Protein AF-A0A2V7TVK7-F1 (afdb_monomer_lite)

Foldseek 3Di:
DDDDDDDDDPVPPPPPDPPDPPPPDDDLLCQQAAAPCCVAAFVCSLVSNLVVVCVVCVVVLVVQLVVQCVVVVVCSLVSNLCSLVVVLVVLLVVLVVQLVVCVLVGGRLSNDSLSSQPRHNSNCSLLVSLQVSLVVCLVDPVVVVVLVVVDQPVLLVLLVVLVVLLCCLVPVQQVVQVHCPDPSNVSNVVSVSCNSVSVSSNVSSLPRPPHVVVVVCPPPVNVLLVLLVVLLVRCCSGCNVVVCVQPADDPPDVVRVVVSSVVSSLVSSQCSLPPVVVVVVVVCVVVVNDDCDPPPDSPLSNLLSVLVVLLVVLLVVLLVVLLVVLCVVPPDDWPVLLVVLPADPLQKDKDFLVRWDQDPPRKTKDQADQSQFTDDDPGTWHQPDKWKAFQRHTAAEDADDDPDQDFHWYDPDRRDSIIITRDPDRGRMMMMGRDHPSSVVSSSVVSSVVVVLSVVVSVVSSVLSVVSSCQSSPDDDDDVVVLVVSLVVVVVVLVVSVLVPPPCSVVVNVVVVVVSVVVVVVSVVVVVVVVVVVVVVVVVVCVVPPPDPVVD

Sequence (552 aa):
MLPAPRGPHPSALLHGLHTEPVPGGGRLTQALFGESLHLFVIPTSWSLTVEECFYALAPLVFLAIAAAQRRAPRRPMPAAAAVLLGLTALLFAMGAAIWTVLDGRGPGFLRDPEKVALHTLFGRFWDFAVGSFGALLFASPASERWRRILGRPVPALIASCGAAALIVTAQWGMAEAGGLDGPRWAWAWSWDLLLPLAAVSLVISLTSAGNPAARLLSLSPFVYLGKVSYALYLVQLTPIGKGLFYRVLPRTDDLALLALYVGITAVSAILYELVEEPARRLILCAGGLERSAPRRAAPALGRLGAAAMLALSLAAQSATWAVASVSESLGPITLPEVRAAGVKARDSMILPTEALSSGPGGVLLVGLPRAWREGWGDDLHAPSRLRVFADGTPLPFFRREPAGRNEVAFFRRPRAAMLSVRAAASPAELVVVRESPLVSAKVQLSRLLSLPHEATAVAALFAAVLVLATIALGARSPSPRVMIASALASIVWWRALELDDRPWGPVLLAAECVALMLVAVRAASARRFVDRHAQSWLAQRVQAHGPAAAQK

Radius of gyration: 31.64 Å; chains: 1; bounding box: 121×55×84 Å

Secondary structure (DSSP, 8-state):
-PPPPPPPPGGGGSSTT------S---GGGGGT-TTHHHHT-TTHHHHHHHHHHHHHHHHHHHHHHHHHHH-TT-HHHHHHHHHHHHHHHHHHHHHHHHHHHTT--SGGGSSHHHHHHHSHHHHHHHHHHHHHHHHHHHSHHHHHHHHHSTTHHHHHHHHHHHHHHHIIIIIIHHHTT-TTSTTHHHHHHHHHHHHHHHHHHHHHHTSTT-HHHHHHTSHHHHHHHHHHHHHHHHHHSHHHHHHHHHH--TT-HHHHHHHHHHHHHHHHHHIIIIIHHHHHHHHHHTT---------S-HHHHHHHHHHHHHHHHHHHHHHHHHHHHHHH-SPPHHHHHHTT--GGGEEEEEGGGPEE-TTS-EEEEPPGGG-BSSGGG-B--S-EEEEETTEEEPEESS--SSSSSEEE-SSTT-SEEEEE-SS--SEEEEEE--HHHHHHHHHHHHHH-HHHHHHHHHHHHHHHHHHHHHHHSS---HHHHHHHHHHHHHHHHHTTTTSSTTHHHHHHHHHHHHHHHHHHHHHHHHHHHHHHHHHHHHHHHHTSPPGGG-

pLDDT: mean 77.12, std 17.34, range [31.45, 98.12]

Structure (mmCIF, N/CA/C/O backbone):
data_AF-A0A2V7TVK7-F1
#
_entry.id   AF-A0A2V7TVK7-F1
#
loop_
_atom_site.group_PDB
_atom_site.id
_atom_site.type_symbol
_atom_site.label_atom_id
_atom_site.label_alt_id
_atom_site.label_comp_id
_atom_site.label_asym_id
_atom_site.label_entity_id
_atom_site.label_seq_id
_atom_site.pdbx_PDB_ins_code
_atom_site.Cartn_x
_atom_site.Cartn_y
_atom_site.Cartn_z
_atom_site.occupancy
_atom_site.B_iso_or_equiv
_atom_site.auth_seq_id
_atom_site.auth_comp_id
_atom_site.auth_asym_id
_atom_site.auth_atom_id
_atom_site.pdbx_PDB_model_num
ATOM 1 N N . MET A 1 1 ? 60.282 -2.954 16.272 1.00 37.62 1 MET A N 1
ATOM 2 C CA . MET A 1 1 ? 59.861 -3.592 15.006 1.00 37.62 1 MET A CA 1
ATOM 3 C C . MET A 1 1 ? 58.545 -4.314 15.259 1.00 37.62 1 MET A C 1
ATOM 5 O O . MET A 1 1 ? 58.547 -5.327 15.941 1.00 37.62 1 MET A O 1
ATOM 9 N N . LEU A 1 2 ? 57.429 -3.733 14.817 1.00 31.84 2 LEU A N 1
ATOM 10 C CA . LEU A 1 2 ? 56.084 -4.322 14.901 1.00 31.84 2 LEU A CA 1
ATOM 11 C C . LEU A 1 2 ? 55.776 -5.055 13.582 1.00 31.84 2 LEU A C 1
ATOM 13 O O . LEU A 1 2 ? 56.200 -4.563 12.533 1.00 31.84 2 LEU A O 1
ATOM 17 N N . PRO A 1 3 ? 55.069 -6.199 13.592 1.00 37.91 3 PRO A N 1
ATOM 18 C CA . PRO A 1 3 ? 54.745 -6.917 12.368 1.00 37.91 3 PRO A CA 1
ATOM 19 C C . PRO A 1 3 ? 53.578 -6.243 11.630 1.00 37.91 3 PRO A C 1
ATOM 21 O O . PRO A 1 3 ? 52.655 -5.705 12.241 1.00 37.91 3 PRO A O 1
ATOM 24 N N . ALA A 1 4 ? 53.640 -6.277 10.300 1.00 37.44 4 ALA A N 1
ATOM 25 C CA . ALA A 1 4 ? 52.655 -5.685 9.399 1.00 37.44 4 ALA A CA 1
ATOM 26 C C . ALA A 1 4 ? 51.268 -6.363 9.504 1.00 37.44 4 ALA A C 1
ATOM 28 O O . ALA A 1 4 ? 51.191 -7.574 9.740 1.00 37.44 4 ALA A O 1
ATOM 29 N N . PRO A 1 5 ? 50.164 -5.620 9.288 1.00 41.22 5 PRO A N 1
ATOM 30 C CA . PRO A 1 5 ? 48.818 -6.174 9.352 1.00 41.22 5 PRO A CA 1
ATOM 31 C C . PRO A 1 5 ? 48.558 -7.097 8.155 1.00 41.22 5 PRO A C 1
ATOM 33 O O . PRO A 1 5 ? 48.756 -6.725 6.997 1.00 41.22 5 PRO A O 1
ATOM 36 N N . ARG A 1 6 ? 48.096 -8.320 8.439 1.00 41.00 6 ARG A N 1
ATOM 37 C CA . ARG A 1 6 ? 47.629 -9.276 7.427 1.00 41.00 6 ARG A CA 1
ATOM 38 C C . ARG A 1 6 ? 46.336 -8.752 6.796 1.00 41.00 6 ARG A C 1
ATOM 40 O O . ARG A 1 6 ? 45.368 -8.486 7.504 1.00 41.00 6 ARG A O 1
ATOM 47 N N . GLY A 1 7 ? 46.334 -8.605 5.471 1.00 44.38 7 GLY A N 1
ATOM 48 C CA . GLY A 1 7 ? 45.145 -8.251 4.694 1.00 44.38 7 GLY A CA 1
ATOM 49 C C . GLY A 1 7 ? 44.059 -9.338 4.747 1.00 44.38 7 GLY A C 1
ATOM 50 O O . GLY A 1 7 ? 44.359 -10.494 5.058 1.00 44.38 7 GLY A O 1
ATOM 51 N N . PRO A 1 8 ? 42.792 -8.991 4.459 1.00 37.69 8 PRO A N 1
ATOM 52 C CA . PRO A 1 8 ? 41.679 -9.925 4.571 1.00 37.69 8 PRO A CA 1
ATOM 53 C C . PRO A 1 8 ? 41.736 -11.008 3.482 1.00 37.69 8 PRO A C 1
ATOM 55 O O . PRO A 1 8 ? 41.928 -10.725 2.300 1.00 37.69 8 PRO A O 1
ATOM 58 N N . HIS A 1 9 ? 41.544 -12.259 3.903 1.00 34.69 9 HIS A N 1
ATOM 59 C CA . HIS A 1 9 ? 41.437 -13.429 3.033 1.00 34.69 9 HIS A CA 1
ATOM 60 C C . HIS A 1 9 ? 40.207 -13.330 2.096 1.00 34.69 9 HIS A C 1
ATOM 62 O O . HIS A 1 9 ? 39.107 -13.028 2.565 1.00 34.69 9 HIS A O 1
ATOM 68 N N . PRO A 1 10 ? 40.338 -13.659 0.795 1.00 37.78 10 PRO A N 1
ATOM 69 C CA . PRO A 1 10 ? 39.251 -13.565 -0.190 1.00 37.78 10 PRO A CA 1
ATOM 70 C C . PRO A 1 10 ? 38.159 -14.649 -0.071 1.00 37.78 10 PRO A C 1
ATOM 72 O O . PRO A 1 10 ? 37.217 -14.663 -0.859 1.00 37.78 10 PRO A O 1
ATOM 75 N N . SER A 1 11 ? 38.228 -15.540 0.920 1.00 33.91 11 SER A N 1
ATOM 76 C CA . SER A 1 11 ? 37.266 -16.633 1.127 1.00 33.91 11 SER A CA 1
ATOM 77 C C . SER A 1 11 ? 36.013 -16.250 1.936 1.00 33.91 11 SER A C 1
ATOM 79 O O . SER A 1 11 ? 35.076 -17.039 1.994 1.00 33.91 11 SER A O 1
ATOM 81 N N . ALA A 1 12 ? 35.929 -15.038 2.499 1.00 36.72 12 ALA A N 1
ATOM 82 C CA . ALA A 1 12 ? 34.762 -14.590 3.279 1.00 36.72 12 ALA A CA 1
ATOM 83 C C . ALA A 1 12 ? 33.612 -13.981 2.439 1.00 36.72 12 ALA A C 1
ATOM 85 O O . ALA A 1 12 ? 32.547 -13.688 2.975 1.00 36.72 12 ALA A O 1
ATOM 86 N N . LEU A 1 13 ? 33.792 -13.795 1.125 1.00 37.75 13 LEU A N 1
ATOM 87 C CA . LEU A 1 13 ? 32.816 -13.118 0.251 1.00 37.75 13 LEU A CA 1
ATOM 88 C C . LEU A 1 13 ? 31.882 -14.060 -0.532 1.00 37.75 13 LEU A C 1
ATOM 90 O O . LEU A 1 13 ? 30.992 -13.580 -1.230 1.00 37.75 13 LEU A O 1
ATOM 94 N N . LEU A 1 14 ? 32.042 -15.382 -0.405 1.00 34.97 14 LEU A N 1
ATOM 95 C CA . LEU A 1 14 ? 31.253 -16.376 -1.154 1.00 34.97 14 LEU A CA 1
ATOM 96 C C . LEU A 1 14 ? 30.185 -17.116 -0.326 1.00 34.97 14 LEU A C 1
ATOM 98 O O . LEU A 1 14 ? 29.428 -17.895 -0.895 1.00 34.97 14 LEU A O 1
ATOM 102 N N . HIS A 1 15 ? 30.041 -16.828 0.974 1.00 33.91 15 HIS A N 1
ATOM 103 C CA . HIS A 1 15 ? 29.022 -17.463 1.833 1.00 33.91 15 HIS A CA 1
ATOM 104 C C . HIS A 1 15 ? 27.702 -16.677 1.995 1.00 33.91 15 HIS A C 1
ATOM 106 O O . HIS A 1 15 ? 26.801 -17.132 2.692 1.00 33.91 15 HIS A O 1
ATOM 112 N N . GLY A 1 16 ? 27.534 -15.529 1.330 1.00 32.69 16 GLY A N 1
ATOM 113 C CA . GLY A 1 16 ? 26.367 -14.645 1.508 1.00 32.69 16 GLY A CA 1
ATOM 114 C C . GLY A 1 16 ? 25.106 -14.977 0.695 1.00 32.69 16 GLY A C 1
ATOM 115 O O . GLY A 1 16 ? 24.197 -14.155 0.649 1.00 32.69 16 GLY A O 1
ATOM 116 N N . LEU A 1 17 ? 25.041 -16.125 0.013 1.00 33.00 17 LEU A N 1
ATOM 117 C CA . LEU A 1 17 ? 23.897 -16.512 -0.830 1.00 33.00 17 LEU A CA 1
ATOM 118 C C . LEU A 1 17 ? 23.436 -17.952 -0.566 1.00 33.00 17 LEU A C 1
ATOM 120 O O . LEU A 1 17 ? 23.046 -18.666 -1.487 1.00 33.00 17 LEU A O 1
ATOM 124 N N . HIS A 1 18 ? 23.434 -18.381 0.697 1.00 31.45 18 HIS A N 1
ATOM 125 C CA . HIS A 1 18 ? 22.501 -19.434 1.079 1.00 31.45 18 HIS A CA 1
ATOM 126 C C . HIS A 1 18 ? 21.100 -18.826 1.057 1.00 31.45 18 HIS A C 1
ATOM 128 O O . HIS A 1 18 ? 20.694 -18.100 1.960 1.00 31.45 18 HIS A O 1
ATOM 134 N N . THR A 1 19 ? 20.376 -19.086 -0.029 1.00 37.97 19 THR A N 1
ATOM 135 C CA . THR A 1 19 ? 18.923 -18.988 -0.051 1.00 37.97 19 THR A CA 1
ATOM 136 C C . THR A 1 19 ? 18.401 -19.967 0.992 1.00 37.97 19 THR A C 1
ATOM 138 O O . THR A 1 19 ? 18.261 -21.158 0.710 1.00 37.97 19 THR A O 1
ATOM 141 N N . GLU A 1 20 ? 18.175 -19.474 2.209 1.00 34.22 20 GLU A N 1
ATOM 142 C CA . GLU A 1 20 ? 17.300 -20.133 3.173 1.00 34.22 20 GLU A CA 1
ATOM 143 C C . GLU A 1 20 ? 16.033 -20.558 2.414 1.00 34.22 20 GLU A C 1
ATOM 145 O O . GLU A 1 20 ? 15.451 -19.728 1.697 1.00 34.22 20 GLU A O 1
ATOM 150 N N . PRO A 1 21 ? 15.631 -21.839 2.474 1.00 37.25 21 PRO A N 1
ATOM 151 C CA . PRO A 1 21 ? 14.390 -22.273 1.860 1.00 37.25 21 PRO A CA 1
ATOM 152 C C . PRO A 1 21 ? 13.277 -21.412 2.447 1.00 37.25 21 PRO A C 1
ATOM 154 O O . PRO A 1 21 ? 13.028 -21.474 3.646 1.00 37.25 21 PRO A O 1
ATOM 157 N N . VAL A 1 22 ? 12.641 -20.585 1.610 1.00 41.06 22 VAL A N 1
ATOM 158 C CA . VAL A 1 22 ? 11.490 -19.764 2.001 1.00 41.06 22 VAL A CA 1
ATOM 159 C C . VAL A 1 22 ? 10.481 -20.717 2.640 1.00 41.06 22 VAL A C 1
ATOM 161 O O . VAL A 1 22 ? 9.918 -21.547 1.918 1.00 41.06 22 VAL A O 1
ATOM 164 N N . PRO A 1 23 ? 10.259 -20.671 3.968 1.00 41.88 23 PRO A N 1
ATOM 165 C CA . PRO A 1 23 ? 9.326 -21.583 4.600 1.00 41.88 23 PRO A CA 1
ATOM 166 C C . PRO A 1 23 ? 7.953 -21.237 4.034 1.00 41.88 23 PRO A C 1
ATOM 168 O O . PRO A 1 23 ? 7.448 -20.135 4.250 1.00 41.88 23 PRO A O 1
ATOM 171 N N . GLY A 1 24 ? 7.381 -22.150 3.247 1.00 37.56 24 GLY A N 1
ATOM 172 C CA . GLY A 1 24 ? 6.175 -21.960 2.433 1.00 37.56 24 GLY A CA 1
ATOM 173 C C . GLY A 1 24 ? 4.869 -21.787 3.215 1.00 37.56 24 GLY A C 1
ATOM 174 O O . GLY A 1 24 ? 3.825 -22.254 2.777 1.00 37.56 24 GLY A O 1
ATOM 175 N N . GLY A 1 25 ? 4.896 -21.126 4.367 1.00 41.78 25 GLY A N 1
ATOM 176 C CA . GLY A 1 25 ? 3.723 -20.843 5.180 1.00 41.78 25 GLY A CA 1
ATOM 177 C C . GLY A 1 25 ? 3.854 -19.483 5.839 1.00 41.78 25 GLY A C 1
ATOM 178 O O . GLY A 1 25 ? 4.223 -19.408 7.007 1.00 41.78 25 GLY A O 1
ATOM 179 N N . GLY A 1 26 ? 3.552 -18.421 5.090 1.00 46.72 26 GLY A N 1
ATOM 180 C CA . GLY A 1 26 ? 3.441 -17.061 5.611 1.00 46.72 26 GLY A CA 1
ATOM 181 C C . GLY A 1 26 ? 2.347 -16.968 6.672 1.00 46.72 26 GLY A C 1
ATOM 182 O O . GLY A 1 26 ? 1.184 -16.776 6.328 1.00 46.72 26 GLY A O 1
ATOM 183 N N . ARG A 1 27 ? 2.681 -17.155 7.953 1.00 56.75 27 ARG A N 1
ATOM 184 C CA . ARG A 1 27 ? 1.745 -16.899 9.061 1.00 56.75 27 ARG A CA 1
ATOM 185 C C . ARG A 1 27 ? 1.802 -15.421 9.437 1.00 56.75 27 ARG A C 1
ATOM 187 O O . ARG A 1 27 ? 2.878 -14.830 9.422 1.00 56.75 27 ARG A O 1
ATOM 194 N N . LEU A 1 28 ? 0.661 -14.848 9.816 1.00 58.72 28 LEU A N 1
ATOM 195 C CA . LEU A 1 28 ? 0.519 -13.432 10.184 1.00 58.72 28 LEU A CA 1
ATOM 196 C C . LEU A 1 28 ? 1.461 -13.003 11.325 1.00 58.72 28 LEU A C 1
ATOM 198 O O . LEU A 1 28 ? 1.895 -11.858 11.352 1.00 58.72 28 LEU A O 1
ATOM 202 N N . THR A 1 29 ? 1.880 -13.930 12.189 1.00 67.56 29 THR A N 1
ATOM 203 C CA . THR A 1 29 ? 2.839 -13.690 13.280 1.00 67.56 29 THR A CA 1
ATOM 204 C C . THR A 1 29 ? 4.313 -13.742 12.871 1.00 67.56 29 THR A C 1
ATOM 206 O O . THR A 1 29 ? 5.180 -13.439 13.689 1.00 67.56 29 THR A O 1
ATOM 209 N N . GLN A 1 30 ? 4.645 -14.091 11.622 1.00 68.38 30 GLN A N 1
ATOM 210 C CA . GLN A 1 30 ? 6.045 -14.200 11.190 1.00 68.38 30 GLN A CA 1
ATOM 211 C C . GLN A 1 30 ? 6.805 -12.875 11.244 1.00 68.38 30 GLN A C 1
ATOM 213 O O . GLN A 1 30 ? 8.026 -12.905 11.361 1.00 68.38 30 GLN A O 1
ATOM 218 N N . ALA A 1 31 ? 6.122 -11.727 11.215 1.00 65.81 31 ALA A N 1
ATOM 219 C CA . ALA A 1 31 ? 6.782 -10.428 11.332 1.00 65.81 31 ALA A CA 1
ATOM 220 C C . ALA A 1 31 ? 7.509 -10.252 12.679 1.00 65.81 31 ALA A C 1
ATOM 222 O O . ALA A 1 31 ? 8.532 -9.579 12.731 1.00 65.81 31 ALA A O 1
ATOM 223 N N . LEU A 1 32 ? 7.037 -10.908 13.750 1.00 70.00 32 LEU A N 1
ATOM 224 C CA . LEU A 1 32 ? 7.708 -10.892 15.055 1.00 70.00 32 LEU A CA 1
ATOM 225 C C . LEU A 1 32 ? 9.050 -11.634 15.042 1.00 70.00 32 LEU A C 1
ATOM 227 O O . LEU A 1 32 ? 9.927 -11.291 15.828 1.00 70.00 32 LEU A O 1
ATOM 231 N N . PHE A 1 33 ? 9.218 -12.633 14.169 1.00 72.56 33 PHE A N 1
ATOM 232 C CA . PHE A 1 33 ? 10.320 -13.598 14.265 1.00 72.56 33 PHE A CA 1
ATOM 233 C C . PHE A 1 33 ? 11.233 -13.657 13.031 1.00 72.56 33 PHE A C 1
ATOM 235 O O . PHE A 1 33 ? 12.368 -14.110 13.143 1.00 72.56 33 PHE A O 1
ATOM 242 N N . GLY A 1 34 ? 10.772 -13.230 11.852 1.00 67.31 34 GLY A N 1
ATOM 243 C CA . GLY A 1 34 ? 11.521 -13.351 10.600 1.00 67.31 34 GLY A CA 1
ATOM 244 C C . GLY A 1 34 ? 12.316 -12.093 10.256 1.00 67.31 34 GLY A C 1
ATOM 245 O O . GLY A 1 34 ? 11.716 -11.064 9.959 1.00 67.31 34 GLY A O 1
ATOM 246 N N . GLU A 1 35 ? 13.649 -12.179 10.200 1.00 61.94 35 GLU A N 1
ATOM 247 C CA . GLU A 1 35 ? 14.539 -11.036 9.903 1.00 61.94 35 GLU A CA 1
ATOM 248 C C . GLU A 1 35 ? 14.413 -10.482 8.465 1.00 61.94 35 GLU A C 1
ATOM 250 O O . GLU A 1 35 ? 14.734 -9.324 8.224 1.00 61.94 35 GLU A O 1
ATOM 255 N N . SER A 1 36 ? 13.917 -11.258 7.496 1.00 57.06 36 SER A N 1
ATOM 256 C CA . SER A 1 36 ? 13.901 -10.865 6.071 1.00 57.06 36 SER A CA 1
ATOM 257 C C . SER A 1 36 ? 12.510 -10.557 5.499 1.00 57.06 36 SER A C 1
ATOM 259 O O . SER A 1 36 ? 12.387 -9.856 4.492 1.00 57.06 36 SER A O 1
ATOM 261 N N . LEU A 1 37 ? 11.443 -11.046 6.135 1.00 56.44 37 LEU A N 1
ATOM 262 C CA . LEU A 1 37 ? 10.076 -10.952 5.604 1.00 56.44 37 LEU A CA 1
ATOM 263 C C . LEU A 1 37 ? 9.419 -9.586 5.855 1.00 56.44 37 LEU A C 1
ATOM 265 O O . LEU A 1 37 ? 8.616 -9.134 5.035 1.00 56.44 37 LEU A O 1
ATOM 269 N N . HIS A 1 38 ? 9.785 -8.924 6.954 1.00 53.72 38 HIS A N 1
ATOM 270 C CA . HIS A 1 38 ? 9.043 -7.795 7.515 1.00 53.72 38 HIS A CA 1
ATOM 271 C C . HIS A 1 38 ? 9.278 -6.442 6.810 1.00 53.72 38 HIS A C 1
ATOM 273 O O . HIS A 1 38 ? 8.432 -5.558 6.914 1.00 53.72 38 HIS A O 1
ATOM 279 N N . LEU A 1 39 ? 10.373 -6.277 6.052 1.00 56.38 39 LEU A N 1
ATOM 280 C CA . LEU A 1 39 ? 10.656 -5.046 5.282 1.00 56.38 39 LEU A CA 1
ATOM 281 C C . LEU A 1 39 ? 10.581 -5.228 3.761 1.00 56.38 39 LEU A C 1
ATOM 283 O O . LEU A 1 39 ? 10.273 -4.274 3.044 1.00 56.38 39 LEU A O 1
ATOM 287 N N . PHE A 1 40 ? 10.847 -6.436 3.253 1.00 53.88 40 PHE A N 1
ATOM 288 C CA . PHE A 1 40 ? 11.045 -6.652 1.814 1.00 53.88 40 PHE A CA 1
ATOM 289 C C . PHE A 1 40 ? 9.876 -7.338 1.108 1.00 53.88 40 PHE A C 1
ATOM 291 O O . PHE A 1 40 ? 9.621 -7.031 -0.057 1.00 53.88 40 PHE A O 1
ATOM 298 N N . VAL A 1 41 ? 9.160 -8.249 1.778 1.00 60.66 41 VAL A N 1
ATOM 299 C CA . VAL A 1 41 ? 8.134 -9.075 1.115 1.00 60.66 41 VAL A CA 1
ATOM 300 C C . VAL A 1 41 ? 6.734 -8.526 1.368 1.00 60.66 41 VAL A C 1
ATOM 302 O O . VAL A 1 41 ? 5.990 -8.291 0.416 1.00 60.66 41 VAL A O 1
ATOM 305 N N . ILE A 1 42 ? 6.389 -8.257 2.632 1.00 66.88 42 ILE A N 1
ATOM 306 C CA . ILE A 1 42 ? 5.083 -7.706 3.014 1.00 66.88 42 ILE A CA 1
ATOM 307 C C . ILE A 1 42 ? 5.312 -6.569 4.016 1.00 66.88 42 ILE A C 1
ATOM 309 O O . ILE A 1 42 ? 5.236 -6.795 5.218 1.00 66.88 42 ILE A O 1
ATOM 313 N N . PRO A 1 43 ? 5.574 -5.331 3.558 1.00 68.69 43 PRO A N 1
ATOM 314 C CA . PRO A 1 43 ? 5.824 -4.194 4.453 1.00 68.69 43 PRO A CA 1
ATOM 315 C C . PRO A 1 43 ? 4.668 -3.883 5.415 1.00 68.69 43 PRO A C 1
ATOM 317 O O . PRO A 1 43 ? 4.843 -3.147 6.377 1.00 68.69 43 PRO A O 1
ATOM 320 N N . THR A 1 44 ? 3.478 -4.427 5.153 1.00 76.00 44 THR A N 1
ATOM 321 C CA . THR A 1 44 ? 2.280 -4.316 5.992 1.00 76.00 44 THR A CA 1
ATOM 322 C C . THR A 1 44 ? 2.143 -5.443 7.017 1.00 76.00 44 THR A C 1
ATOM 324 O O . THR A 1 44 ? 1.167 -5.476 7.755 1.00 76.00 44 THR A O 1
ATOM 327 N N . SER A 1 45 ? 3.079 -6.395 7.087 1.00 78.75 45 SER A N 1
ATOM 328 C CA . SER A 1 45 ? 2.940 -7.546 7.985 1.00 78.75 45 SER A CA 1
ATOM 329 C C . SER A 1 45 ? 2.950 -7.142 9.456 1.00 78.75 45 SER A C 1
ATOM 331 O O . SER A 1 45 ? 2.268 -7.769 10.255 1.00 78.75 45 SER A O 1
ATOM 333 N N . TRP A 1 46 ? 3.696 -6.093 9.815 1.00 84.12 46 TRP A N 1
ATOM 334 C CA . TRP A 1 46 ? 3.804 -5.639 11.202 1.00 84.12 46 TRP A CA 1
ATOM 335 C C . TRP A 1 46 ? 2.458 -5.176 11.769 1.00 84.12 46 TRP A C 1
ATOM 337 O O . TRP A 1 46 ? 2.093 -5.577 12.871 1.00 84.12 46 TRP A O 1
ATOM 347 N N . SER A 1 47 ? 1.690 -4.393 11.007 1.00 86.25 47 SER A N 1
ATOM 348 C CA . SER A 1 47 ? 0.391 -3.880 11.452 1.00 86.25 47 SER A CA 1
ATOM 349 C C . SER A 1 47 ? -0.618 -5.015 11.587 1.00 86.25 47 SER A C 1
ATOM 351 O O . SER A 1 47 ? -1.325 -5.083 12.587 1.00 86.25 47 SER A O 1
ATOM 353 N N . LEU A 1 48 ? -0.601 -5.974 10.655 1.00 85.69 48 LEU A N 1
ATOM 354 C CA . LEU A 1 48 ? -1.435 -7.175 10.722 1.00 85.69 48 LEU A CA 1
ATOM 355 C C . LEU A 1 48 ? -1.130 -8.029 11.958 1.00 85.69 48 LEU A C 1
ATOM 357 O O . LEU A 1 48 ? -2.059 -8.498 12.610 1.00 85.69 48 LEU A O 1
ATOM 361 N N . THR A 1 49 ? 0.147 -8.210 12.311 1.00 88.06 49 THR A N 1
ATOM 362 C CA . THR A 1 49 ? 0.514 -8.926 13.540 1.00 88.06 49 THR A CA 1
ATOM 363 C C . THR A 1 49 ? 0.008 -8.191 14.779 1.00 88.06 49 THR A C 1
ATOM 365 O O . THR A 1 49 ? -0.544 -8.809 15.686 1.00 88.06 49 THR A O 1
ATOM 368 N N . VAL A 1 50 ? 0.173 -6.866 14.826 1.00 91.00 50 VAL A N 1
ATOM 369 C CA . VAL A 1 50 ? -0.313 -6.041 15.939 1.00 91.00 50 VAL A CA 1
ATOM 370 C C . VAL A 1 50 ? -1.833 -6.160 16.088 1.00 91.00 50 VAL A C 1
ATOM 372 O O . VAL A 1 50 ? -2.322 -6.365 17.201 1.00 91.00 50 VAL A O 1
ATOM 375 N N . GLU A 1 51 ? -2.573 -6.082 14.982 1.00 91.00 51 GLU A N 1
ATOM 376 C CA . GLU A 1 51 ? -4.026 -6.262 14.957 1.00 91.00 51 GLU A CA 1
ATOM 377 C C . GLU A 1 51 ? -4.437 -7.655 15.447 1.00 91.00 51 GLU A C 1
ATOM 379 O O . GLU A 1 51 ? -5.304 -7.766 16.314 1.00 91.00 51 GLU A O 1
ATOM 384 N N . GLU A 1 52 ? -3.797 -8.716 14.951 1.00 91.00 52 GLU A N 1
ATOM 385 C CA . GLU A 1 52 ? -4.053 -10.093 15.386 1.00 91.00 52 GLU A CA 1
ATOM 386 C C . GLU A 1 52 ? -3.854 -10.246 16.901 1.00 91.00 52 GLU A C 1
ATOM 388 O O . GLU A 1 52 ? -4.735 -10.760 17.598 1.00 91.00 52 GLU A O 1
ATOM 393 N N . CYS A 1 53 ? -2.733 -9.747 17.434 1.00 92.81 53 CYS A N 1
ATOM 394 C CA . CYS A 1 53 ? -2.459 -9.801 18.866 1.00 92.81 53 CYS A CA 1
ATOM 395 C C . CYS A 1 53 ? -3.484 -8.996 19.679 1.00 92.81 53 CYS A C 1
ATOM 397 O O . CYS A 1 53 ? -3.908 -9.449 20.746 1.00 92.81 53 CYS A O 1
ATOM 399 N N . PHE A 1 54 ? -3.921 -7.832 19.186 1.00 93.94 54 PHE A N 1
ATOM 400 C CA . PHE A 1 54 ? -4.982 -7.067 19.838 1.00 93.94 54 PHE A CA 1
ATOM 401 C C . PHE A 1 54 ? -6.301 -7.841 19.860 1.00 93.94 54 PHE A C 1
ATOM 403 O O . PHE A 1 54 ? -6.904 -7.963 20.924 1.00 93.94 54 PHE A O 1
ATOM 410 N N . TYR A 1 55 ? -6.750 -8.391 18.730 1.00 93.06 55 TYR A N 1
ATOM 411 C CA . TYR A 1 55 ? -8.015 -9.127 18.671 1.00 93.06 55 TYR A CA 1
ATOM 412 C C . TYR A 1 55 ? -7.997 -10.392 19.532 1.00 93.06 55 TYR A C 1
ATOM 414 O O . TYR A 1 55 ? -9.017 -10.725 20.136 1.00 93.06 55 TYR A O 1
ATOM 422 N N . ALA A 1 56 ? -6.842 -11.051 19.658 1.00 94.19 56 ALA A N 1
ATOM 423 C CA . ALA A 1 56 ? -6.659 -12.154 20.596 1.00 94.19 56 ALA A CA 1
ATOM 424 C C . ALA A 1 56 ? -6.796 -11.700 22.063 1.00 94.19 56 ALA A C 1
ATOM 426 O O . ALA A 1 56 ? -7.393 -12.404 22.879 1.00 94.19 56 ALA A O 1
ATOM 427 N N . LEU A 1 57 ? -6.284 -10.512 22.404 1.00 95.31 57 LEU A N 1
ATOM 428 C CA . LEU A 1 57 ? -6.333 -9.958 23.761 1.00 95.31 57 LEU A CA 1
ATOM 429 C C . LEU A 1 57 ? -7.684 -9.298 24.098 1.00 95.31 57 LEU A C 1
ATOM 431 O O . LEU A 1 57 ? -8.083 -9.258 25.265 1.00 95.31 57 LEU A O 1
ATOM 435 N N . ALA A 1 58 ? -8.403 -8.788 23.096 1.00 96.00 58 ALA A N 1
ATOM 436 C CA . ALA A 1 58 ? -9.576 -7.931 23.251 1.00 96.00 58 ALA A CA 1
ATOM 437 C C . ALA A 1 58 ? -10.664 -8.489 24.193 1.00 96.00 58 ALA A C 1
ATOM 439 O O . ALA A 1 58 ? -11.137 -7.723 25.039 1.00 96.00 58 ALA A O 1
ATOM 440 N N . PRO A 1 59 ? -11.047 -9.786 24.152 1.00 97.00 59 PRO A N 1
ATOM 441 C CA . PRO A 1 59 ? -12.030 -10.330 25.089 1.00 97.00 59 PRO A CA 1
ATOM 442 C C . PRO A 1 59 ? -11.629 -10.134 26.557 1.00 97.00 59 PRO A C 1
ATOM 444 O O . PRO A 1 59 ? -12.455 -9.729 27.375 1.00 97.00 59 PRO A O 1
ATOM 447 N N . LEU A 1 60 ? -10.352 -10.354 26.890 1.00 97.44 60 LEU A N 1
ATOM 448 C CA . LEU A 1 60 ? -9.834 -10.179 28.249 1.00 97.44 60 LEU A CA 1
ATOM 449 C C . LEU A 1 60 ? -9.835 -8.703 28.659 1.00 97.44 60 LEU A C 1
ATOM 451 O O . LEU A 1 60 ? -10.230 -8.383 29.781 1.00 97.44 60 LEU A O 1
ATOM 455 N N . VAL A 1 61 ? -9.468 -7.801 27.741 1.00 97.00 61 VAL A N 1
ATOM 456 C CA . VAL A 1 61 ? -9.514 -6.349 27.982 1.00 97.00 61 VAL A CA 1
ATOM 457 C C . VAL A 1 61 ? -10.935 -5.903 28.319 1.00 97.00 61 VAL A C 1
ATOM 459 O O . VAL A 1 61 ? -11.152 -5.235 29.330 1.00 97.00 61 VAL A O 1
ATOM 462 N N . PHE A 1 62 ? -11.925 -6.300 27.517 1.00 97.19 62 PHE A N 1
ATOM 463 C CA . PHE A 1 62 ? -13.311 -5.886 27.739 1.00 97.19 62 PHE A CA 1
ATOM 464 C C . PHE A 1 62 ? -13.926 -6.513 28.994 1.00 97.19 62 PHE A C 1
ATOM 466 O O . PHE A 1 62 ? -14.686 -5.839 29.693 1.00 97.19 62 PHE A O 1
ATOM 473 N N . LEU A 1 63 ? -13.559 -7.750 29.343 1.00 98.00 63 LEU A N 1
ATOM 474 C CA . LEU A 1 63 ? -13.944 -8.355 30.621 1.00 98.00 63 LEU A CA 1
ATOM 475 C C . LEU A 1 63 ? -13.342 -7.597 31.812 1.00 98.00 63 LEU A C 1
ATOM 477 O O . LEU A 1 63 ? -14.055 -7.329 32.782 1.00 98.00 63 LEU A O 1
ATOM 481 N N . ALA A 1 64 ? -12.070 -7.196 31.732 1.00 97.94 64 ALA A N 1
ATOM 482 C CA . ALA A 1 64 ? -11.415 -6.404 32.771 1.00 97.94 64 ALA A CA 1
ATOM 483 C C . ALA A 1 64 ? -12.070 -5.022 32.937 1.00 97.94 64 ALA A C 1
ATOM 485 O O . ALA A 1 64 ? -12.350 -4.604 34.063 1.00 97.94 64 ALA A O 1
ATOM 486 N N . ILE A 1 65 ? -12.394 -4.346 31.828 1.00 97.94 65 ILE A N 1
ATOM 487 C CA . ILE A 1 65 ? -13.137 -3.077 31.842 1.00 97.94 65 ILE A CA 1
ATOM 488 C C . ILE A 1 65 ? -14.506 -3.269 32.497 1.00 97.94 65 ILE A C 1
ATOM 490 O O . ILE A 1 65 ? -14.855 -2.526 33.415 1.00 97.94 65 ILE A O 1
ATOM 494 N N . ALA A 1 66 ? -15.271 -4.279 32.077 1.00 97.25 66 ALA A N 1
ATOM 495 C CA . ALA A 1 66 ? -16.593 -4.552 32.630 1.00 97.25 66 ALA A CA 1
ATOM 496 C C . ALA A 1 66 ? -16.530 -4.857 34.137 1.00 97.25 66 ALA A C 1
ATOM 498 O O . ALA A 1 66 ? -17.341 -4.345 34.912 1.00 97.25 66 ALA A O 1
ATOM 499 N N . ALA A 1 67 ? -15.547 -5.647 34.578 1.00 97.94 67 ALA A N 1
ATOM 500 C CA . ALA A 1 67 ? -15.327 -5.942 35.991 1.00 97.94 67 ALA A CA 1
ATOM 501 C C . ALA A 1 67 ? -14.976 -4.678 36.796 1.00 97.94 67 ALA A C 1
ATOM 503 O O . ALA A 1 67 ? -15.542 -4.454 37.869 1.00 97.94 67 ALA A O 1
ATOM 504 N N . ALA A 1 68 ? -14.098 -3.819 36.272 1.00 97.62 68 ALA A N 1
ATOM 505 C CA . ALA A 1 68 ? -13.731 -2.558 36.912 1.00 97.62 68 ALA A CA 1
ATOM 506 C C . ALA A 1 68 ? -14.923 -1.590 37.004 1.00 97.62 68 ALA A C 1
ATOM 508 O O . ALA A 1 68 ? -15.157 -0.987 38.052 1.00 97.62 68 ALA A O 1
ATOM 509 N N . GLN A 1 69 ? -15.733 -1.497 35.948 1.00 96.75 69 GLN A N 1
ATOM 510 C CA . GLN A 1 69 ? -16.947 -0.677 35.926 1.00 96.75 69 GLN A CA 1
ATOM 511 C C . GLN A 1 69 ? -17.997 -1.158 36.932 1.00 96.75 69 GLN A C 1
ATOM 513 O O . GLN A 1 69 ? -18.619 -0.333 37.600 1.00 96.75 69 GLN A O 1
ATOM 518 N N . ARG A 1 70 ? -18.157 -2.478 37.100 1.00 97.12 70 ARG A N 1
ATOM 519 C CA . ARG A 1 70 ? -19.044 -3.059 38.124 1.00 97.12 70 ARG A CA 1
ATOM 520 C C . ARG A 1 70 ? -18.576 -2.752 39.546 1.00 97.12 70 ARG A C 1
ATOM 522 O O . ARG A 1 70 ? -19.412 -2.537 40.416 1.00 97.12 70 ARG A O 1
ATOM 529 N N . ARG A 1 71 ? -17.260 -2.707 39.786 1.00 97.31 71 ARG A N 1
ATOM 530 C CA . ARG A 1 71 ? -16.683 -2.345 41.095 1.00 97.31 71 ARG A CA 1
ATOM 531 C C . ARG A 1 71 ? -16.788 -0.849 41.400 1.00 97.31 71 ARG A C 1
ATOM 533 O O . ARG A 1 71 ? -16.865 -0.473 42.564 1.00 97.31 71 ARG A O 1
ATOM 540 N N . ALA A 1 72 ? -16.816 0.001 40.375 1.00 96.38 72 ALA A N 1
ATOM 541 C CA . ALA A 1 72 ? -16.893 1.453 40.509 1.00 96.38 72 ALA A CA 1
ATOM 542 C C . ALA A 1 72 ? -18.090 2.046 39.733 1.00 96.38 72 ALA A C 1
ATOM 544 O O . ALA A 1 72 ? -17.895 2.881 38.844 1.00 96.38 72 ALA A O 1
ATOM 545 N N . PRO A 1 73 ? -19.345 1.697 40.085 1.00 93.81 73 PRO A N 1
ATOM 546 C CA . PRO A 1 73 ? -20.527 2.082 39.306 1.00 93.81 73 PRO A CA 1
ATOM 547 C C . PRO A 1 73 ? -20.758 3.600 39.264 1.00 93.81 73 PRO A C 1
ATOM 549 O O . PRO A 1 73 ? -21.355 4.114 38.323 1.00 93.81 73 PRO A O 1
ATOM 552 N N . ARG A 1 74 ? -20.244 4.346 40.255 1.00 94.50 74 ARG A N 1
ATOM 553 C CA . ARG A 1 74 ? -20.289 5.820 40.283 1.00 94.50 74 ARG A CA 1
ATOM 554 C C . ARG A 1 74 ? -19.261 6.480 39.355 1.00 94.50 74 ARG A C 1
ATOM 556 O O . ARG A 1 74 ? -19.375 7.670 39.081 1.00 94.50 74 ARG A O 1
ATOM 563 N N 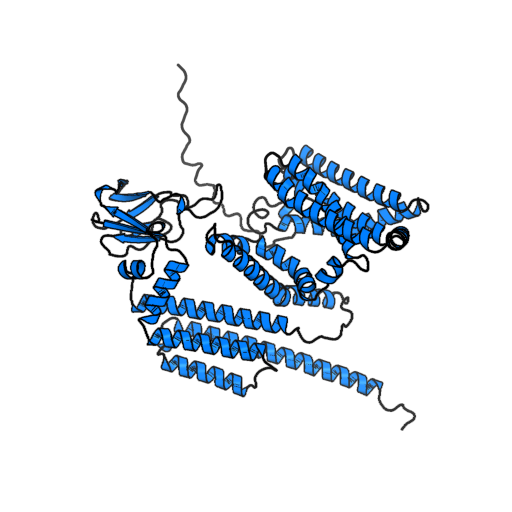. ARG A 1 75 ? -18.234 5.746 38.908 1.00 94.50 75 ARG A N 1
ATOM 564 C CA . ARG A 1 75 ? -17.117 6.253 38.088 1.00 94.50 75 ARG A CA 1
ATOM 565 C C . ARG A 1 75 ? -16.708 5.243 36.996 1.00 94.50 75 ARG A C 1
ATOM 567 O O . ARG A 1 75 ? -15.536 4.870 36.923 1.00 94.50 75 ARG A O 1
ATOM 574 N N . PRO A 1 76 ? -17.631 4.822 36.110 1.00 94.12 76 PRO A N 1
ATOM 575 C CA . PRO A 1 76 ? -17.354 3.762 35.141 1.00 94.12 76 PRO A CA 1
ATOM 576 C C . PRO A 1 76 ? -16.321 4.172 34.077 1.00 94.12 76 PRO A C 1
ATOM 578 O O . PRO A 1 76 ? -15.521 3.346 33.643 1.00 94.12 76 PRO A O 1
ATOM 581 N N . MET A 1 77 ? -16.294 5.446 33.668 1.00 95.62 77 MET A N 1
ATOM 582 C CA . MET A 1 77 ? -15.335 5.932 32.664 1.00 95.62 77 MET A CA 1
ATOM 583 C C . MET A 1 77 ? -13.906 6.042 33.220 1.00 95.62 77 MET A C 1
ATOM 585 O O . MET A 1 77 ? -13.009 5.477 32.600 1.00 95.62 77 MET A O 1
ATOM 589 N N . PRO A 1 78 ? -13.663 6.652 34.402 1.00 97.00 78 PRO A N 1
ATOM 590 C CA . PRO A 1 78 ? -12.345 6.595 35.037 1.00 97.00 78 PRO A CA 1
ATOM 591 C C . PRO A 1 78 ? -11.846 5.168 35.284 1.00 97.00 78 PRO A C 1
ATOM 593 O O . PRO A 1 78 ? -10.667 4.898 35.087 1.00 97.00 78 PRO A O 1
ATOM 596 N N . ALA A 1 79 ? -12.734 4.242 35.667 1.00 96.81 79 ALA A N 1
ATOM 597 C CA . ALA A 1 79 ? -12.370 2.837 35.846 1.00 96.81 79 ALA A CA 1
ATOM 598 C C . ALA A 1 79 ? -11.912 2.184 34.529 1.00 96.81 79 ALA A C 1
ATOM 600 O O . ALA A 1 79 ? -10.888 1.506 34.508 1.00 96.81 79 ALA A O 1
ATOM 601 N N . ALA A 1 80 ? -12.624 2.428 33.422 1.00 97.06 80 ALA A N 1
ATOM 602 C CA . ALA A 1 80 ? -12.216 1.952 32.100 1.00 97.06 80 ALA A CA 1
ATOM 603 C C . ALA A 1 80 ? -10.875 2.559 31.653 1.00 97.06 80 ALA A C 1
ATOM 605 O O . ALA A 1 80 ? -10.005 1.831 31.182 1.00 97.06 80 ALA A O 1
ATOM 606 N N . ALA A 1 81 ? -10.687 3.869 31.850 1.00 97.31 81 ALA A N 1
ATOM 607 C CA . ALA A 1 81 ? -9.430 4.550 31.547 1.00 97.31 81 ALA A CA 1
ATOM 608 C C . ALA A 1 81 ? -8.260 3.966 32.352 1.00 97.31 81 ALA A C 1
ATOM 610 O O . ALA A 1 81 ? -7.208 3.704 31.784 1.00 97.31 81 ALA A O 1
ATOM 611 N N . ALA A 1 82 ? -8.451 3.703 33.649 1.00 98.00 82 ALA A N 1
ATOM 612 C CA . ALA A 1 82 ? -7.423 3.113 34.502 1.00 98.00 82 ALA A CA 1
ATOM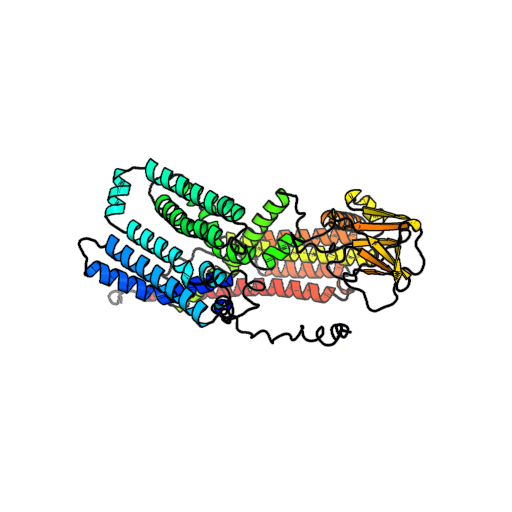 613 C C . ALA A 1 82 ? -7.010 1.708 34.034 1.00 98.00 82 ALA A C 1
ATOM 615 O O . ALA A 1 82 ? -5.820 1.411 33.996 1.00 98.00 82 ALA A O 1
ATOM 616 N N . VAL A 1 83 ? -7.970 0.865 33.630 1.00 98.12 83 VAL A N 1
ATOM 617 C CA . VAL A 1 83 ? -7.674 -0.464 33.064 1.00 98.12 83 VAL A CA 1
ATOM 618 C C . VAL A 1 83 ? -6.878 -0.339 31.767 1.00 98.12 83 VAL A C 1
ATOM 620 O O . VAL A 1 83 ? -5.861 -1.008 31.610 1.00 98.12 83 VAL A O 1
ATOM 623 N N . LEU A 1 84 ? -7.314 0.530 30.853 1.00 98.12 84 LEU A N 1
ATOM 624 C CA . LEU A 1 84 ? -6.664 0.716 29.557 1.00 98.12 84 LEU A CA 1
ATOM 625 C C . LEU A 1 84 ? -5.250 1.296 29.700 1.00 98.12 84 LEU A C 1
ATOM 627 O O . LEU A 1 84 ? -4.318 0.750 29.123 1.00 98.12 84 LEU A O 1
ATOM 631 N N . LEU A 1 85 ? -5.067 2.338 30.517 1.00 97.94 85 LEU A N 1
ATOM 632 C CA . LEU A 1 85 ? -3.754 2.929 30.801 1.00 97.94 85 LEU A CA 1
ATOM 633 C C . LEU A 1 85 ? -2.828 1.948 31.524 1.00 97.94 85 LEU A C 1
ATOM 635 O O . LEU A 1 85 ? -1.655 1.843 31.171 1.00 97.94 85 LEU A O 1
ATOM 639 N N . GLY A 1 86 ? -3.354 1.211 32.505 1.00 98.12 86 GLY A N 1
ATOM 640 C CA . GLY A 1 86 ? -2.598 0.194 33.230 1.00 98.12 86 GLY A CA 1
ATOM 641 C C . GLY A 1 86 ? -2.118 -0.926 32.311 1.00 98.12 86 GLY A C 1
ATOM 642 O O . GLY A 1 86 ? -0.960 -1.326 32.393 1.00 98.12 86 GLY A O 1
ATOM 643 N N . LEU A 1 87 ? -2.970 -1.387 31.391 1.00 97.81 87 LEU A N 1
ATOM 644 C CA . LEU A 1 87 ? -2.597 -2.405 30.412 1.00 97.81 87 LEU A CA 1
ATOM 645 C C . LEU A 1 87 ? -1.588 -1.879 29.383 1.00 97.81 87 LEU A C 1
ATOM 647 O O . LEU A 1 87 ? -0.634 -2.588 29.080 1.00 97.81 87 LEU A O 1
ATOM 651 N N . THR A 1 88 ? -1.735 -0.638 28.904 1.00 97.31 88 THR A N 1
ATOM 652 C CA . THR A 1 88 ? -0.724 0.004 28.045 1.00 97.31 88 THR A CA 1
ATOM 653 C C . THR A 1 88 ? 0.635 0.052 28.737 1.00 97.31 88 THR A C 1
ATOM 655 O O . THR A 1 88 ? 1.627 -0.387 28.163 1.00 97.31 88 THR A O 1
ATOM 658 N N . ALA A 1 89 ? 0.687 0.530 29.984 1.00 97.81 89 ALA A N 1
ATOM 659 C CA . ALA A 1 89 ? 1.930 0.606 30.747 1.00 97.81 89 ALA A CA 1
ATOM 660 C C . ALA A 1 89 ? 2.538 -0.784 30.999 1.00 97.81 89 ALA A C 1
ATOM 662 O O . ALA A 1 89 ? 3.747 -0.959 30.860 1.00 97.81 89 ALA A O 1
ATOM 663 N N . LEU A 1 90 ? 1.703 -1.779 31.318 1.00 97.81 90 LEU A N 1
ATOM 664 C CA . LEU A 1 90 ? 2.135 -3.159 31.534 1.00 97.81 90 LEU A CA 1
ATOM 665 C C . LEU A 1 90 ? 2.726 -3.783 30.264 1.00 97.81 90 LEU A C 1
ATOM 667 O O . LEU A 1 90 ? 3.802 -4.371 30.324 1.00 97.81 90 LEU A O 1
ATOM 671 N N . LEU A 1 91 ? 2.045 -3.658 29.120 1.00 97.44 91 LEU A N 1
ATOM 672 C CA . LEU A 1 91 ? 2.525 -4.198 27.846 1.00 97.44 91 LEU A CA 1
ATOM 673 C C . LEU A 1 91 ? 3.811 -3.503 27.397 1.00 97.44 91 LEU A C 1
ATOM 675 O O . LEU A 1 91 ? 4.743 -4.178 26.965 1.00 97.44 91 LEU A O 1
ATOM 679 N N . PHE A 1 92 ? 3.903 -2.186 27.570 1.00 96.00 92 PHE A N 1
ATOM 680 C CA . PHE A 1 92 ? 5.122 -1.443 27.272 1.00 96.00 92 PHE A CA 1
ATOM 681 C C . PHE A 1 92 ? 6.294 -1.901 28.153 1.00 96.00 92 PHE A C 1
ATOM 683 O O . PHE A 1 92 ? 7.369 -2.218 27.641 1.00 96.00 92 PHE A O 1
ATOM 690 N N . ALA A 1 93 ? 6.077 -2.017 29.468 1.00 97.25 93 ALA A N 1
ATOM 691 C CA . ALA A 1 93 ? 7.082 -2.515 30.406 1.00 97.25 93 ALA A CA 1
ATOM 692 C C . ALA A 1 93 ? 7.508 -3.955 30.085 1.00 97.25 93 ALA A C 1
ATOM 694 O O . ALA A 1 93 ? 8.691 -4.277 30.161 1.00 97.25 93 ALA A O 1
ATOM 695 N N . MET A 1 94 ? 6.566 -4.808 29.675 1.00 97.06 94 MET A N 1
ATOM 696 C CA . MET A 1 94 ? 6.855 -6.171 29.234 1.00 97.06 94 MET A CA 1
ATOM 697 C C . MET A 1 94 ? 7.727 -6.187 27.974 1.00 97.06 94 MET A C 1
ATOM 699 O O . MET A 1 94 ? 8.709 -6.921 27.942 1.00 97.06 94 MET A O 1
ATOM 703 N N . GLY A 1 95 ? 7.433 -5.352 26.974 1.00 95.00 95 GLY A N 1
ATOM 704 C CA . GLY A 1 95 ? 8.275 -5.213 25.781 1.00 95.00 95 GLY A CA 1
ATOM 705 C C . GLY A 1 95 ? 9.695 -4.750 26.116 1.00 95.00 95 GLY A C 1
ATOM 706 O O . GLY A 1 95 ? 10.664 -5.348 25.650 1.00 95.00 95 GLY A O 1
ATOM 707 N N . ALA A 1 96 ? 9.826 -3.743 26.984 1.00 94.75 96 ALA A N 1
ATOM 708 C CA . ALA A 1 96 ? 11.122 -3.256 27.454 1.00 94.75 96 ALA A CA 1
ATOM 709 C C . ALA A 1 96 ? 11.903 -4.328 28.236 1.00 94.75 96 ALA A C 1
ATOM 711 O O . ALA A 1 96 ? 13.104 -4.500 28.020 1.00 94.75 96 ALA A O 1
ATOM 712 N N . ALA A 1 97 ? 11.227 -5.083 29.108 1.00 96.12 97 ALA A N 1
ATOM 713 C CA . ALA A 1 97 ? 11.830 -6.175 29.865 1.00 96.12 97 ALA A CA 1
ATOM 714 C C . ALA A 1 97 ? 12.293 -7.313 28.946 1.00 96.12 97 ALA A C 1
ATOM 716 O O . ALA A 1 97 ? 13.417 -7.783 29.090 1.00 96.12 97 ALA A O 1
ATOM 717 N N . ILE A 1 98 ? 11.469 -7.715 27.970 1.00 93.62 98 ILE A N 1
ATOM 718 C CA . ILE A 1 98 ? 11.824 -8.730 26.968 1.00 93.62 98 ILE A CA 1
ATOM 719 C C . ILE A 1 98 ? 13.069 -8.294 26.199 1.00 93.62 98 ILE A C 1
ATOM 721 O O . ILE A 1 98 ? 14.028 -9.055 26.120 1.00 93.62 98 ILE A O 1
ATOM 725 N N . TRP A 1 99 ? 13.088 -7.066 25.680 1.00 94.31 99 TRP A N 1
ATOM 726 C CA . TRP A 1 99 ? 14.251 -6.541 24.967 1.00 94.31 99 TRP A CA 1
ATOM 727 C C . TRP A 1 99 ? 15.518 -6.539 25.839 1.00 94.31 99 TRP A C 1
ATOM 729 O O . TRP A 1 99 ? 16.567 -7.003 25.396 1.00 94.31 99 TRP A O 1
ATOM 739 N N . THR A 1 100 ? 15.400 -6.093 27.095 1.00 94.31 100 THR A N 1
ATOM 740 C CA . THR A 1 100 ? 16.515 -6.044 28.058 1.00 94.31 100 THR A CA 1
ATOM 741 C C . THR A 1 100 ? 17.056 -7.441 28.368 1.00 94.31 100 THR A C 1
ATOM 743 O O . THR A 1 100 ? 18.264 -7.649 28.362 1.00 94.31 100 THR A O 1
ATOM 746 N N . VAL A 1 101 ? 16.175 -8.418 28.606 1.00 95.12 101 VAL A N 1
ATOM 747 C CA . VAL A 1 101 ? 16.557 -9.815 28.882 1.00 95.12 101 VAL A CA 1
ATOM 748 C C . VAL A 1 101 ? 17.217 -10.462 27.666 1.00 95.12 101 VAL A C 1
ATOM 750 O O . VAL A 1 101 ? 18.123 -11.278 27.817 1.00 95.12 101 VAL A O 1
ATOM 753 N N . LEU A 1 102 ? 16.771 -10.103 26.463 1.00 93.50 102 LEU A N 1
ATOM 754 C CA . LEU A 1 102 ? 17.335 -10.616 25.220 1.00 93.50 102 LEU A CA 1
ATOM 755 C C . LEU A 1 102 ? 18.632 -9.908 24.806 1.00 93.50 102 LEU A C 1
ATOM 757 O O . LEU A 1 102 ? 19.284 -10.393 23.884 1.00 93.50 102 LEU A O 1
ATOM 761 N N . ASP A 1 103 ? 19.018 -8.801 25.453 1.00 92.00 103 ASP A N 1
ATOM 762 C CA . ASP A 1 103 ? 20.264 -8.057 25.196 1.00 92.00 103 ASP A CA 1
ATOM 763 C C . ASP A 1 103 ? 20.472 -7.737 23.698 1.00 92.00 103 ASP A C 1
ATOM 765 O O . ASP A 1 103 ? 21.541 -7.937 23.123 1.00 92.00 103 ASP A O 1
ATOM 769 N N . GLY A 1 104 ? 19.392 -7.348 23.007 1.00 85.38 104 GLY A N 1
ATOM 770 C CA . GLY A 1 104 ? 19.415 -7.074 21.563 1.00 85.38 104 GLY A CA 1
ATOM 771 C C . GLY A 1 104 ? 19.676 -8.296 20.667 1.00 85.38 104 GLY A C 1
ATOM 772 O O . GLY A 1 104 ? 19.942 -8.143 19.477 1.00 85.38 104 GLY A O 1
ATOM 773 N N . ARG A 1 105 ? 19.601 -9.517 21.211 1.00 89.75 105 ARG A N 1
ATOM 774 C CA . ARG A 1 105 ? 19.724 -10.795 20.476 1.00 89.75 105 ARG A CA 1
ATOM 775 C C . ARG A 1 105 ? 18.370 -11.428 20.158 1.00 89.75 105 ARG A C 1
ATOM 777 O O . ARG A 1 105 ? 18.309 -12.588 19.755 1.00 89.75 105 ARG A O 1
ATOM 784 N N . GLY A 1 106 ? 17.283 -10.691 20.382 1.00 86.00 106 GLY A N 1
ATOM 785 C CA . GLY A 1 106 ? 15.937 -11.135 20.044 1.00 86.00 106 GLY A CA 1
ATOM 786 C C . GLY A 1 106 ? 15.758 -11.317 18.532 1.00 86.00 106 GLY A C 1
ATOM 787 O O . GLY A 1 106 ? 16.427 -10.642 17.753 1.00 86.00 106 GLY A O 1
ATOM 788 N N . PRO A 1 107 ? 14.864 -12.216 18.094 1.00 87.69 107 PRO A N 1
ATOM 789 C CA . PRO A 1 107 ? 14.540 -12.362 16.681 1.00 87.69 107 PRO A CA 1
ATOM 790 C C . PRO A 1 107 ? 13.659 -11.202 16.187 1.00 87.69 107 PRO A C 1
ATOM 792 O O . PRO A 1 107 ? 12.880 -10.631 16.955 1.00 87.69 107 PRO A O 1
ATOM 795 N N . GLY A 1 108 ? 13.742 -10.889 14.889 1.00 86.12 108 GLY A N 1
ATOM 796 C CA . GLY A 1 108 ? 12.842 -9.945 14.213 1.00 86.12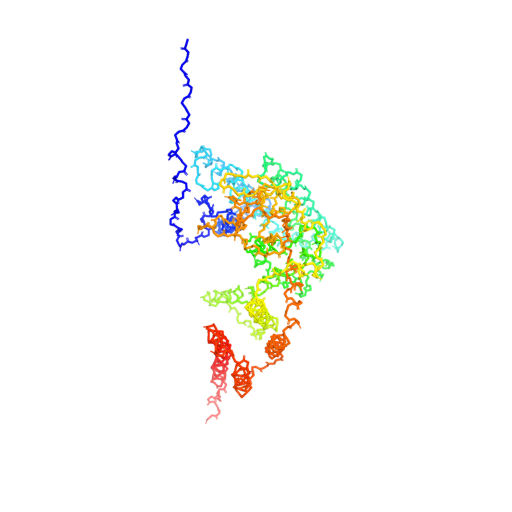 108 GLY A CA 1
ATOM 797 C C . GLY A 1 108 ? 12.738 -8.587 14.918 1.00 86.12 108 GLY A C 1
ATOM 798 O O . GLY A 1 108 ? 13.747 -7.971 15.254 1.00 86.12 108 GLY A O 1
ATOM 799 N N . PHE A 1 109 ? 11.509 -8.126 15.176 1.00 87.56 109 PHE A N 1
ATOM 800 C CA . PHE A 1 109 ? 11.263 -6.840 15.841 1.00 87.56 109 PHE A CA 1
ATOM 801 C C . PHE A 1 109 ? 11.702 -6.778 17.306 1.00 87.56 109 PHE A C 1
ATOM 803 O O . PHE A 1 109 ? 11.795 -5.681 17.844 1.00 87.56 109 PHE A O 1
ATOM 810 N N . LEU A 1 110 ? 11.975 -7.913 17.959 1.00 90.38 110 LEU A N 1
ATOM 811 C CA . LEU A 1 110 ? 12.436 -7.936 19.353 1.00 90.38 110 LEU A CA 1
ATOM 812 C C . LEU A 1 110 ? 13.922 -7.599 19.499 1.00 90.38 110 LEU A C 1
ATOM 814 O O . LEU A 1 110 ? 14.402 -7.422 20.618 1.00 90.38 110 LEU A O 1
ATOM 818 N N . ARG A 1 111 ? 14.652 -7.531 18.383 1.00 90.31 111 ARG A N 1
ATOM 819 C CA . ARG A 1 111 ? 16.072 -7.190 18.349 1.00 90.31 111 ARG A CA 1
ATOM 820 C C . ARG A 1 111 ? 16.318 -5.720 18.685 1.00 90.31 111 ARG A C 1
ATOM 822 O O . ARG A 1 111 ? 17.198 -5.394 19.480 1.00 90.31 111 ARG A O 1
ATOM 829 N N . ASP A 1 112 ? 15.498 -4.851 18.103 1.00 90.25 112 ASP A N 1
ATOM 830 C CA . ASP A 1 112 ? 15.682 -3.407 18.137 1.00 90.25 112 ASP A CA 1
ATOM 831 C C . ASP A 1 112 ? 14.634 -2.750 19.045 1.00 90.25 112 ASP A C 1
ATOM 833 O O . ASP A 1 112 ? 13.432 -2.948 18.837 1.00 90.25 112 ASP A O 1
ATOM 837 N N . PRO A 1 113 ? 15.037 -1.914 20.019 1.00 91.44 113 PRO A N 1
ATOM 838 C CA . PRO A 1 113 ? 14.095 -1.303 20.959 1.00 91.44 113 PRO A CA 1
ATOM 839 C C . PRO A 1 113 ? 13.099 -0.374 20.250 1.00 91.44 113 PRO A C 1
ATOM 841 O O . PRO A 1 113 ? 11.929 -0.305 20.625 1.00 91.44 113 PRO A O 1
ATOM 844 N N . GLU A 1 114 ? 13.543 0.282 19.175 1.00 91.50 114 GLU A N 1
ATOM 845 C CA . GLU A 1 114 ? 12.694 1.059 18.272 1.00 91.50 114 GLU A CA 1
ATOM 846 C C . GLU A 1 114 ? 11.563 0.199 17.692 1.00 91.50 114 GLU A C 1
ATOM 848 O O . GLU A 1 114 ? 10.396 0.588 17.731 1.00 91.50 114 GLU A O 1
ATOM 853 N N . LYS A 1 115 ? 11.886 -0.987 17.163 1.00 90.69 115 LYS A N 1
ATOM 854 C CA . LYS A 1 115 ? 10.899 -1.866 16.529 1.00 90.69 115 LYS A CA 1
ATOM 855 C C . LYS A 1 115 ? 9.950 -2.473 17.551 1.00 90.69 115 LYS A C 1
ATOM 857 O O . LYS A 1 115 ? 8.754 -2.541 17.276 1.00 90.69 115 LYS A O 1
ATOM 862 N N . VAL A 1 116 ? 10.433 -2.806 18.749 1.00 92.25 116 VAL A N 1
ATOM 863 C CA . VAL A 1 116 ? 9.573 -3.196 19.877 1.00 92.25 116 VAL A CA 1
ATOM 864 C C . VAL A 1 116 ? 8.534 -2.109 20.164 1.00 92.25 116 VAL A C 1
ATOM 866 O O . VAL A 1 116 ? 7.344 -2.413 20.252 1.00 92.25 116 VAL A O 1
ATOM 869 N N . ALA A 1 117 ? 8.945 -0.844 20.254 1.00 91.56 117 ALA A N 1
ATOM 870 C CA . ALA A 1 117 ? 8.029 0.258 20.536 1.00 91.56 117 ALA A CA 1
ATOM 871 C C . ALA A 1 117 ? 7.075 0.561 19.362 1.00 91.56 117 ALA A C 1
ATOM 873 O O . ALA A 1 117 ? 5.874 0.732 19.563 1.00 91.56 117 ALA A O 1
ATOM 874 N N . LEU A 1 118 ? 7.585 0.608 18.131 1.00 89.44 118 LEU A N 1
ATOM 875 C CA . LEU A 1 118 ? 6.846 1.143 16.982 1.00 89.44 118 LEU A CA 1
ATOM 876 C C . LEU A 1 118 ? 6.099 0.094 16.151 1.00 89.44 118 LEU A C 1
ATOM 878 O O . LEU A 1 118 ? 5.157 0.443 15.449 1.00 89.44 118 LEU A O 1
ATOM 882 N N . HIS A 1 119 ? 6.493 -1.177 16.210 1.00 89.50 119 HIS A N 1
ATOM 883 C CA . HIS A 1 119 ? 6.011 -2.208 15.279 1.00 89.50 119 HIS A CA 1
ATOM 884 C C . HIS A 1 119 ? 5.409 -3.434 15.975 1.00 89.50 119 HIS A C 1
ATOM 886 O O . HIS A 1 119 ? 5.016 -4.390 15.308 1.00 89.50 119 HIS A O 1
ATOM 892 N N . THR A 1 120 ? 5.310 -3.424 17.308 1.00 93.00 120 THR A N 1
ATOM 893 C CA . THR A 1 120 ? 4.715 -4.526 18.076 1.00 93.00 120 THR A CA 1
ATOM 894 C C . THR A 1 120 ? 3.584 -4.046 18.978 1.00 93.00 120 THR A C 1
ATOM 896 O O . THR A 1 120 ? 3.450 -2.853 19.264 1.00 93.00 120 THR A O 1
ATOM 899 N N . LEU A 1 121 ? 2.781 -4.994 19.477 1.00 95.06 121 LEU A N 1
ATOM 900 C CA . LEU A 1 121 ? 1.692 -4.697 20.407 1.00 95.06 121 LEU A CA 1
ATOM 901 C C . LEU A 1 121 ? 2.198 -3.962 21.663 1.00 95.06 121 LEU A C 1
ATOM 903 O O . LEU A 1 121 ? 1.452 -3.175 22.235 1.00 95.06 121 LEU A O 1
ATOM 907 N N . PHE A 1 122 ? 3.454 -4.174 22.075 1.00 95.69 122 PHE A N 1
ATOM 908 C CA . PHE A 1 122 ? 3.992 -3.613 23.316 1.00 95.69 122 PHE A CA 1
ATOM 909 C C . PHE A 1 122 ? 3.955 -2.084 23.353 1.00 95.69 122 PHE A C 1
ATOM 911 O O . PHE A 1 122 ? 3.543 -1.522 24.364 1.00 95.69 122 PHE A O 1
ATOM 918 N N . GLY A 1 123 ? 4.329 -1.408 22.263 1.00 92.75 123 GLY A N 1
ATOM 919 C CA . GLY A 1 123 ? 4.196 0.049 22.175 1.00 92.75 123 GLY A CA 1
ATOM 920 C C . GLY A 1 123 ? 2.944 0.521 21.434 1.00 92.75 123 GLY A C 1
ATOM 921 O O . GLY A 1 123 ? 2.430 1.595 21.743 1.00 92.75 123 GLY A O 1
ATOM 922 N N . ARG A 1 124 ? 2.381 -0.291 20.527 1.00 94.25 124 ARG A N 1
ATOM 923 C CA . ARG A 1 124 ? 1.200 0.088 19.727 1.00 94.25 124 ARG A CA 1
ATOM 924 C C . ARG A 1 124 ? -0.145 -0.162 20.410 1.00 94.25 124 ARG A C 1
ATOM 926 O O . ARG A 1 124 ? -1.168 0.304 19.916 1.00 94.25 124 ARG A O 1
ATOM 933 N N . PHE A 1 125 ? -0.188 -0.833 21.567 1.00 96.69 125 PHE A N 1
ATOM 934 C CA . PHE A 1 125 ? -1.445 -1.017 22.308 1.00 96.69 125 PHE A CA 1
ATOM 935 C C . PHE A 1 125 ? -2.118 0.315 22.681 1.00 96.69 125 PHE A C 1
ATOM 937 O O . PHE A 1 125 ? -3.345 0.375 22.775 1.00 96.69 125 PHE A O 1
ATOM 944 N N . TRP A 1 126 ? -1.339 1.394 22.827 1.00 96.44 126 TRP A N 1
ATOM 945 C CA . TRP A 1 126 ? -1.849 2.750 23.041 1.00 96.44 126 TRP A CA 1
ATOM 946 C C . TRP A 1 126 ? -2.933 3.150 22.029 1.00 96.44 126 TRP A C 1
ATOM 948 O O . TRP A 1 126 ? -3.968 3.685 22.431 1.00 96.44 126 TRP A O 1
ATOM 958 N N . ASP A 1 127 ? -2.757 2.821 20.748 1.00 95.25 127 ASP A N 1
ATOM 959 C CA . ASP A 1 127 ? -3.714 3.172 19.695 1.00 95.25 127 ASP A CA 1
ATOM 960 C C . ASP A 1 127 ? -5.081 2.534 19.948 1.00 95.25 127 ASP A C 1
ATOM 962 O O . ASP A 1 127 ? -6.126 3.190 19.903 1.00 95.25 127 ASP A O 1
ATOM 966 N N . PHE A 1 128 ? -5.063 1.243 20.280 1.00 95.94 128 PHE A N 1
ATOM 967 C CA . PHE A 1 128 ? -6.262 0.475 20.585 1.00 95.94 128 PHE A CA 1
ATOM 968 C C . PHE A 1 128 ? -6.887 0.899 21.909 1.00 95.94 128 PHE A C 1
ATOM 970 O O . PHE A 1 128 ? -8.114 0.908 22.024 1.00 95.94 128 PHE A O 1
ATOM 977 N N . ALA A 1 129 ? -6.074 1.265 22.901 1.00 97.12 129 ALA A N 1
ATOM 978 C CA . ALA A 1 129 ? -6.545 1.769 24.182 1.00 97.12 129 ALA A CA 1
ATOM 979 C C . ALA A 1 129 ? -7.308 3.088 24.003 1.00 97.12 129 ALA A C 1
ATOM 981 O O . ALA A 1 129 ? -8.449 3.209 24.454 1.00 97.12 129 ALA A O 1
ATOM 982 N N . VAL A 1 130 ? -6.723 4.044 23.279 1.00 97.12 130 VAL A N 1
ATOM 983 C CA . VAL A 1 130 ? -7.358 5.327 22.955 1.00 97.12 130 VAL A CA 1
ATOM 984 C C . VAL A 1 130 ? -8.620 5.112 22.118 1.00 97.12 130 VAL A C 1
ATOM 986 O O . VAL A 1 130 ? -9.671 5.660 22.456 1.00 97.12 130 VAL A O 1
ATOM 989 N N . GLY A 1 131 ? -8.564 4.261 21.089 1.00 95.62 131 GLY A N 1
ATOM 990 C CA . GLY A 1 131 ? -9.720 3.905 20.261 1.00 95.62 131 GLY A CA 1
ATOM 991 C C . GLY A 1 131 ? -10.867 3.277 21.060 1.00 95.62 131 GLY A C 1
ATOM 992 O O . GLY A 1 131 ? -12.014 3.719 20.965 1.00 95.62 131 GLY A O 1
ATOM 993 N N . SER A 1 132 ? -10.557 2.292 21.906 1.00 96.19 132 SER A N 1
ATOM 994 C CA . SER A 1 132 ? -11.531 1.606 22.766 1.00 96.19 132 SER A CA 1
ATOM 995 C C . SER A 1 132 ? -12.156 2.562 23.777 1.00 96.19 132 SER A C 1
ATOM 997 O O . SER A 1 132 ? -13.373 2.554 23.973 1.00 96.19 132 SER A O 1
ATOM 999 N N . PHE A 1 133 ? -11.346 3.427 24.394 1.00 96.62 133 PHE A N 1
ATOM 1000 C CA . PHE A 1 133 ? -11.846 4.452 25.303 1.00 96.62 133 PHE A CA 1
ATOM 1001 C C . PHE A 1 133 ? -12.748 5.458 24.580 1.00 96.62 133 PHE A C 1
ATOM 1003 O O . PHE A 1 133 ? -13.827 5.778 25.075 1.00 96.62 133 PHE A O 1
ATOM 1010 N N . GLY A 1 134 ? -12.355 5.901 23.383 1.00 93.94 134 GLY A N 1
ATOM 1011 C CA . GLY A 1 134 ? -13.165 6.763 22.525 1.00 93.94 134 GLY A CA 1
ATOM 1012 C C . GLY A 1 134 ? -14.524 6.147 22.186 1.00 93.94 134 GLY A C 1
ATOM 1013 O O . GLY A 1 134 ? -15.549 6.823 22.287 1.00 93.94 134 GLY A O 1
ATOM 1014 N N . ALA A 1 135 ? -14.560 4.852 21.865 1.00 93.56 135 ALA A N 1
ATOM 1015 C CA . ALA A 1 135 ? -15.799 4.121 21.607 1.00 93.56 135 ALA A CA 1
ATOM 1016 C C . ALA A 1 135 ? -16.700 4.032 22.853 1.00 93.56 135 ALA A C 1
ATOM 1018 O O . ALA A 1 135 ? -17.905 4.278 22.764 1.00 93.56 135 ALA A O 1
ATOM 1019 N N . LEU A 1 136 ? -16.129 3.745 24.030 1.00 94.25 136 LEU A N 1
ATOM 1020 C CA . LEU A 1 136 ? -16.867 3.736 25.300 1.00 94.25 136 LEU A CA 1
ATOM 1021 C C . LEU A 1 136 ? -17.418 5.119 25.649 1.00 94.25 136 LEU A C 1
ATOM 1023 O O . LEU A 1 136 ? -18.570 5.241 26.071 1.00 94.25 136 LEU A O 1
ATOM 1027 N N . LEU A 1 137 ? -16.617 6.166 25.441 1.00 91.50 137 LEU A N 1
ATOM 1028 C CA . LEU A 1 137 ? -17.043 7.544 25.630 1.00 91.50 137 LEU A CA 1
ATOM 1029 C C . LEU A 1 137 ? -18.216 7.859 24.701 1.00 91.50 137 LEU A C 1
ATOM 1031 O O . LEU A 1 137 ? -19.235 8.359 25.171 1.00 91.50 137 LEU A O 1
ATOM 1035 N N . PHE A 1 138 ? -18.113 7.505 23.418 1.00 89.62 138 PHE A N 1
ATOM 1036 C CA . PHE A 1 138 ? -19.164 7.714 22.423 1.00 89.62 138 PHE A CA 1
ATOM 1037 C C . PHE A 1 138 ? -20.470 6.974 22.750 1.00 89.62 138 PHE A C 1
ATOM 1039 O O . PHE A 1 138 ? -21.553 7.520 22.525 1.00 89.62 138 PHE A O 1
ATOM 1046 N N . ALA A 1 139 ? -20.374 5.759 23.296 1.00 90.88 139 ALA A N 1
ATOM 1047 C CA . ALA A 1 139 ? -21.517 4.957 23.727 1.00 90.88 139 ALA A CA 1
ATOM 1048 C C . ALA A 1 139 ? -22.114 5.417 25.071 1.00 90.88 139 ALA A C 1
ATOM 1050 O O . ALA A 1 139 ? -23.202 4.986 25.450 1.00 90.88 139 ALA A O 1
ATOM 1051 N N . SER A 1 140 ? -21.420 6.285 25.815 1.00 91.19 140 SER A N 1
ATOM 1052 C CA . SER A 1 140 ? -21.871 6.727 27.134 1.00 91.19 140 SER A CA 1
ATOM 1053 C C . SER A 1 140 ? -23.063 7.699 27.053 1.00 91.19 140 SER A C 1
ATOM 1055 O O . SER A 1 140 ? -23.078 8.578 26.182 1.00 91.19 140 SER A O 1
ATOM 1057 N N . PRO A 1 141 ? -24.011 7.659 28.013 1.00 88.19 141 PRO A N 1
ATOM 1058 C CA . PRO A 1 141 ? -25.121 8.620 28.078 1.00 88.19 141 PRO A CA 1
ATOM 1059 C C . PRO A 1 141 ? -24.664 10.083 28.207 1.00 88.19 141 PRO A C 1
ATOM 1061 O O . PRO A 1 141 ? -25.327 11.008 27.734 1.00 88.19 141 PRO A O 1
ATOM 1064 N N . ALA A 1 142 ? -23.507 10.305 28.841 1.00 84.69 142 ALA A N 1
ATOM 1065 C CA . ALA A 1 142 ? -22.922 11.632 29.007 1.00 84.69 142 ALA A CA 1
ATOM 1066 C C . ALA A 1 142 ? -22.558 12.266 27.657 1.00 84.69 142 ALA A C 1
ATOM 1068 O O . ALA A 1 142 ? -22.804 13.457 27.455 1.00 84.69 142 ALA A O 1
ATOM 1069 N N . SER A 1 143 ? -22.041 11.469 26.716 1.00 84.75 143 SER A N 1
ATOM 1070 C CA . SER A 1 143 ? -21.705 11.961 25.378 1.00 84.75 143 SER A CA 1
ATOM 1071 C C . SER A 1 143 ? -22.939 12.421 24.608 1.00 84.75 143 SER A C 1
ATOM 1073 O O . SER A 1 143 ? -22.898 13.451 23.943 1.00 84.75 143 SER A O 1
ATOM 1075 N N . GLU A 1 144 ? -24.068 11.726 24.742 1.00 83.56 144 GLU A N 1
ATOM 1076 C CA . GLU A 1 144 ? -25.309 12.115 24.081 1.00 83.56 144 GLU A CA 1
ATOM 1077 C C . GLU A 1 144 ? -25.854 13.437 24.630 1.00 83.56 144 GLU A C 1
ATOM 1079 O O . GLU A 1 144 ? -26.316 14.288 23.866 1.00 83.56 144 GLU A O 1
ATOM 1084 N N . ARG A 1 145 ? -25.766 13.641 25.950 1.00 85.00 145 ARG A N 1
ATOM 1085 C CA . ARG A 1 145 ? -26.122 14.916 26.584 1.00 85.00 145 ARG A CA 1
ATOM 1086 C C . ARG A 1 145 ? -25.219 16.046 26.083 1.00 85.00 145 ARG A C 1
ATOM 1088 O O . ARG A 1 145 ? -25.723 17.090 25.686 1.00 85.00 145 ARG A O 1
ATOM 1095 N N . TRP A 1 146 ? -23.908 15.825 26.060 1.00 81.88 146 TRP A N 1
ATOM 1096 C CA . TRP A 1 146 ? -22.922 16.806 25.600 1.00 81.88 146 TRP A CA 1
ATOM 1097 C C . TRP A 1 146 ? -23.127 17.179 24.121 1.00 81.88 146 TRP A C 1
ATOM 1099 O O . TRP A 1 146 ? -23.200 18.362 23.793 1.00 81.88 146 TRP A O 1
ATOM 1109 N N . ARG A 1 147 ? -23.360 16.188 23.246 1.00 80.38 147 ARG A N 1
ATOM 1110 C CA . ARG A 1 147 ? -23.683 16.405 21.822 1.00 80.38 147 ARG A CA 1
ATOM 1111 C C . ARG A 1 147 ? -24.968 17.213 21.622 1.00 80.38 147 ARG A C 1
ATOM 1113 O O . ARG A 1 147 ? -25.045 18.001 20.686 1.00 80.38 147 ARG A O 1
ATOM 1120 N N . ARG A 1 148 ? -25.971 17.032 22.490 1.00 81.69 148 ARG A N 1
ATOM 1121 C CA . ARG A 1 148 ? -27.211 17.825 22.454 1.00 81.69 148 ARG A CA 1
ATOM 1122 C C . ARG A 1 148 ? -26.997 19.269 22.905 1.00 81.69 148 ARG A C 1
ATOM 1124 O O . ARG A 1 148 ? -27.538 20.168 22.273 1.00 81.69 148 ARG A O 1
ATOM 1131 N N . ILE A 1 149 ? -26.211 19.489 23.961 1.00 81.88 149 ILE A N 1
ATOM 1132 C CA . ILE A 1 149 ? -25.978 20.827 24.532 1.00 81.88 149 ILE A CA 1
ATOM 1133 C C . ILE A 1 149 ? -25.142 21.704 23.594 1.00 81.88 149 ILE A C 1
ATOM 1135 O O . ILE A 1 149 ? -25.451 22.876 23.413 1.00 81.88 149 ILE A O 1
ATOM 1139 N N . LEU A 1 150 ? -24.092 21.153 22.984 1.00 77.12 150 LEU A N 1
ATOM 1140 C CA . LEU A 1 150 ? -23.121 21.947 22.219 1.00 77.12 150 LEU A CA 1
ATOM 1141 C C . LEU A 1 150 ? -23.538 22.260 20.779 1.00 77.12 150 LEU A C 1
ATOM 1143 O O . LEU A 1 150 ? -22.861 23.021 20.086 1.00 77.12 150 LEU A O 1
ATOM 1147 N N . GLY A 1 151 ? -24.659 21.700 20.327 1.00 76.25 151 GLY A N 1
ATOM 1148 C CA . GLY A 1 151 ? -25.196 21.944 18.996 1.00 76.25 151 GLY A CA 1
ATOM 1149 C C . GLY A 1 151 ? -24.267 21.494 17.860 1.00 76.25 151 GLY A C 1
ATOM 1150 O O . GLY A 1 151 ? -23.305 20.751 18.040 1.00 76.25 151 GLY A O 1
ATOM 1151 N N . ARG A 1 152 ? -24.581 21.949 16.643 1.00 73.06 152 ARG A N 1
ATOM 1152 C CA . ARG A 1 152 ? -23.880 21.571 15.402 1.00 73.06 152 ARG A CA 1
ATOM 1153 C C . ARG A 1 152 ? -22.439 22.094 15.225 1.00 73.06 152 ARG A C 1
ATOM 1155 O O . ARG A 1 152 ? -21.663 21.365 14.605 1.00 73.06 152 ARG A O 1
ATOM 1162 N N . PRO A 1 153 ? -22.042 23.301 15.683 1.00 77.94 153 PRO A N 1
ATOM 1163 C CA . PRO A 1 153 ? -20.740 23.856 15.300 1.00 77.94 153 PRO A CA 1
ATOM 1164 C C . PRO A 1 153 ? -19.567 23.195 16.032 1.00 77.94 153 PRO A C 1
ATOM 1166 O O . PRO A 1 153 ? -18.482 23.076 15.470 1.00 77.94 153 PRO A O 1
ATOM 1169 N N . VAL A 1 154 ? -19.779 22.717 17.260 1.00 81.75 154 VAL A N 1
ATOM 1170 C CA . VAL A 1 154 ? -18.701 22.169 18.094 1.00 81.75 154 VAL A CA 1
ATOM 1171 C C . VAL A 1 154 ? -18.176 20.830 17.568 1.00 81.75 154 VAL A C 1
ATOM 1173 O O . VAL A 1 154 ? -16.960 20.711 17.426 1.00 81.75 154 VAL A O 1
ATOM 1176 N N . PRO A 1 155 ? -19.017 19.843 17.189 1.00 77.50 155 PRO A N 1
ATOM 1177 C CA . PRO A 1 155 ? -18.518 18.652 16.516 1.00 77.50 155 PRO A CA 1
ATOM 1178 C C . PRO A 1 155 ? -17.743 19.009 15.248 1.00 77.50 155 PRO A C 1
ATOM 1180 O O . PRO A 1 155 ? -16.620 18.546 15.090 1.00 77.50 155 PRO A O 1
ATOM 1183 N N . ALA A 1 156 ? -18.272 19.878 14.381 1.00 78.12 156 ALA A N 1
ATOM 1184 C CA . ALA A 1 156 ? -17.589 20.270 13.146 1.00 78.12 156 ALA A CA 1
ATOM 1185 C C . ALA A 1 156 ? -16.203 20.896 13.404 1.00 78.12 156 ALA A C 1
ATOM 1187 O O . ALA A 1 156 ? -15.244 20.559 12.709 1.00 78.12 156 ALA A O 1
ATOM 1188 N N . LEU A 1 157 ? -16.075 21.742 14.433 1.00 84.38 157 LEU A N 1
ATOM 1189 C CA . LEU A 1 157 ? -14.787 22.290 14.861 1.00 84.38 157 LEU A CA 1
ATOM 1190 C C . LEU A 1 157 ? -13.835 21.180 15.324 1.00 84.38 157 LEU A C 1
ATOM 1192 O O . LEU A 1 157 ? -12.697 21.135 14.878 1.00 84.38 157 LEU A O 1
ATOM 1196 N N . ILE A 1 158 ? -14.313 20.241 16.140 1.00 84.75 158 ILE A N 1
ATOM 1197 C CA . ILE A 1 158 ? -13.520 19.100 16.620 1.00 84.75 158 ILE A CA 1
ATOM 1198 C C . ILE A 1 158 ? -13.074 18.188 15.470 1.00 84.75 158 ILE A C 1
ATOM 1200 O O . ILE A 1 158 ? -11.933 17.740 15.482 1.00 84.75 158 ILE A O 1
ATOM 1204 N N . ALA A 1 159 ? -13.909 17.962 14.446 1.00 81.06 159 ALA A N 1
ATOM 1205 C CA . ALA A 1 159 ? -13.497 17.246 13.231 1.00 81.06 159 ALA A CA 1
ATOM 1206 C C . ALA A 1 159 ? -12.370 17.987 12.521 1.00 81.06 159 ALA A C 1
ATOM 1208 O O . ALA A 1 159 ? -11.363 17.374 12.189 1.00 81.06 159 ALA A O 1
ATOM 1209 N N . SER A 1 160 ? -12.535 19.291 12.293 1.00 80.94 160 SER A N 1
ATOM 1210 C CA . SER A 1 160 ? -11.532 20.109 11.610 1.00 80.94 160 SER A CA 1
ATOM 1211 C C . SER A 1 160 ? -10.219 20.143 12.391 1.00 80.94 160 SER A C 1
ATOM 1213 O O . SER A 1 160 ? -9.161 19.947 11.805 1.00 80.94 160 SER A O 1
ATOM 1215 N N . CYS A 1 161 ? -10.277 20.303 13.715 1.00 85.62 161 CYS A N 1
ATOM 1216 C CA . CYS A 1 161 ? -9.109 20.238 14.588 1.00 85.62 161 CYS A CA 1
ATOM 1217 C C . CYS A 1 161 ? -8.479 18.841 14.602 1.00 85.62 161 CYS A C 1
ATOM 1219 O O . CYS A 1 161 ? -7.263 18.739 14.531 1.00 85.62 161 CYS A O 1
ATOM 1221 N N . GLY A 1 162 ? -9.274 17.768 14.653 1.00 86.25 162 GLY A N 1
ATOM 1222 C CA . GLY A 1 162 ? -8.784 16.388 14.592 1.00 86.25 162 GLY A CA 1
ATOM 1223 C C . GLY A 1 162 ? -8.118 16.066 13.254 1.00 86.25 162 GLY A C 1
ATOM 1224 O O . GLY A 1 162 ? -7.027 15.507 13.231 1.00 86.25 162 GLY A O 1
ATOM 1225 N N . ALA A 1 163 ? -8.719 16.482 12.138 1.00 83.69 163 ALA A N 1
ATOM 1226 C CA . ALA A 1 163 ? -8.151 16.334 10.800 1.00 83.69 163 ALA A CA 1
ATOM 1227 C C . ALA A 1 163 ? -6.872 17.166 10.626 1.00 83.69 163 ALA A C 1
ATOM 1229 O O . ALA A 1 163 ? -5.874 16.653 10.127 1.00 83.69 163 ALA A O 1
ATOM 1230 N N . ALA A 1 164 ? -6.873 18.425 11.074 1.00 85.12 164 ALA A N 1
ATOM 1231 C CA . ALA A 1 164 ? -5.688 19.276 11.049 1.00 85.12 164 ALA A CA 1
ATOM 1232 C C . ALA A 1 164 ? -4.569 18.691 11.918 1.00 85.12 164 ALA A C 1
ATOM 1234 O O . ALA A 1 164 ? -3.433 18.605 11.464 1.00 85.12 164 ALA A O 1
ATOM 1235 N N . ALA A 1 165 ? -4.891 18.219 13.125 1.00 86.69 165 ALA A N 1
ATOM 1236 C CA . ALA A 1 165 ? -3.938 17.549 14.000 1.00 86.69 165 ALA A CA 1
ATOM 1237 C C . ALA A 1 165 ? -3.376 16.284 13.344 1.00 86.69 165 ALA A C 1
ATOM 1239 O O . ALA A 1 165 ? -2.164 16.111 13.359 1.00 86.69 165 ALA A O 1
ATOM 1240 N N . LEU A 1 166 ? -4.204 15.447 12.706 1.00 85.50 166 LEU A N 1
ATOM 1241 C CA . LEU A 1 166 ? -3.736 14.284 11.940 1.00 85.50 166 LEU A CA 1
ATOM 1242 C C . LEU A 1 166 ? -2.767 14.690 10.827 1.00 85.50 166 LEU A C 1
ATOM 1244 O O . LEU A 1 166 ? -1.705 14.096 10.709 1.00 85.50 166 LEU A O 1
ATOM 1248 N N . ILE A 1 167 ? -3.099 15.710 10.032 1.00 83.31 167 ILE A N 1
ATOM 1249 C CA . ILE A 1 167 ? -2.230 16.175 8.942 1.00 83.31 167 ILE A CA 1
ATOM 1250 C C . ILE A 1 167 ? -0.909 16.712 9.501 1.00 83.31 167 ILE A C 1
ATOM 1252 O O . ILE A 1 167 ? 0.151 16.326 9.022 1.00 83.31 167 ILE A O 1
ATOM 1256 N N . VAL A 1 168 ? -0.952 17.569 10.523 1.00 85.00 168 VAL A N 1
ATOM 1257 C CA . VAL A 1 168 ? 0.249 18.169 11.123 1.00 85.00 168 VAL A CA 1
ATOM 1258 C C . VAL A 1 168 ? 1.134 17.099 11.758 1.00 85.00 168 VAL A C 1
ATOM 1260 O O . VAL A 1 168 ? 2.323 17.037 11.464 1.00 85.00 168 VAL A O 1
ATOM 1263 N N . THR A 1 169 ? 0.567 16.220 12.582 1.00 82.19 169 THR A N 1
ATOM 1264 C CA . THR A 1 169 ? 1.322 15.146 13.251 1.00 82.19 169 THR A CA 1
ATOM 1265 C C . THR A 1 169 ? 1.898 14.152 12.236 1.00 82.19 169 THR A C 1
ATOM 1267 O O . THR A 1 169 ? 3.086 13.839 12.305 1.00 82.19 169 THR A O 1
ATOM 1270 N N . ALA A 1 170 ? 1.107 13.715 11.247 1.00 77.31 170 ALA A N 1
ATOM 1271 C CA . ALA A 1 170 ? 1.529 12.717 10.264 1.00 77.31 170 ALA A CA 1
ATOM 1272 C C . ALA A 1 170 ? 2.477 13.257 9.185 1.00 77.31 170 ALA A C 1
ATOM 1274 O O . ALA A 1 170 ? 3.311 12.500 8.701 1.00 77.31 170 ALA A O 1
ATOM 1275 N N . GLN A 1 171 ? 2.341 14.519 8.765 1.00 78.38 171 GLN A N 1
ATOM 1276 C CA . GLN A 1 171 ? 3.155 15.089 7.682 1.00 78.38 171 GLN A CA 1
ATOM 1277 C C . GLN A 1 171 ? 4.312 15.918 8.220 1.00 78.38 171 GLN A C 1
ATOM 1279 O O . GLN A 1 171 ? 5.455 15.663 7.865 1.00 78.38 171 GLN A O 1
ATOM 1284 N N . TRP A 1 172 ? 4.040 16.893 9.088 1.00 80.75 172 TRP A N 1
ATOM 1285 C CA . TRP A 1 172 ? 5.088 17.769 9.610 1.00 80.75 172 TRP A CA 1
ATOM 1286 C C . TRP A 1 172 ? 5.916 17.047 10.667 1.00 80.75 172 TRP A C 1
ATOM 1288 O O . TRP A 1 172 ? 7.129 16.927 10.511 1.00 80.75 172 TRP A O 1
ATOM 1298 N N . GLY A 1 173 ? 5.266 16.543 11.721 1.00 81.00 173 GLY A N 1
ATOM 1299 C CA . GLY A 1 173 ? 5.952 15.931 12.861 1.00 81.00 173 GLY A CA 1
ATOM 1300 C C . GLY A 1 173 ? 6.838 14.758 12.443 1.00 81.00 173 GLY A C 1
ATOM 1301 O O . GLY A 1 173 ? 8.018 14.705 12.789 1.00 81.00 173 GLY A O 1
ATOM 1302 N N . MET A 1 174 ? 6.298 13.864 11.610 1.00 79.12 174 MET A N 1
ATOM 1303 C CA . MET A 1 174 ? 7.052 12.726 11.074 1.00 79.12 174 MET A CA 1
ATOM 1304 C C . MET A 1 174 ? 8.167 13.136 10.106 1.00 79.12 174 MET A C 1
ATOM 1306 O O . MET A 1 174 ? 9.242 12.539 10.153 1.00 79.12 174 MET A O 1
ATOM 1310 N N . ALA A 1 175 ? 7.955 14.141 9.247 1.00 79.12 175 ALA A N 1
ATOM 1311 C CA . ALA A 1 175 ? 9.004 14.607 8.338 1.00 79.12 175 ALA A CA 1
ATOM 1312 C C . ALA A 1 175 ? 10.166 15.257 9.101 1.00 79.12 175 ALA A C 1
ATOM 1314 O O . ALA A 1 175 ? 11.326 14.960 8.823 1.00 79.12 175 ALA A O 1
ATOM 1315 N N . GLU A 1 176 ? 9.865 16.093 10.095 1.00 83.19 176 GLU A N 1
ATOM 1316 C CA . GLU A 1 176 ? 10.871 16.746 10.936 1.00 83.19 176 GLU A CA 1
ATOM 1317 C C . GLU A 1 176 ? 11.657 15.735 11.784 1.00 83.19 176 GLU A C 1
ATOM 1319 O O . GLU A 1 176 ? 12.868 15.872 11.977 1.00 83.19 176 GLU A O 1
ATOM 1324 N N . ALA A 1 177 ? 10.990 14.673 12.243 1.00 81.75 177 ALA A N 1
ATOM 1325 C CA . ALA A 1 177 ? 11.634 13.581 12.961 1.00 81.75 177 ALA A CA 1
ATOM 1326 C C . ALA A 1 177 ? 12.528 12.695 12.068 1.00 81.75 177 ALA A C 1
ATOM 1328 O O . ALA A 1 177 ? 13.301 11.893 12.592 1.00 81.75 177 ALA A O 1
ATOM 1329 N N . GLY A 1 178 ? 12.456 12.840 10.739 1.00 77.12 178 GLY A N 1
ATOM 1330 C CA . GLY A 1 178 ? 13.159 11.976 9.789 1.00 77.12 178 GLY A CA 1
ATOM 1331 C C . GLY A 1 178 ? 12.505 10.601 9.605 1.00 77.12 178 GLY A C 1
ATOM 1332 O O . GLY A 1 178 ? 13.161 9.679 9.125 1.00 77.12 178 GLY A O 1
ATOM 1333 N N . GLY A 1 179 ? 11.226 10.463 9.968 1.00 78.06 179 GLY A N 1
ATOM 1334 C CA . GLY A 1 179 ? 10.466 9.215 9.911 1.00 78.06 179 GLY A CA 1
ATOM 1335 C C . GLY A 1 179 ? 10.638 8.307 11.134 1.00 78.06 179 GLY A C 1
ATOM 1336 O O . GLY A 1 179 ? 11.402 8.591 12.055 1.00 78.06 179 GLY A O 1
ATOM 1337 N N . LEU A 1 180 ? 9.891 7.199 11.133 1.00 74.12 180 LEU A N 1
ATOM 1338 C CA . LEU A 1 180 ? 9.870 6.217 12.226 1.00 74.12 180 LEU A CA 1
ATOM 1339 C C . LEU A 1 180 ? 11.158 5.384 12.318 1.00 74.12 180 LEU A C 1
ATOM 1341 O O . LEU A 1 180 ? 11.502 4.950 13.409 1.00 74.12 180 LEU A O 1
ATOM 1345 N N . ASP A 1 181 ? 11.875 5.227 11.203 1.00 75.50 181 ASP A N 1
ATOM 1346 C CA . ASP A 1 181 ? 13.089 4.402 11.093 1.00 75.50 181 ASP A CA 1
ATOM 1347 C C . ASP A 1 181 ? 14.390 5.223 11.237 1.00 75.50 181 ASP A C 1
ATOM 1349 O O . ASP A 1 181 ? 15.468 4.807 10.806 1.00 75.50 181 ASP A O 1
ATOM 1353 N N . GLY A 1 182 ? 14.283 6.450 11.754 1.00 77.81 182 GLY A N 1
ATOM 1354 C CA . GLY A 1 182 ? 15.394 7.390 11.865 1.00 77.81 182 GLY A CA 1
ATOM 1355 C C . GLY A 1 182 ? 16.115 7.334 13.219 1.00 77.81 182 GLY A C 1
ATOM 1356 O O . GLY A 1 182 ? 15.554 6.899 14.222 1.00 77.81 182 GLY A O 1
ATOM 1357 N N . PRO A 1 183 ? 17.326 7.915 13.329 1.00 81.62 183 PRO A N 1
ATOM 1358 C CA . PRO A 1 183 ? 18.057 8.016 14.602 1.00 81.62 183 PRO A CA 1
ATOM 1359 C C . PRO A 1 183 ? 17.310 8.827 15.678 1.00 81.62 183 PRO A C 1
ATOM 1361 O O . PRO A 1 183 ? 17.694 8.823 16.845 1.00 81.62 183 PRO A O 1
ATOM 1364 N N . ARG A 1 184 ? 16.247 9.541 15.289 1.00 87.75 184 ARG A N 1
ATOM 1365 C CA . ARG A 1 184 ? 15.353 10.309 16.162 1.00 87.75 184 ARG A CA 1
ATOM 1366 C C . ARG A 1 184 ? 13.993 9.625 16.344 1.00 87.75 184 ARG A C 1
ATOM 1368 O O . ARG A 1 184 ? 13.007 10.308 16.608 1.00 87.75 184 ARG A O 1
ATOM 1375 N N . TRP A 1 185 ? 13.921 8.298 16.234 1.00 87.81 185 TRP A N 1
ATOM 1376 C CA . TRP A 1 185 ? 12.669 7.543 16.343 1.00 87.81 185 TRP A CA 1
ATOM 1377 C C . TRP A 1 185 ? 11.878 7.852 17.622 1.00 87.81 185 TRP A C 1
ATOM 1379 O O . TRP A 1 185 ? 10.657 7.911 17.576 1.00 87.81 185 TRP A O 1
ATOM 1389 N N . ALA A 1 186 ? 12.538 8.132 18.753 1.00 89.06 186 ALA A N 1
ATOM 1390 C CA . ALA A 1 186 ? 11.857 8.506 19.996 1.00 89.06 186 ALA A CA 1
ATOM 1391 C C . ALA A 1 186 ? 11.098 9.844 19.873 1.00 89.06 186 ALA A C 1
ATOM 1393 O O . ALA A 1 186 ? 10.034 10.019 20.464 1.00 89.06 186 ALA A O 1
ATOM 1394 N N . TRP A 1 187 ? 11.622 10.776 19.069 1.00 88.25 187 TRP A N 1
ATOM 1395 C CA . TRP A 1 187 ? 10.929 12.013 18.713 1.00 88.25 187 TRP A CA 1
ATOM 1396 C C . TRP A 1 187 ? 9.795 11.750 17.721 1.00 88.25 187 TRP A C 1
ATOM 1398 O O . TRP A 1 187 ? 8.712 12.295 17.881 1.00 88.25 187 TRP A O 1
ATOM 1408 N N . ALA A 1 188 ? 9.995 10.875 16.730 1.00 86.25 188 ALA A N 1
ATOM 1409 C CA . ALA A 1 188 ? 8.919 10.456 15.826 1.00 86.25 188 ALA A CA 1
ATOM 1410 C C . ALA A 1 188 ? 7.769 9.770 16.589 1.00 86.25 188 ALA A C 1
ATOM 1412 O O . ALA A 1 188 ? 6.594 9.990 16.302 1.00 86.25 188 ALA A O 1
ATOM 1413 N N . TRP A 1 189 ? 8.107 8.984 17.611 1.00 86.56 189 TRP A N 1
ATOM 1414 C CA . TRP A 1 189 ? 7.154 8.261 18.440 1.00 86.56 189 TRP A CA 1
ATOM 1415 C C . TRP A 1 189 ? 6.261 9.191 19.266 1.00 86.56 189 TRP A C 1
ATOM 1417 O O . TRP A 1 189 ? 5.077 8.915 19.422 1.00 86.56 189 TRP A O 1
ATOM 1427 N N . SER A 1 190 ? 6.762 10.330 19.751 1.00 88.56 190 SER A N 1
ATOM 1428 C CA . SER A 1 190 ? 5.906 11.281 20.476 1.00 88.56 190 SER A CA 1
ATOM 1429 C C . SER A 1 190 ? 4.805 11.864 19.578 1.00 88.56 190 SER A C 1
ATOM 1431 O O . SER A 1 190 ? 3.671 12.028 20.030 1.00 88.56 190 SER A O 1
ATOM 1433 N N . TRP A 1 191 ? 5.101 12.094 18.294 1.00 88.94 191 TRP A N 1
ATOM 1434 C CA . TRP A 1 191 ? 4.102 12.463 17.288 1.00 88.94 191 TRP A CA 1
ATOM 1435 C C . TRP A 1 191 ? 3.127 11.322 16.997 1.00 88.94 191 TRP A C 1
ATOM 1437 O O . TRP A 1 191 ? 1.925 11.562 16.872 1.00 88.94 191 TRP A O 1
ATOM 1447 N N . ASP A 1 192 ? 3.626 10.087 16.938 1.00 86.88 192 ASP A N 1
ATOM 1448 C CA . ASP A 1 192 ? 2.815 8.880 16.757 1.00 86.88 192 ASP A CA 1
ATOM 1449 C C . ASP A 1 192 ? 1.768 8.719 17.872 1.00 86.88 192 ASP A C 1
ATOM 1451 O O . ASP A 1 192 ? 0.601 8.464 17.589 1.00 86.88 192 ASP A O 1
ATOM 1455 N N . LEU A 1 193 ? 2.131 8.990 19.132 1.00 89.75 193 LEU A N 1
ATOM 1456 C CA . LEU A 1 193 ? 1.210 8.926 20.277 1.00 89.75 193 LEU A CA 1
ATOM 1457 C C . LEU A 1 193 ? 0.036 9.921 20.180 1.00 89.75 193 LEU A C 1
ATOM 1459 O O . LEU A 1 193 ? -1.011 9.699 20.799 1.00 89.75 193 LEU A O 1
ATOM 1463 N N . LEU A 1 194 ? 0.178 11.001 19.404 1.00 90.44 194 LEU A N 1
ATOM 1464 C CA . LEU A 1 194 ? -0.882 11.988 19.172 1.00 90.44 194 LEU A CA 1
ATOM 1465 C C . LEU A 1 194 ? -1.857 11.566 18.065 1.00 90.44 194 LEU A C 1
ATOM 1467 O O . LEU A 1 194 ? -3.016 11.994 18.080 1.00 90.44 194 LEU A O 1
ATOM 1471 N N . LEU A 1 195 ? -1.428 10.708 17.133 1.00 90.62 195 LEU A N 1
ATOM 1472 C CA . LEU A 1 195 ? -2.264 10.221 16.034 1.00 90.62 195 LEU A CA 1
ATOM 1473 C C . LEU A 1 195 ? -3.564 9.554 16.503 1.00 90.62 195 LEU A C 1
ATOM 1475 O O . LEU A 1 195 ? -4.618 9.943 15.993 1.00 90.62 195 LEU A O 1
ATOM 1479 N N . PRO A 1 196 ? -3.576 8.611 17.469 1.00 93.12 196 PRO A N 1
ATOM 1480 C CA . PRO A 1 196 ? -4.822 7.971 17.880 1.00 93.12 196 PRO A CA 1
ATOM 1481 C C . PRO A 1 196 ? -5.781 8.945 18.574 1.00 93.12 196 PRO A C 1
ATOM 1483 O O . PRO A 1 196 ? -6.995 8.818 18.418 1.00 93.12 196 PRO A O 1
ATOM 1486 N N . LEU A 1 197 ? -5.272 9.964 19.279 1.00 92.19 197 LEU A N 1
ATOM 1487 C CA . LEU A 1 197 ? -6.109 11.015 19.873 1.00 92.19 197 LEU A CA 1
ATOM 1488 C C . LEU A 1 197 ? -6.786 11.856 18.784 1.00 92.19 197 LEU A C 1
ATOM 1490 O O . LEU A 1 197 ? -7.995 12.103 18.839 1.00 92.19 197 LEU A O 1
ATOM 1494 N N . ALA A 1 198 ? -6.020 12.254 17.768 1.00 91.38 198 ALA A N 1
ATOM 1495 C CA . ALA A 1 198 ? -6.533 12.999 16.627 1.00 91.38 198 ALA A CA 1
ATOM 1496 C C . ALA A 1 198 ? -7.536 12.160 15.805 1.00 91.38 198 ALA A C 1
ATOM 1498 O O . ALA A 1 198 ? -8.596 12.662 15.422 1.00 91.38 198 ALA A O 1
ATOM 1499 N N . ALA A 1 199 ? -7.264 10.863 15.625 1.00 91.75 199 ALA A N 1
ATOM 1500 C CA . ALA A 1 199 ? -8.154 9.917 14.959 1.00 91.75 199 ALA A CA 1
ATOM 1501 C C . ALA A 1 199 ? -9.474 9.716 15.717 1.00 91.75 199 ALA A C 1
ATOM 1503 O O . ALA A 1 199 ? -10.543 9.822 15.116 1.00 91.75 199 ALA A O 1
ATOM 1504 N N . VAL A 1 200 ? -9.438 9.488 17.035 1.00 91.88 200 VAL A N 1
ATOM 1505 C CA . VAL A 1 200 ? -10.653 9.346 17.857 1.00 91.88 200 VAL A CA 1
ATOM 1506 C C . VAL A 1 200 ? -11.491 10.619 17.833 1.00 91.88 200 VAL A C 1
ATOM 1508 O O . VAL A 1 200 ? -12.709 10.545 17.661 1.00 91.88 200 VAL A O 1
ATOM 1511 N N . SER A 1 201 ? -10.850 11.784 17.949 1.00 88.94 201 SER A N 1
ATOM 1512 C CA . SER A 1 201 ? -11.510 13.086 17.821 1.00 88.94 201 SER A CA 1
ATOM 1513 C C . SER A 1 201 ? -12.249 13.215 16.482 1.00 88.94 201 SER A C 1
ATOM 1515 O O . SER A 1 201 ? -13.442 13.543 16.444 1.00 88.94 201 SER A O 1
ATOM 1517 N N . LEU A 1 202 ? -11.573 12.861 15.383 1.00 89.19 202 LEU A N 1
ATOM 1518 C CA . LEU A 1 202 ? -12.156 12.875 14.046 1.00 89.19 202 LEU A CA 1
ATOM 1519 C C . LEU A 1 202 ? -13.339 11.900 13.931 1.00 89.19 202 LEU A C 1
ATOM 1521 O O . LEU A 1 202 ? -14.407 12.298 13.473 1.00 89.19 202 LEU A O 1
ATOM 1525 N N . VAL A 1 203 ? -13.195 10.652 14.383 1.00 88.69 203 VAL A N 1
ATOM 1526 C CA . VAL A 1 203 ? -14.251 9.626 14.303 1.00 88.69 203 VAL A CA 1
ATOM 1527 C C . VAL A 1 203 ? -15.489 10.020 15.115 1.00 88.69 203 VAL A C 1
ATOM 1529 O O . VAL A 1 203 ? -16.611 9.946 14.607 1.00 88.69 203 VAL A O 1
ATOM 1532 N N . ILE A 1 204 ? -15.318 10.486 16.356 1.00 85.19 204 ILE A N 1
ATOM 1533 C CA . ILE A 1 204 ? -16.431 10.943 17.207 1.00 85.19 204 ILE A CA 1
ATOM 1534 C C . ILE A 1 204 ? -17.147 12.140 16.571 1.00 85.19 204 ILE A C 1
ATOM 1536 O O . ILE A 1 204 ? -18.377 12.255 16.616 1.00 85.19 204 ILE A O 1
ATOM 1540 N N . SER A 1 205 ? -16.393 13.040 15.945 1.00 84.31 205 SER A N 1
ATOM 1541 C CA . SER A 1 205 ? -16.989 14.183 15.271 1.00 84.31 205 SER A CA 1
ATOM 1542 C C . SER A 1 205 ? -17.735 13.796 13.988 1.00 84.31 205 SER A C 1
ATOM 1544 O O . SER A 1 205 ? -18.851 14.270 13.753 1.00 84.31 205 SER A O 1
ATOM 1546 N N . LEU A 1 206 ? -17.163 12.919 13.160 1.00 85.56 206 LEU A N 1
ATOM 1547 C CA . LEU A 1 206 ? -17.792 12.469 11.915 1.00 85.56 206 LEU A CA 1
ATOM 1548 C C . LEU A 1 206 ? -19.039 11.611 12.161 1.00 85.56 206 LEU A C 1
ATOM 1550 O O . LEU A 1 206 ? -19.907 11.521 11.300 1.00 85.56 206 LEU A O 1
ATOM 1554 N N . THR A 1 207 ? -19.166 11.018 13.346 1.00 83.75 207 THR A N 1
ATOM 1555 C CA . THR A 1 207 ? -20.366 10.279 13.770 1.00 83.75 207 THR A CA 1
ATOM 1556 C C . THR A 1 207 ? -21.435 11.169 14.412 1.00 83.75 207 THR A C 1
ATOM 1558 O O . THR A 1 207 ? -22.539 10.704 14.697 1.00 83.75 207 THR A O 1
ATOM 1561 N N . SER A 1 208 ? -21.156 12.460 14.619 1.00 78.94 208 SER A N 1
ATOM 1562 C CA . SER A 1 208 ? -22.114 13.406 15.191 1.00 78.94 208 SER A CA 1
ATOM 1563 C C . SER A 1 208 ? -23.092 13.932 14.133 1.00 78.94 208 SER A C 1
ATOM 1565 O O . SER A 1 208 ? -22.707 14.354 13.040 1.00 78.94 208 SER A O 1
ATOM 1567 N N . ALA A 1 209 ? -24.385 13.936 14.464 1.00 73.88 209 ALA A N 1
ATOM 1568 C CA . ALA A 1 209 ? -25.440 14.361 13.549 1.00 73.88 209 ALA A CA 1
ATOM 1569 C C . ALA A 1 209 ? -25.279 15.834 13.121 1.00 73.88 209 ALA A C 1
ATOM 1571 O O . ALA A 1 209 ? -25.088 16.724 13.948 1.00 73.88 209 ALA A O 1
ATOM 1572 N N . GLY A 1 210 ? -25.419 16.103 11.819 1.00 75.00 210 GLY A N 1
ATOM 1573 C CA . GLY A 1 210 ? -25.398 17.463 11.269 1.00 75.00 210 GLY A CA 1
ATOM 1574 C C . GLY A 1 210 ? -24.016 18.018 10.911 1.00 75.00 210 GLY A C 1
ATOM 1575 O O . GLY A 1 210 ? -23.937 19.185 10.537 1.00 75.00 210 GLY A O 1
ATOM 1576 N N . ASN A 1 211 ? -22.951 17.213 10.978 1.00 81.06 211 ASN A N 1
ATOM 1577 C CA . ASN A 1 211 ? -21.627 17.615 10.507 1.00 81.06 211 ASN A CA 1
ATOM 1578 C C . ASN A 1 211 ? -21.581 17.622 8.954 1.00 81.06 211 ASN A C 1
ATOM 1580 O O . ASN A 1 211 ? -21.816 16.579 8.334 1.00 81.06 211 ASN A O 1
ATOM 1584 N N . PRO A 1 212 ? -21.282 18.761 8.294 1.00 81.69 212 PRO A N 1
ATOM 1585 C CA . PRO A 1 212 ? -21.219 18.832 6.832 1.00 81.69 212 PRO A CA 1
ATOM 1586 C C . PRO A 1 212 ? -20.117 17.942 6.242 1.00 81.69 212 PRO A C 1
ATOM 1588 O O . PRO A 1 212 ? -20.324 17.355 5.182 1.00 81.69 212 PRO A O 1
ATOM 1591 N N . ALA A 1 213 ? -18.991 17.767 6.943 1.00 82.50 213 ALA A N 1
ATOM 1592 C CA . ALA A 1 213 ? -17.926 16.862 6.519 1.00 82.50 213 ALA A CA 1
ATOM 1593 C C . ALA A 1 213 ? -18.385 15.400 6.576 1.00 82.50 213 ALA A C 1
ATOM 1595 O O . ALA A 1 213 ? -18.127 14.638 5.650 1.00 82.50 213 ALA A O 1
ATOM 1596 N N . ALA A 1 214 ? -19.149 15.020 7.605 1.00 86.56 214 ALA A N 1
ATOM 1597 C CA . ALA A 1 214 ? -19.765 13.695 7.662 1.00 86.56 214 ALA A CA 1
ATOM 1598 C C . ALA A 1 214 ? -20.756 13.485 6.505 1.00 86.56 214 ALA A C 1
ATOM 1600 O O . ALA A 1 214 ? -20.773 12.432 5.869 1.00 86.56 214 ALA A O 1
ATOM 1601 N N . ARG A 1 215 ? -21.559 14.505 6.173 1.00 87.19 215 ARG A N 1
ATOM 1602 C CA . ARG A 1 215 ? -22.473 14.457 5.020 1.00 87.19 215 ARG A CA 1
ATOM 1603 C C . ARG A 1 215 ? -21.725 14.289 3.693 1.00 87.19 215 ARG A C 1
ATOM 1605 O O . ARG A 1 215 ? -22.169 13.524 2.848 1.00 87.19 215 ARG A O 1
ATOM 1612 N N . LEU A 1 216 ? -20.592 14.966 3.520 1.00 87.50 216 LEU A N 1
ATOM 1613 C CA . LEU A 1 216 ? -19.736 14.790 2.348 1.00 87.50 216 LEU A CA 1
ATOM 1614 C C . LEU A 1 216 ? -19.125 13.377 2.299 1.00 87.50 216 LEU A C 1
ATOM 1616 O O . LEU A 1 216 ? -19.239 12.698 1.284 1.00 87.50 216 LEU A O 1
ATOM 1620 N N . LEU A 1 217 ? -18.538 12.900 3.400 1.00 87.31 217 LEU A N 1
ATOM 1621 C CA . LEU A 1 217 ? -17.880 11.586 3.475 1.00 87.31 217 LEU A CA 1
ATOM 1622 C C . LEU A 1 217 ? -18.857 10.397 3.457 1.00 87.31 217 LEU A C 1
ATOM 1624 O O . LEU A 1 217 ? -18.459 9.271 3.170 1.00 87.31 217 LEU A O 1
ATOM 1628 N N . SER A 1 218 ? -20.139 10.639 3.732 1.00 89.56 218 SER A N 1
ATOM 1629 C CA . SER A 1 218 ? -21.218 9.651 3.590 1.00 89.56 218 SER A CA 1
ATOM 1630 C C . SER A 1 218 ? -21.758 9.531 2.166 1.00 89.56 218 SER A C 1
ATOM 1632 O O . SER A 1 218 ? -22.580 8.648 1.904 1.00 89.56 218 SER A O 1
ATOM 1634 N N . LEU A 1 219 ? -21.297 10.363 1.222 1.00 90.38 219 LEU A N 1
ATOM 1635 C CA . LEU A 1 219 ? -21.611 10.146 -0.185 1.00 90.38 219 LEU A CA 1
ATOM 1636 C C . LEU A 1 219 ? -21.045 8.795 -0.637 1.00 90.38 219 LEU A C 1
ATOM 1638 O O . LEU A 1 219 ? -19.947 8.385 -0.252 1.00 90.38 219 LEU A O 1
ATOM 1642 N N . SER A 1 220 ? -21.791 8.122 -1.510 1.00 89.88 220 SER A N 1
ATOM 1643 C CA . SER A 1 220 ? -21.481 6.770 -1.982 1.00 89.88 220 SER A CA 1
ATOM 1644 C C . SER A 1 220 ? -20.031 6.566 -2.457 1.00 89.88 220 SER A C 1
ATOM 1646 O O . SER A 1 220 ? -19.472 5.527 -2.106 1.00 89.88 220 SER A O 1
ATOM 1648 N N . PRO A 1 221 ? -19.383 7.500 -3.192 1.00 84.75 221 PRO A N 1
ATOM 1649 C CA . PRO A 1 221 ? -17.991 7.323 -3.612 1.00 84.75 221 PRO A CA 1
ATOM 1650 C C . PRO A 1 221 ? -17.003 7.251 -2.442 1.00 84.75 221 PRO A C 1
ATOM 1652 O O . PRO A 1 221 ? -16.122 6.398 -2.448 1.00 84.75 221 PRO A O 1
ATOM 1655 N N . PHE A 1 222 ? -17.168 8.088 -1.413 1.00 86.94 222 PHE A N 1
ATOM 1656 C CA . PHE A 1 222 ? -16.282 8.096 -0.243 1.00 86.94 222 PHE A CA 1
ATOM 1657 C C . PHE A 1 222 ? -16.514 6.881 0.650 1.00 86.94 222 PHE A C 1
ATOM 1659 O O . PHE A 1 222 ? -15.559 6.265 1.118 1.00 86.94 222 PHE A O 1
ATOM 1666 N N . VAL A 1 223 ? -17.772 6.467 0.815 1.00 88.38 223 VAL A N 1
ATOM 1667 C CA . VAL A 1 223 ? -18.101 5.215 1.509 1.00 88.38 223 VAL A CA 1
ATOM 1668 C C . VAL A 1 223 ? -17.497 4.017 0.774 1.00 88.38 223 VAL A C 1
ATOM 1670 O O . VAL A 1 223 ? -16.973 3.105 1.408 1.00 88.38 223 VAL A O 1
ATOM 1673 N N . TYR A 1 224 ? -17.559 4.006 -0.559 1.00 86.69 224 TYR A N 1
ATOM 1674 C CA . TYR A 1 224 ? -16.938 2.960 -1.368 1.00 86.69 224 TYR A CA 1
ATOM 1675 C C . TYR A 1 224 ? -15.412 2.967 -1.234 1.00 86.69 224 TYR A C 1
ATOM 1677 O O . TYR A 1 224 ? -14.827 1.915 -0.998 1.00 86.69 224 TYR A O 1
ATOM 1685 N N . LEU A 1 225 ? -14.777 4.140 -1.279 1.00 86.38 225 LEU A N 1
ATOM 1686 C CA . LEU A 1 225 ? -13.339 4.273 -1.040 1.00 86.38 225 LEU A CA 1
ATOM 1687 C C . LEU A 1 225 ? -12.944 3.752 0.350 1.00 86.38 225 LEU A C 1
ATOM 1689 O O . LEU A 1 225 ? -11.952 3.041 0.478 1.00 86.38 225 LEU A O 1
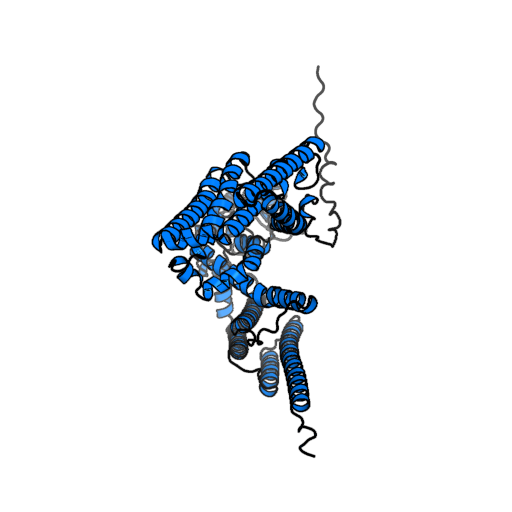ATOM 1693 N N . GLY A 1 226 ? -13.762 4.020 1.371 1.00 89.56 226 GLY A N 1
ATOM 1694 C CA . GLY A 1 226 ? -13.588 3.453 2.708 1.00 89.56 226 GLY A CA 1
ATOM 1695 C C . GLY A 1 226 ? -13.638 1.923 2.723 1.00 89.56 226 GLY A C 1
ATOM 1696 O O . GLY A 1 226 ? -12.830 1.301 3.404 1.00 89.56 226 GLY A O 1
ATOM 1697 N N . LYS A 1 227 ? -14.516 1.296 1.931 1.00 88.06 227 LYS A N 1
ATOM 1698 C CA . LYS A 1 227 ? -14.569 -0.174 1.808 1.00 88.06 227 LYS A CA 1
ATOM 1699 C C . LYS A 1 227 ? -13.331 -0.755 1.128 1.00 88.06 227 LYS A C 1
ATOM 1701 O O . LYS A 1 227 ? -12.836 -1.781 1.562 1.00 88.06 227 LYS A O 1
ATOM 1706 N N . VAL A 1 228 ? -12.824 -0.078 0.100 1.00 91.12 228 VAL A N 1
ATOM 1707 C CA . VAL A 1 228 ? -11.634 -0.499 -0.662 1.00 91.12 228 VAL A CA 1
ATOM 1708 C C . VAL A 1 228 ? -10.324 -0.188 0.083 1.00 91.12 228 VAL A C 1
ATOM 1710 O O . VAL A 1 228 ? -9.260 -0.663 -0.309 1.00 91.12 228 VAL A O 1
ATOM 1713 N N . SER A 1 229 ? -10.375 0.603 1.159 1.00 90.62 229 SER A N 1
ATOM 1714 C CA . SER A 1 229 ? -9.193 1.140 1.844 1.00 90.62 229 SER A CA 1
ATOM 1715 C C . SER A 1 229 ? -8.199 0.073 2.312 1.00 90.62 229 SER A C 1
ATOM 1717 O O . SER A 1 229 ? -6.996 0.318 2.254 1.00 90.62 229 SER A O 1
ATOM 1719 N N . TYR A 1 230 ? -8.668 -1.117 2.699 1.00 88.75 230 TYR A N 1
ATOM 1720 C CA . TYR A 1 230 ? -7.795 -2.224 3.086 1.00 88.75 230 TYR A CA 1
ATOM 1721 C C . TYR A 1 230 ? -6.992 -2.763 1.893 1.00 88.75 230 TYR A C 1
ATOM 1723 O O . TYR A 1 230 ? -5.761 -2.814 1.942 1.00 88.75 230 TYR A O 1
ATOM 1731 N N . ALA A 1 231 ? -7.659 -3.073 0.778 1.00 89.06 231 ALA A N 1
ATOM 1732 C CA . ALA A 1 231 ? -6.981 -3.444 -0.462 1.00 89.06 231 ALA A CA 1
ATOM 1733 C C . ALA A 1 231 ? -6.012 -2.343 -0.931 1.00 89.06 231 ALA A C 1
ATOM 1735 O O . ALA A 1 231 ? -4.884 -2.645 -1.319 1.00 89.06 231 ALA A O 1
ATOM 1736 N N . LEU A 1 232 ? -6.414 -1.070 -0.833 1.00 88.94 232 LEU A N 1
ATOM 1737 C CA . LEU A 1 232 ? -5.563 0.075 -1.174 1.00 88.94 232 LEU A CA 1
ATOM 1738 C C . LEU A 1 232 ? -4.302 0.128 -0.314 1.00 88.94 232 LEU A C 1
ATOM 1740 O O . LEU A 1 232 ? -3.200 0.263 -0.848 1.00 88.94 232 LEU A O 1
ATOM 1744 N N . TYR A 1 233 ? -4.461 -0.035 0.997 1.00 86.19 233 TYR A N 1
ATOM 1745 C CA . TYR A 1 233 ? -3.368 -0.098 1.958 1.00 86.19 233 TYR A CA 1
ATOM 1746 C C . TYR A 1 233 ? -2.360 -1.202 1.610 1.00 86.19 233 TYR A C 1
ATOM 1748 O O . TYR A 1 233 ? -1.155 -0.946 1.593 1.00 86.19 233 TYR A O 1
ATOM 1756 N N . LEU A 1 234 ? -2.840 -2.398 1.253 1.00 84.38 234 LEU A N 1
ATOM 1757 C CA . LEU A 1 234 ? -1.975 -3.501 0.839 1.00 84.38 234 LEU A CA 1
ATOM 1758 C C . LEU A 1 234 ? -1.257 -3.195 -0.481 1.00 84.38 234 LEU A C 1
ATOM 1760 O O . LEU A 1 234 ? -0.030 -3.250 -0.545 1.00 84.38 234 LEU A O 1
ATOM 1764 N N . VAL A 1 235 ? -1.988 -2.837 -1.540 1.00 83.94 235 VAL A N 1
ATOM 1765 C CA . VAL A 1 235 ? -1.399 -2.652 -2.876 1.00 83.94 235 VAL A CA 1
ATOM 1766 C C . VAL A 1 235 ? -0.359 -1.536 -2.867 1.00 83.94 235 VAL A C 1
ATOM 1768 O O . VAL A 1 235 ? 0.742 -1.743 -3.379 1.00 83.94 235 VAL A O 1
ATOM 1771 N N . GLN A 1 236 ? -0.663 -0.385 -2.261 1.00 80.81 236 GLN A N 1
ATOM 1772 C CA . GLN A 1 236 ? 0.234 0.773 -2.300 1.00 80.81 236 GLN A CA 1
ATOM 1773 C C . GLN A 1 236 ? 1.555 0.528 -1.552 1.00 80.81 236 GLN A C 1
ATOM 1775 O O . GLN A 1 236 ? 2.589 1.067 -1.944 1.00 80.81 236 GLN A O 1
ATOM 1780 N N . LEU A 1 237 ? 1.539 -0.300 -0.500 1.00 76.44 237 LEU A N 1
ATOM 1781 C CA . LEU A 1 237 ? 2.719 -0.587 0.320 1.00 76.44 237 LEU A CA 1
ATOM 1782 C C . LEU A 1 237 ? 3.483 -1.838 -0.125 1.00 76.44 237 LEU A C 1
ATOM 1784 O O . LEU A 1 237 ? 4.652 -1.989 0.234 1.00 76.44 237 LEU A O 1
ATOM 1788 N N . THR A 1 238 ? 2.877 -2.715 -0.929 1.00 74.50 238 THR A N 1
ATOM 1789 C CA . THR A 1 238 ? 3.565 -3.892 -1.481 1.00 74.50 238 THR A CA 1
ATOM 1790 C C . THR A 1 238 ? 4.659 -3.524 -2.494 1.00 74.50 238 THR A C 1
ATOM 1792 O O . THR A 1 238 ? 4.617 -2.458 -3.122 1.00 74.50 238 THR A O 1
ATOM 1795 N N . PRO A 1 239 ? 5.616 -4.440 -2.753 1.00 66.12 239 PRO A N 1
ATOM 1796 C CA . PRO A 1 239 ? 6.578 -4.301 -3.846 1.00 66.12 239 PRO A CA 1
ATOM 1797 C C . PRO A 1 239 ? 5.938 -4.077 -5.223 1.00 66.12 239 PRO A C 1
ATOM 1799 O O . PRO A 1 239 ? 6.602 -3.552 -6.110 1.00 66.12 239 PRO A O 1
ATOM 1802 N N . ILE A 1 240 ? 4.662 -4.438 -5.414 1.00 66.31 240 ILE A N 1
ATOM 1803 C CA . ILE A 1 240 ? 3.912 -4.154 -6.645 1.00 66.31 240 ILE A CA 1
ATOM 1804 C C . ILE A 1 240 ? 3.644 -2.652 -6.758 1.00 66.31 240 ILE A C 1
ATOM 1806 O O . ILE A 1 240 ? 4.005 -2.056 -7.770 1.00 66.31 240 ILE A O 1
ATOM 1810 N N . GLY A 1 241 ? 3.079 -2.029 -5.716 1.00 66.75 241 GLY A N 1
ATOM 1811 C CA . GLY A 1 241 ? 2.842 -0.583 -5.675 1.00 66.75 241 GLY A CA 1
ATOM 1812 C C . GLY A 1 241 ? 4.140 0.209 -5.806 1.00 66.75 241 GLY A C 1
ATOM 1813 O O . GLY A 1 241 ? 4.257 1.066 -6.681 1.00 66.75 241 GLY A O 1
ATOM 1814 N N . LYS A 1 242 ? 5.163 -0.157 -5.022 1.00 66.50 242 LYS A N 1
ATOM 1815 C CA . LYS A 1 242 ? 6.503 0.451 -5.099 1.00 66.50 242 LYS A CA 1
ATOM 1816 C C . LYS A 1 242 ? 7.168 0.219 -6.459 1.00 66.50 242 LYS A C 1
ATOM 1818 O O . LYS A 1 242 ? 7.705 1.141 -7.059 1.00 66.50 242 LYS A O 1
ATOM 1823 N N . GLY A 1 243 ? 7.115 -0.999 -6.988 1.00 65.25 243 GLY A N 1
ATOM 1824 C CA . GLY A 1 243 ? 7.701 -1.350 -8.281 1.00 65.25 243 GLY A CA 1
ATOM 1825 C C . GLY A 1 243 ? 7.039 -0.620 -9.448 1.00 65.25 243 GLY A C 1
ATOM 1826 O O . GLY A 1 243 ? 7.737 -0.194 -10.366 1.00 65.25 243 GLY A O 1
ATOM 1827 N N . LEU A 1 244 ? 5.718 -0.429 -9.398 1.00 62.62 244 LEU A N 1
ATOM 1828 C CA . LEU A 1 244 ? 4.977 0.376 -10.368 1.00 62.62 244 LEU A CA 1
ATOM 1829 C C . LEU A 1 244 ? 5.353 1.862 -10.243 1.00 62.62 244 LEU A C 1
ATOM 1831 O O . LEU A 1 244 ? 5.669 2.489 -11.253 1.00 62.62 244 LEU A O 1
ATOM 1835 N N . PHE A 1 245 ? 5.421 2.381 -9.010 1.00 61.56 245 PHE A N 1
ATOM 1836 C CA . PHE A 1 245 ? 5.855 3.748 -8.697 1.00 61.56 245 PHE A CA 1
ATOM 1837 C C . PHE A 1 245 ? 7.247 4.048 -9.270 1.00 61.56 245 PHE A C 1
ATOM 1839 O O . PHE A 1 245 ? 7.428 5.025 -9.991 1.00 61.56 245 PHE A O 1
ATOM 1846 N N . TYR A 1 246 ? 8.228 3.178 -9.011 1.00 59.56 246 TYR A N 1
ATOM 1847 C CA . TYR A 1 246 ? 9.618 3.412 -9.408 1.00 59.56 246 TYR A CA 1
ATOM 1848 C C . TYR A 1 246 ? 9.901 3.164 -10.893 1.00 59.56 246 TYR A C 1
ATOM 1850 O O . TYR A 1 246 ? 10.856 3.728 -11.423 1.00 59.56 246 TYR A O 1
ATOM 1858 N N . ARG A 1 247 ? 9.118 2.314 -11.574 1.00 64.12 247 ARG A N 1
ATOM 1859 C CA . ARG A 1 247 ? 9.385 1.944 -12.978 1.00 64.12 247 ARG A CA 1
ATOM 1860 C C . ARG A 1 247 ? 8.635 2.786 -13.997 1.00 64.12 247 ARG A C 1
ATOM 1862 O O . ARG A 1 247 ? 9.130 2.942 -15.110 1.00 64.12 247 ARG A O 1
ATOM 1869 N N . VAL A 1 248 ? 7.436 3.258 -13.667 1.00 61.34 248 VAL A N 1
ATOM 1870 C CA . VAL A 1 248 ? 6.549 3.865 -14.668 1.00 61.34 248 VAL A CA 1
ATOM 1871 C C . VAL A 1 248 ? 6.709 5.384 -14.726 1.00 61.34 248 VAL A C 1
ATOM 1873 O O . VAL A 1 248 ? 6.467 5.972 -15.778 1.00 61.34 248 VAL A O 1
ATOM 1876 N N . LEU A 1 249 ? 7.134 6.034 -13.638 1.00 57.75 249 LEU A N 1
ATOM 1877 C CA . LEU A 1 249 ? 6.876 7.464 -13.469 1.00 57.75 249 LEU A CA 1
ATOM 1878 C C . LEU A 1 249 ? 8.155 8.285 -13.268 1.00 57.75 249 LEU A C 1
ATOM 1880 O O . LEU A 1 249 ? 8.931 8.019 -12.347 1.00 57.75 249 LEU A O 1
ATOM 1884 N N . PRO A 1 250 ? 8.397 9.301 -14.117 1.00 57.47 250 PRO A N 1
ATOM 1885 C CA . PRO A 1 250 ? 9.445 10.285 -13.887 1.00 57.47 250 PRO A CA 1
ATOM 1886 C C . PRO A 1 250 ? 9.204 11.028 -12.567 1.00 57.47 250 PRO A C 1
ATOM 1888 O O . PRO A 1 250 ? 8.097 11.487 -12.306 1.00 57.47 250 PRO A O 1
ATOM 1891 N N . ARG A 1 251 ? 10.263 11.203 -11.765 1.00 54.88 251 ARG A N 1
ATOM 1892 C CA . ARG A 1 251 ? 10.231 11.777 -10.401 1.00 54.88 251 ARG A CA 1
ATOM 1893 C C . ARG A 1 251 ? 9.616 13.179 -10.251 1.00 54.88 251 ARG A C 1
ATOM 1895 O O . ARG A 1 251 ? 9.502 13.647 -9.127 1.00 54.88 251 ARG A O 1
ATOM 1902 N N . THR A 1 252 ? 9.315 13.881 -11.337 1.00 58.12 252 THR A N 1
ATOM 1903 C CA . THR A 1 252 ? 8.998 15.319 -11.315 1.00 58.12 252 THR A CA 1
ATOM 1904 C C . THR A 1 252 ? 7.658 15.653 -11.957 1.00 58.12 252 THR A C 1
ATOM 1906 O O . THR A 1 252 ? 7.435 16.808 -12.298 1.00 58.12 252 THR A O 1
ATOM 1909 N N . ASP A 1 253 ? 6.820 14.655 -12.232 1.00 69.50 253 ASP A N 1
ATOM 1910 C CA . ASP A 1 253 ? 5.547 14.874 -12.912 1.00 69.50 253 ASP A CA 1
ATOM 1911 C C . ASP A 1 253 ? 4.379 14.583 -11.961 1.00 69.50 253 ASP A C 1
ATOM 1913 O O . ASP A 1 253 ? 4.011 13.429 -11.726 1.00 69.50 253 ASP A O 1
ATOM 1917 N N . ASP A 1 254 ? 3.815 15.650 -11.393 1.00 74.50 254 ASP A N 1
ATOM 1918 C CA . ASP A 1 254 ? 2.692 15.595 -10.449 1.00 74.50 254 ASP A CA 1
ATOM 1919 C C . ASP A 1 254 ? 1.454 14.933 -11.068 1.00 74.50 254 ASP A C 1
ATOM 1921 O O . ASP A 1 254 ? 0.725 14.199 -10.394 1.00 74.50 254 ASP A O 1
ATOM 1925 N N . LEU A 1 255 ? 1.233 15.128 -12.375 1.00 72.25 255 LEU A N 1
ATOM 1926 C CA . LEU A 1 255 ? 0.137 14.479 -13.095 1.00 72.25 255 LEU A CA 1
ATOM 1927 C C . LEU A 1 255 ? 0.341 12.965 -13.133 1.00 72.25 255 LEU A C 1
ATOM 1929 O O . LEU A 1 255 ? -0.607 12.188 -13.024 1.00 72.25 255 LEU A O 1
ATOM 1933 N N . ALA A 1 256 ? 1.594 12.550 -13.257 1.00 68.00 256 ALA A N 1
ATOM 1934 C CA . ALA A 1 256 ? 1.983 11.159 -13.292 1.00 68.00 256 ALA A CA 1
ATOM 1935 C C . ALA A 1 256 ? 1.792 10.501 -11.903 1.00 68.00 256 ALA A C 1
ATOM 1937 O O . ALA A 1 256 ? 1.283 9.381 -11.813 1.00 68.00 256 ALA A O 1
ATOM 1938 N N . LEU A 1 257 ? 2.092 11.221 -10.815 1.00 69.75 257 LEU A N 1
ATOM 1939 C CA . LEU A 1 257 ? 1.787 10.787 -9.446 1.00 69.75 257 LEU A CA 1
ATOM 1940 C C . LEU A 1 257 ? 0.274 10.641 -9.212 1.00 69.75 257 LEU A C 1
ATOM 1942 O O . LEU A 1 257 ? -0.173 9.640 -8.647 1.00 69.75 257 LEU A O 1
ATOM 1946 N N . LEU A 1 258 ? -0.524 11.601 -9.690 1.00 75.62 258 LEU A N 1
ATOM 1947 C CA . LEU A 1 258 ? -1.984 11.531 -9.618 1.00 75.62 258 LEU A CA 1
ATOM 1948 C C . LEU A 1 258 ? -2.529 10.334 -10.411 1.00 75.62 258 LEU A C 1
ATOM 1950 O O . LEU A 1 258 ? -3.344 9.569 -9.893 1.00 75.62 258 LEU A O 1
ATOM 1954 N N . ALA A 1 259 ? -2.052 10.135 -11.643 1.00 72.62 259 ALA A N 1
ATOM 1955 C CA . ALA A 1 259 ? -2.439 9.007 -12.486 1.00 72.62 259 ALA A CA 1
ATOM 1956 C C . ALA A 1 259 ? -2.111 7.662 -11.822 1.00 72.62 259 ALA A C 1
ATOM 1958 O O . ALA A 1 259 ? -2.914 6.729 -11.881 1.00 72.62 259 ALA A O 1
ATOM 1959 N N . LEU A 1 260 ? -0.971 7.568 -11.132 1.00 73.19 260 LEU A N 1
ATOM 1960 C CA . LEU A 1 260 ? -0.616 6.384 -10.357 1.00 73.19 260 LEU A CA 1
ATOM 1961 C C . LEU A 1 260 ? -1.561 6.150 -9.191 1.00 73.19 260 LEU A C 1
ATOM 1963 O O . LEU A 1 260 ? -2.020 5.028 -9.013 1.00 73.19 260 LEU A O 1
ATOM 1967 N N . TYR A 1 261 ? -1.838 7.181 -8.393 1.00 78.31 261 TYR A N 1
ATOM 1968 C CA . TYR A 1 261 ? -2.731 7.055 -7.247 1.00 78.31 261 TYR A CA 1
ATOM 1969 C C . TYR A 1 261 ? -4.118 6.576 -7.689 1.00 78.31 261 TYR A C 1
ATOM 1971 O O . TYR A 1 261 ? -4.677 5.643 -7.106 1.00 78.31 261 TYR A O 1
ATOM 1979 N N . VAL A 1 262 ? -4.634 7.140 -8.785 1.00 79.31 262 VAL A N 1
ATOM 1980 C CA . VAL A 1 262 ? -5.878 6.690 -9.423 1.00 79.31 262 VAL A CA 1
ATOM 1981 C C . VAL A 1 262 ? -5.756 5.240 -9.905 1.00 79.31 262 VAL A C 1
ATOM 1983 O O . VAL A 1 262 ? -6.649 4.437 -9.639 1.00 79.31 262 VAL A O 1
ATOM 1986 N N . GLY A 1 263 ? -4.647 4.872 -10.552 1.00 78.38 263 GLY A N 1
ATOM 1987 C CA . GLY A 1 263 ? -4.390 3.511 -11.028 1.00 78.38 263 GLY A CA 1
ATOM 1988 C C . GLY A 1 263 ? -4.331 2.472 -9.903 1.00 78.38 263 GLY A C 1
ATOM 1989 O O . GLY A 1 263 ? -4.998 1.443 -9.979 1.00 78.38 263 GLY A O 1
ATOM 1990 N N . ILE A 1 264 ? -3.597 2.754 -8.824 1.00 80.00 264 ILE A N 1
ATOM 1991 C CA . ILE A 1 264 ? -3.514 1.904 -7.628 1.00 80.00 264 ILE A CA 1
ATOM 1992 C C . ILE A 1 264 ? -4.894 1.788 -6.975 1.00 80.00 264 ILE A C 1
ATOM 1994 O O . ILE A 1 264 ? -5.310 0.685 -6.621 1.00 80.00 264 ILE A O 1
ATOM 1998 N N . THR A 1 265 ? -5.636 2.891 -6.860 1.00 82.06 265 THR A N 1
ATOM 1999 C CA . THR A 1 265 ? -7.006 2.884 -6.325 1.00 82.06 265 THR A CA 1
ATOM 2000 C C . THR A 1 265 ? -7.930 2.013 -7.175 1.00 82.06 265 THR A C 1
ATOM 2002 O O . THR A 1 265 ? -8.698 1.223 -6.628 1.00 82.06 265 THR A O 1
ATOM 2005 N N . ALA A 1 266 ? -7.818 2.081 -8.504 1.00 79.44 266 ALA A N 1
ATOM 2006 C CA . ALA A 1 266 ? -8.584 1.236 -9.414 1.00 79.44 266 ALA A CA 1
ATOM 2007 C C . ALA A 1 266 ? -8.238 -0.252 -9.240 1.00 79.44 266 ALA A C 1
ATOM 2009 O O . ALA A 1 266 ? -9.140 -1.068 -9.054 1.00 79.44 266 ALA A O 1
ATOM 2010 N N . VAL A 1 267 ? -6.947 -0.607 -9.222 1.00 78.56 267 VAL A N 1
ATOM 2011 C CA . VAL A 1 267 ? -6.485 -1.986 -8.967 1.00 78.56 267 VAL A CA 1
ATOM 2012 C C . VAL A 1 267 ? -6.987 -2.492 -7.614 1.00 78.56 267 VAL A C 1
ATOM 2014 O O . VAL A 1 267 ? -7.444 -3.626 -7.500 1.00 78.56 267 VAL A O 1
ATOM 2017 N N . SER A 1 268 ? -6.967 -1.640 -6.595 1.00 83.50 268 SER A N 1
ATOM 2018 C CA . SER A 1 268 ? -7.447 -1.980 -5.255 1.00 83.50 268 SER A CA 1
ATOM 2019 C C . SER A 1 268 ? -8.954 -2.214 -5.237 1.00 83.50 268 SER A C 1
ATOM 2021 O O . SER A 1 268 ? -9.413 -3.183 -4.645 1.00 83.50 268 SER A O 1
ATOM 2023 N N . ALA A 1 269 ? -9.729 -1.387 -5.944 1.00 83.19 269 ALA A N 1
ATOM 2024 C CA . ALA A 1 269 ? -11.173 -1.567 -6.088 1.00 83.19 269 ALA A CA 1
ATOM 2025 C C . ALA A 1 269 ? -11.515 -2.875 -6.818 1.00 83.19 269 ALA A C 1
ATOM 2027 O O . ALA A 1 269 ? -12.464 -3.565 -6.453 1.00 83.19 269 ALA A O 1
ATOM 2028 N N . ILE A 1 270 ? -10.714 -3.240 -7.820 1.00 78.94 270 ILE A N 1
ATOM 2029 C CA . ILE A 1 270 ? -10.821 -4.519 -8.524 1.00 78.94 270 ILE A CA 1
ATOM 2030 C C . ILE A 1 270 ? -10.547 -5.686 -7.569 1.00 78.94 270 ILE A C 1
ATOM 2032 O O . ILE A 1 270 ? -11.339 -6.624 -7.515 1.00 78.94 270 ILE A O 1
ATOM 2036 N N . LEU A 1 271 ? -9.454 -5.641 -6.803 1.00 80.69 271 LEU A N 1
ATOM 2037 C CA . LEU A 1 271 ? -9.123 -6.691 -5.834 1.00 80.69 271 LEU A CA 1
ATOM 2038 C C . LEU A 1 271 ? -10.177 -6.801 -4.730 1.00 80.69 271 LEU A C 1
ATOM 2040 O O . LEU A 1 271 ? -10.548 -7.911 -4.351 1.00 80.69 271 LEU A O 1
ATOM 2044 N N . TYR A 1 272 ? -10.712 -5.672 -4.271 1.00 86.19 272 TYR A N 1
ATOM 2045 C CA . TYR A 1 272 ? -11.801 -5.636 -3.305 1.00 86.19 272 TYR A CA 1
ATOM 2046 C C . TYR A 1 272 ? -13.038 -6.392 -3.823 1.00 86.19 272 TYR A C 1
ATOM 2048 O O . TYR A 1 272 ? -13.526 -7.312 -3.170 1.00 86.19 272 TYR A O 1
ATOM 2056 N N . GLU A 1 273 ? -13.514 -6.073 -5.029 1.00 82.06 273 GLU A N 1
ATOM 2057 C CA . GLU A 1 273 ? -14.720 -6.692 -5.600 1.00 82.06 273 GLU A CA 1
ATOM 2058 C C . GLU A 1 273 ? -14.513 -8.157 -6.027 1.00 82.06 273 GLU A C 1
ATOM 2060 O O . GLU A 1 273 ? -15.448 -8.961 -5.979 1.00 82.06 273 GLU A O 1
ATOM 2065 N N . LEU A 1 274 ? -13.306 -8.524 -6.476 1.00 81.25 274 LEU A N 1
ATOM 2066 C CA . LEU A 1 274 ? -13.027 -9.856 -7.028 1.00 81.25 274 LEU A CA 1
ATOM 2067 C C . LEU A 1 274 ? -12.474 -10.857 -6.012 1.00 81.25 274 LEU A C 1
ATOM 2069 O O . LEU A 1 274 ? -12.638 -12.060 -6.220 1.00 81.25 274 LEU A O 1
ATOM 2073 N N . VAL A 1 275 ? -11.821 -10.383 -4.951 1.00 84.44 275 VAL A N 1
ATOM 2074 C CA . VAL A 1 275 ? -11.125 -11.227 -3.971 1.00 84.44 275 VAL A CA 1
ATOM 2075 C C . VAL A 1 275 ? -11.670 -10.988 -2.570 1.00 84.44 275 VAL A C 1
ATOM 2077 O O . VAL A 1 275 ? -12.206 -11.918 -1.970 1.00 84.44 275 VAL A O 1
ATOM 2080 N N . GLU A 1 276 ? -11.580 -9.756 -2.062 1.00 86.38 276 GLU A N 1
ATOM 2081 C CA . GLU A 1 276 ? -11.885 -9.451 -0.658 1.00 86.38 276 GLU A CA 1
ATOM 2082 C C . GLU A 1 276 ? -13.362 -9.676 -0.318 1.00 86.38 276 GLU A C 1
ATOM 2084 O O . GLU A 1 276 ? -13.683 -10.443 0.586 1.00 86.38 276 GLU A O 1
ATOM 2089 N N . GLU A 1 277 ? -14.281 -9.059 -1.059 1.00 86.25 277 GLU A N 1
ATOM 2090 C CA . GLU A 1 277 ? -15.717 -9.154 -0.796 1.00 86.25 277 GLU A CA 1
ATOM 2091 C C . GLU A 1 277 ? -16.258 -10.586 -1.011 1.00 86.25 277 GLU A C 1
ATOM 2093 O O . GLU A 1 277 ? -17.023 -11.059 -0.163 1.00 86.25 277 GLU A O 1
ATOM 2098 N N . PRO A 1 278 ? -15.856 -11.343 -2.055 1.00 83.38 278 PRO A N 1
ATOM 2099 C CA . PRO A 1 278 ? -16.198 -12.760 -2.169 1.00 83.38 278 PRO A CA 1
ATOM 2100 C C . PRO A 1 278 ? -15.663 -13.614 -1.016 1.00 83.38 278 PRO A C 1
ATOM 2102 O O . PRO A 1 278 ? -16.409 -14.439 -0.485 1.00 83.38 278 PRO A O 1
ATOM 2105 N N . ALA A 1 279 ? -14.408 -13.413 -0.601 1.00 84.31 279 ALA A N 1
ATOM 2106 C CA . ALA A 1 279 ? -13.818 -14.143 0.520 1.00 84.31 279 ALA A CA 1
ATOM 2107 C C . ALA A 1 279 ? -14.533 -13.813 1.836 1.00 84.31 279 ALA A C 1
ATOM 2109 O O . ALA A 1 279 ? -14.907 -14.714 2.586 1.00 84.31 279 ALA A O 1
ATOM 2110 N N . ARG A 1 280 ? -14.813 -12.530 2.080 1.00 86.62 280 ARG A N 1
ATOM 2111 C CA . ARG A 1 280 ? -15.579 -12.055 3.235 1.00 86.62 280 ARG A CA 1
ATOM 2112 C C . ARG A 1 280 ? -16.953 -12.708 3.298 1.00 86.62 280 ARG A C 1
ATOM 2114 O O . ARG A 1 280 ? -17.344 -13.189 4.358 1.00 86.62 280 ARG A O 1
ATOM 2121 N N . ARG A 1 281 ? -17.679 -12.757 2.177 1.00 84.06 281 ARG A N 1
ATOM 2122 C CA . ARG A 1 281 ? -18.973 -13.452 2.114 1.00 84.06 281 ARG A CA 1
ATOM 2123 C C . ARG A 1 281 ? -18.818 -14.926 2.426 1.00 84.06 281 ARG A C 1
ATOM 2125 O O . ARG A 1 281 ? -19.523 -15.410 3.295 1.00 84.06 281 ARG A O 1
ATOM 2132 N N . LEU A 1 282 ? -17.861 -15.611 1.802 1.00 85.19 282 LEU A N 1
ATOM 2133 C CA . LEU A 1 282 ? -17.605 -17.029 2.058 1.00 85.19 282 LEU A CA 1
ATOM 2134 C C . LEU A 1 282 ? -17.356 -17.307 3.548 1.00 85.19 282 LEU A C 1
ATOM 2136 O O . LEU A 1 282 ? -17.952 -18.234 4.092 1.00 85.19 282 LEU A O 1
ATOM 2140 N N . ILE A 1 283 ? -16.541 -16.486 4.216 1.00 86.75 283 ILE A N 1
ATOM 2141 C CA . ILE A 1 283 ? -16.252 -16.606 5.653 1.00 86.75 283 ILE A CA 1
ATOM 2142 C C . ILE A 1 283 ? -17.517 -16.375 6.490 1.00 86.75 283 ILE A C 1
ATOM 2144 O O . ILE A 1 283 ? -17.811 -17.158 7.392 1.00 86.75 283 ILE A O 1
ATOM 2148 N N . LEU A 1 284 ? -18.297 -15.333 6.185 1.00 87.25 284 LEU A N 1
ATOM 2149 C CA . LEU A 1 284 ? -19.539 -15.033 6.906 1.00 87.25 284 LEU A CA 1
ATOM 2150 C C . LEU A 1 284 ? -20.621 -16.101 6.683 1.00 87.25 284 LEU A C 1
ATOM 2152 O O . LEU A 1 284 ? -21.330 -16.438 7.632 1.00 87.25 284 LEU A O 1
ATOM 2156 N N . CYS A 1 285 ? -20.728 -16.655 5.470 1.00 85.31 285 CYS A N 1
ATOM 2157 C CA . CYS A 1 285 ? -21.596 -17.794 5.165 1.00 85.31 285 CYS A CA 1
ATOM 2158 C C . CYS A 1 285 ? -21.170 -19.020 5.978 1.00 85.31 285 CYS A C 1
ATOM 2160 O O . CYS A 1 285 ? -22.002 -19.646 6.628 1.00 85.31 285 CYS A O 1
ATOM 2162 N N . ALA A 1 286 ? -19.875 -19.355 5.950 1.00 85.50 286 ALA A N 1
ATOM 2163 C CA . ALA A 1 286 ? -19.327 -20.514 6.648 1.00 85.50 286 ALA A CA 1
ATOM 2164 C C . ALA A 1 286 ? -19.507 -20.406 8.170 1.00 85.50 286 ALA A C 1
ATOM 2166 O O . ALA A 1 286 ? -19.789 -21.403 8.827 1.00 85.50 286 ALA A O 1
ATOM 2167 N N . GLY A 1 287 ? -19.408 -19.193 8.722 1.00 87.06 287 GLY A N 1
ATOM 2168 C CA . GLY A 1 287 ? -19.675 -18.916 10.133 1.00 87.06 287 GLY A CA 1
ATOM 2169 C C . GLY A 1 287 ? -21.159 -18.802 10.502 1.00 87.06 287 GLY A C 1
ATOM 2170 O O . GLY A 1 287 ? -21.461 -18.553 11.665 1.00 87.06 287 GLY A O 1
ATOM 2171 N N . GLY A 1 288 ? -22.092 -18.918 9.548 1.00 87.62 288 GLY A N 1
ATOM 2172 C CA . GLY A 1 288 ? -23.529 -18.734 9.795 1.00 87.62 288 GLY A CA 1
ATOM 2173 C C . GLY A 1 288 ? -23.923 -17.313 10.230 1.00 87.62 288 GLY A C 1
ATOM 2174 O O . GLY A 1 288 ? -25.017 -17.105 10.750 1.00 87.62 288 GLY A O 1
ATOM 2175 N N . LEU A 1 289 ? -23.039 -16.328 10.038 1.00 81.62 289 LEU A N 1
ATOM 2176 C CA . LEU A 1 289 ? -23.227 -14.934 10.462 1.00 81.62 289 LEU A CA 1
ATOM 2177 C C . LEU A 1 289 ? -23.850 -14.060 9.369 1.00 81.62 289 LEU A C 1
ATOM 2179 O O . LEU A 1 289 ? -24.231 -12.914 9.627 1.00 81.62 289 LEU A O 1
ATOM 2183 N N . GLU A 1 290 ? -23.961 -14.576 8.145 1.00 76.12 290 GLU A N 1
ATOM 2184 C CA . GLU A 1 290 ? -24.613 -13.864 7.055 1.00 76.12 290 GLU A CA 1
ATOM 2185 C C . GLU A 1 290 ? -26.133 -13.847 7.283 1.00 76.12 290 GLU A C 1
ATOM 2187 O O . GLU A 1 290 ? -26.873 -14.750 6.898 1.00 76.12 290 GLU A O 1
ATOM 2192 N N . ARG A 1 291 ? -26.626 -12.785 7.932 1.00 63.34 291 ARG A N 1
ATOM 2193 C CA . ARG A 1 291 ? -28.051 -12.446 7.869 1.00 63.34 291 ARG A CA 1
ATOM 2194 C C . ARG A 1 291 ? -28.378 -12.230 6.401 1.00 63.34 291 ARG A C 1
ATOM 2196 O O . ARG A 1 291 ? -27.732 -11.386 5.785 1.00 63.34 291 ARG A O 1
ATOM 2203 N N . SER A 1 292 ? -29.355 -12.968 5.873 1.00 51.25 292 SER A N 1
ATOM 2204 C CA . SER A 1 292 ? -29.844 -12.914 4.492 1.00 51.25 292 SER A CA 1
ATOM 2205 C C . SER A 1 292 ? -30.213 -11.489 4.066 1.00 51.25 292 SER A C 1
ATOM 2207 O O . SER A 1 292 ? -31.382 -11.111 4.025 1.00 51.25 292 SER A O 1
ATOM 2209 N N . ALA A 1 293 ? -29.219 -10.661 3.757 1.00 51.38 293 ALA A N 1
ATOM 2210 C CA . ALA A 1 293 ? -29.438 -9.394 3.103 1.00 51.38 293 ALA A CA 1
ATOM 2211 C C . ALA A 1 293 ? -29.969 -9.731 1.706 1.00 51.38 293 ALA A C 1
ATOM 2213 O O . ALA A 1 293 ? -29.422 -10.628 1.051 1.00 51.38 293 ALA A O 1
ATOM 2214 N N . PRO A 1 294 ? -31.036 -9.065 1.231 1.00 52.56 294 PRO A N 1
ATOM 2215 C CA . PRO A 1 294 ? -31.527 -9.293 -0.116 1.00 52.56 294 PRO A CA 1
ATOM 2216 C C . PRO A 1 294 ? -30.349 -9.141 -1.075 1.00 52.56 294 PRO A C 1
ATOM 2218 O O . PRO A 1 294 ? -29.666 -8.113 -1.054 1.00 52.56 294 PRO A O 1
ATOM 2221 N N . ARG A 1 295 ? -30.089 -10.196 -1.863 1.00 51.66 295 ARG A N 1
ATOM 2222 C CA . ARG A 1 295 ? -29.049 -10.245 -2.896 1.00 51.66 295 ARG A CA 1
ATOM 2223 C C . ARG A 1 295 ? -29.265 -9.061 -3.836 1.00 51.66 295 ARG A C 1
ATOM 2225 O O . ARG A 1 295 ? -29.962 -9.170 -4.842 1.00 51.66 295 ARG A O 1
ATOM 2232 N N . ARG A 1 296 ? -28.665 -7.911 -3.526 1.00 52.06 296 ARG A N 1
ATOM 2233 C CA . ARG A 1 296 ? -28.443 -6.873 -4.524 1.00 52.06 296 ARG A CA 1
ATOM 2234 C C . ARG A 1 296 ? -27.545 -7.537 -5.553 1.00 52.06 296 ARG A C 1
ATOM 2236 O O . ARG A 1 296 ? -26.449 -7.984 -5.210 1.00 52.06 296 ARG A O 1
ATOM 2243 N N . ALA A 1 297 ? -28.072 -7.690 -6.770 1.00 52.00 297 ALA A N 1
ATOM 2244 C CA . ALA A 1 297 ? -27.315 -8.136 -7.930 1.00 52.00 297 ALA A CA 1
ATOM 2245 C C . ALA A 1 297 ? -25.933 -7.483 -7.877 1.00 52.00 297 ALA A C 1
ATOM 2247 O O . ALA A 1 297 ? -25.866 -6.291 -7.563 1.00 52.00 297 ALA A O 1
ATOM 2248 N N . ALA A 1 298 ? -24.871 -8.267 -8.113 1.00 50.31 298 ALA A N 1
ATOM 2249 C CA . ALA A 1 298 ? -23.493 -7.784 -8.060 1.00 50.31 298 ALA A CA 1
ATOM 2250 C C . ALA A 1 298 ? -23.447 -6.368 -8.655 1.00 50.31 298 ALA A C 1
ATOM 2252 O O . ALA A 1 298 ? -23.914 -6.196 -9.799 1.00 50.31 298 ALA A O 1
ATOM 2253 N N . PRO A 1 299 ? -23.049 -5.357 -7.853 1.00 54.81 299 PRO A N 1
ATOM 2254 C CA . PRO A 1 299 ? -23.199 -3.966 -8.238 1.00 54.81 299 PRO A CA 1
ATOM 2255 C C . PRO A 1 299 ? -22.584 -3.802 -9.621 1.00 54.81 299 PRO A C 1
ATOM 2257 O O . PRO A 1 299 ? -21.575 -4.435 -9.932 1.00 54.81 299 PRO A O 1
ATOM 2260 N N . ALA A 1 300 ? -23.221 -3.010 -10.485 1.00 56.19 300 ALA A N 1
ATOM 2261 C CA . ALA A 1 300 ? -22.726 -2.761 -11.838 1.00 56.19 300 ALA A CA 1
ATOM 2262 C C . ALA A 1 300 ? -21.217 -2.438 -11.845 1.00 56.19 300 ALA A C 1
ATOM 2264 O O . ALA A 1 300 ? -20.525 -2.835 -12.773 1.00 56.19 300 ALA A O 1
ATOM 2265 N N . LEU A 1 301 ? -20.706 -1.842 -10.757 1.00 51.41 301 LEU A N 1
ATOM 2266 C CA . LEU A 1 301 ? -19.286 -1.616 -10.485 1.00 51.41 301 LEU A CA 1
ATOM 2267 C C . LEU A 1 301 ? -18.393 -2.869 -10.523 1.00 51.41 301 LEU A C 1
ATOM 2269 O O . LEU A 1 301 ? -17.326 -2.805 -11.115 1.00 51.41 301 LEU A O 1
ATOM 2273 N N . GLY A 1 302 ? -18.797 -4.005 -9.948 1.00 53.50 302 GLY A N 1
ATOM 2274 C CA . GLY A 1 302 ? -17.986 -5.231 -9.980 1.00 53.50 302 GLY A CA 1
ATOM 2275 C C . GLY A 1 302 ? -17.897 -5.831 -11.389 1.00 53.50 302 GLY A C 1
ATOM 2276 O O . GLY A 1 302 ? -16.859 -6.346 -11.801 1.00 53.50 302 GLY A O 1
ATOM 2277 N N . ARG A 1 303 ? -18.971 -5.689 -12.179 1.00 60.97 303 ARG A N 1
ATOM 2278 C CA . ARG A 1 303 ? -18.973 -6.036 -13.611 1.00 60.97 303 ARG A CA 1
ATOM 2279 C C . ARG A 1 303 ? -18.140 -5.052 -14.431 1.00 60.97 303 ARG A C 1
ATOM 2281 O O . ARG A 1 303 ? -17.393 -5.489 -15.299 1.00 60.97 303 ARG A O 1
ATOM 2288 N N . LEU A 1 304 ? -18.213 -3.761 -14.101 1.00 57.59 304 LEU A N 1
ATOM 2289 C CA . LEU A 1 304 ? -17.359 -2.715 -14.662 1.00 57.59 304 LEU A CA 1
ATOM 2290 C C . LEU A 1 304 ? -15.879 -2.990 -14.390 1.00 57.59 304 LEU A C 1
ATOM 2292 O O . LEU A 1 304 ? -15.083 -2.937 -15.317 1.00 57.59 304 LEU A O 1
ATOM 2296 N N . GLY A 1 305 ? -15.523 -3.356 -13.158 1.00 57.50 305 GLY A N 1
ATOM 2297 C CA . GLY A 1 305 ? -14.154 -3.690 -12.772 1.00 57.50 305 GLY A CA 1
ATOM 2298 C C . GLY A 1 305 ? -13.624 -4.926 -13.497 1.00 57.50 305 GLY A C 1
ATOM 2299 O O . GLY A 1 305 ? -12.525 -4.892 -14.041 1.00 57.50 305 GLY A O 1
ATOM 2300 N N . ALA A 1 306 ? -14.420 -5.997 -13.582 1.00 56.88 306 ALA A N 1
ATOM 2301 C CA . ALA A 1 306 ? -14.038 -7.200 -14.322 1.00 56.88 306 ALA A CA 1
ATOM 2302 C C . ALA A 1 306 ? -13.879 -6.938 -15.831 1.00 56.88 306 ALA A C 1
ATOM 2304 O O . ALA A 1 306 ? -12.908 -7.391 -16.435 1.00 56.88 306 ALA A O 1
ATOM 2305 N N . ALA A 1 307 ? -14.799 -6.180 -16.435 1.00 61.31 307 ALA A N 1
ATOM 2306 C CA . ALA A 1 307 ? -14.721 -5.796 -17.842 1.00 61.31 307 ALA A CA 1
ATOM 2307 C C . ALA A 1 307 ? -13.526 -4.873 -18.118 1.00 61.31 307 ALA A C 1
ATOM 2309 O O . ALA A 1 307 ? -12.826 -5.068 -19.106 1.00 61.31 307 ALA A O 1
ATOM 2310 N N . ALA A 1 308 ? -13.252 -3.914 -17.229 1.00 57.38 308 ALA A N 1
ATOM 2311 C CA . ALA A 1 308 ? -12.098 -3.028 -17.329 1.00 57.38 308 ALA A CA 1
ATOM 2312 C C . ALA A 1 308 ? -10.778 -3.799 -17.206 1.00 57.38 308 ALA A C 1
ATOM 2314 O O . ALA A 1 308 ? -9.855 -3.536 -17.969 1.00 57.38 308 ALA A O 1
ATOM 2315 N N . MET A 1 309 ? -10.691 -4.786 -16.309 1.00 55.97 309 MET A N 1
ATOM 2316 C CA . MET A 1 309 ? -9.510 -5.651 -16.193 1.00 55.97 309 MET A CA 1
ATOM 2317 C C . MET A 1 309 ? -9.292 -6.518 -17.421 1.00 55.97 309 MET A C 1
ATOM 2319 O O . MET A 1 309 ? -8.160 -6.649 -17.882 1.00 55.97 309 MET A O 1
ATOM 2323 N N . LEU A 1 310 ? -10.365 -7.102 -17.956 1.00 60.41 310 LEU A N 1
ATOM 2324 C CA . LEU A 1 310 ? -10.291 -7.869 -19.191 1.00 60.41 310 LEU A CA 1
ATOM 2325 C C . LEU A 1 310 ? -9.845 -6.968 -20.348 1.00 60.41 310 LEU A C 1
ATOM 2327 O O . LEU A 1 310 ? -8.936 -7.333 -21.085 1.00 60.41 310 LEU A O 1
ATOM 2331 N N . ALA A 1 311 ? -10.415 -5.766 -20.452 1.00 61.06 311 ALA A N 1
ATOM 2332 C CA . ALA A 1 311 ? -10.043 -4.795 -21.471 1.00 61.06 311 ALA A CA 1
ATOM 2333 C C . ALA A 1 311 ? -8.583 -4.350 -21.344 1.00 61.06 311 ALA A C 1
ATOM 2335 O O . ALA A 1 311 ? -7.863 -4.320 -22.336 1.00 61.06 311 ALA A O 1
ATOM 2336 N N . LEU A 1 312 ? -8.122 -4.061 -20.125 1.00 58.28 312 LEU A N 1
ATOM 2337 C CA . LEU A 1 312 ? -6.742 -3.668 -19.856 1.00 58.28 312 LEU A CA 1
ATOM 2338 C C . LEU A 1 312 ? -5.762 -4.809 -20.150 1.00 58.28 312 LEU A C 1
ATOM 2340 O O . LEU A 1 312 ? -4.704 -4.572 -20.728 1.00 58.28 312 LEU A O 1
ATOM 2344 N N . SER A 1 313 ? -6.113 -6.044 -19.781 1.00 59.09 313 SER A N 1
ATOM 2345 C CA . SER A 1 313 ? -5.298 -7.226 -20.064 1.00 59.09 313 SER A CA 1
ATOM 2346 C C . SER A 1 313 ? -5.181 -7.475 -21.565 1.00 59.09 313 SER A C 1
ATOM 2348 O O . SER A 1 313 ? -4.070 -7.653 -22.060 1.00 59.09 313 SER A O 1
ATOM 2350 N N . LEU A 1 314 ? -6.298 -7.428 -22.295 1.00 60.94 314 LEU A N 1
ATOM 2351 C CA . LEU A 1 314 ? -6.296 -7.607 -23.743 1.00 60.94 314 LEU A CA 1
ATOM 2352 C C . LEU A 1 314 ? -5.554 -6.462 -24.441 1.00 60.94 314 LEU A C 1
ATOM 2354 O O . LEU A 1 314 ? -4.712 -6.725 -25.287 1.00 60.94 314 LEU A O 1
ATOM 2358 N N . ALA A 1 315 ? -5.753 -5.208 -24.022 1.00 62.88 315 ALA A N 1
ATOM 2359 C CA . ALA A 1 315 ? -5.002 -4.068 -24.549 1.00 62.88 315 ALA A CA 1
ATOM 2360 C C . ALA A 1 315 ? -3.487 -4.211 -24.322 1.00 62.88 315 ALA A C 1
ATOM 2362 O O . ALA A 1 315 ? -2.698 -3.928 -25.223 1.00 62.88 315 ALA A O 1
ATOM 2363 N N . ALA A 1 316 ? -3.063 -4.679 -23.143 1.00 59.47 316 ALA A N 1
ATOM 2364 C CA . ALA A 1 316 ? -1.653 -4.932 -22.853 1.00 59.47 316 ALA A CA 1
ATOM 2365 C C . ALA A 1 316 ? -1.076 -6.069 -23.714 1.00 59.47 316 ALA A C 1
ATOM 2367 O O . ALA A 1 316 ? 0.054 -5.961 -24.197 1.00 59.47 316 ALA A O 1
ATOM 2368 N N . GLN A 1 317 ? -1.846 -7.137 -23.942 1.00 64.25 317 GLN A N 1
ATOM 2369 C CA . GLN A 1 317 ? -1.465 -8.233 -24.839 1.00 64.25 317 GLN A CA 1
ATOM 2370 C C . GLN A 1 317 ? -1.352 -7.751 -26.290 1.00 64.25 317 GLN A C 1
ATOM 2372 O O . GLN A 1 317 ? -0.316 -7.975 -26.911 1.00 64.25 317 GLN A O 1
ATOM 2377 N N . SER A 1 318 ? -2.340 -7.004 -26.796 1.00 67.62 318 SER A N 1
ATOM 2378 C CA . SER A 1 318 ? -2.309 -6.420 -28.143 1.00 67.62 318 SER A CA 1
ATOM 2379 C C . SER A 1 318 ? -1.133 -5.458 -28.328 1.00 67.62 318 SER A C 1
ATOM 2381 O O . SER A 1 318 ? -0.480 -5.488 -29.365 1.00 67.62 318 SER A O 1
ATOM 2383 N N . ALA A 1 319 ? -0.807 -4.643 -27.320 1.00 63.34 319 ALA A N 1
ATOM 2384 C CA . ALA A 1 319 ? 0.355 -3.756 -27.370 1.00 63.34 319 ALA A CA 1
ATOM 2385 C C . ALA A 1 319 ? 1.683 -4.534 -27.375 1.00 63.34 319 ALA A C 1
ATOM 2387 O O . ALA A 1 319 ? 2.609 -4.173 -28.098 1.00 63.34 319 ALA A O 1
ATOM 2388 N N . THR A 1 320 ? 1.779 -5.614 -26.595 1.00 65.38 320 THR A N 1
ATOM 2389 C CA . THR A 1 320 ? 2.974 -6.476 -26.558 1.00 65.38 320 THR A CA 1
ATOM 2390 C C . THR A 1 320 ? 3.173 -7.189 -27.894 1.00 65.38 320 THR A C 1
ATOM 2392 O O . THR A 1 320 ? 4.286 -7.216 -28.416 1.00 65.38 320 THR A O 1
ATOM 2395 N N . TRP A 1 321 ? 2.082 -7.702 -28.467 1.00 71.12 321 TRP A N 1
ATOM 2396 C CA . TRP A 1 321 ? 2.046 -8.297 -29.798 1.00 71.12 321 TRP A CA 1
ATOM 2397 C C . TRP A 1 321 ? 2.497 -7.309 -30.875 1.00 71.12 321 TRP A C 1
ATOM 2399 O O . TRP A 1 321 ? 3.404 -7.618 -31.641 1.00 71.12 321 TRP A O 1
ATOM 2409 N N . ALA A 1 322 ? 1.933 -6.098 -30.871 1.00 69.75 322 ALA A N 1
ATOM 2410 C CA . ALA A 1 322 ? 2.286 -5.044 -31.815 1.00 69.75 322 ALA A CA 1
ATOM 2411 C C . ALA A 1 322 ? 3.789 -4.751 -31.785 1.00 69.75 322 ALA A C 1
ATOM 2413 O O . ALA A 1 322 ? 4.445 -4.754 -32.816 1.00 69.75 322 ALA A O 1
ATOM 2414 N N . VAL A 1 323 ? 4.358 -4.558 -30.593 1.00 68.25 323 VAL A N 1
ATOM 2415 C CA . VAL A 1 323 ? 5.791 -4.273 -30.442 1.00 68.25 323 VAL A CA 1
ATOM 2416 C C . VAL A 1 323 ? 6.654 -5.434 -30.940 1.00 68.25 323 VAL A C 1
ATOM 2418 O O . VAL A 1 323 ? 7.693 -5.189 -31.557 1.00 68.25 323 VAL A O 1
ATOM 2421 N N . ALA A 1 324 ? 6.251 -6.680 -30.679 1.00 66.75 324 ALA A N 1
ATOM 2422 C CA . ALA A 1 324 ? 6.977 -7.858 -31.142 1.00 66.75 324 ALA A CA 1
ATOM 2423 C C . ALA A 1 324 ? 6.937 -7.984 -32.674 1.00 66.75 324 ALA A C 1
ATOM 2425 O O . ALA A 1 324 ? 8.000 -8.097 -33.280 1.00 66.75 324 ALA A O 1
ATOM 2426 N N . SER A 1 325 ? 5.750 -7.873 -33.283 1.00 70.88 325 SER A N 1
ATOM 2427 C CA . SER A 1 325 ? 5.561 -7.938 -34.742 1.00 70.88 325 SER A CA 1
ATOM 2428 C C . SER A 1 325 ? 6.352 -6.843 -35.453 1.00 70.88 325 SER A C 1
ATOM 2430 O O . SER A 1 325 ? 7.179 -7.131 -36.313 1.00 70.88 325 SER A O 1
ATOM 2432 N N . VAL A 1 326 ? 6.218 -5.599 -34.985 1.00 75.12 326 VAL A N 1
ATOM 2433 C CA . VAL A 1 326 ? 6.930 -4.441 -35.533 1.00 75.12 326 VAL A CA 1
ATOM 2434 C C . VAL A 1 326 ? 8.448 -4.625 -35.451 1.00 75.12 326 VAL A C 1
ATOM 2436 O O . VAL A 1 326 ? 9.181 -4.267 -36.374 1.00 75.12 326 VAL A O 1
ATOM 2439 N N . SER A 1 327 ? 8.946 -5.158 -34.330 1.00 74.88 327 SER A N 1
ATOM 2440 C CA . SER A 1 327 ? 10.385 -5.372 -34.134 1.00 74.88 327 SER A CA 1
ATOM 2441 C C . SER A 1 327 ? 10.930 -6.504 -35.007 1.00 74.88 327 SER A C 1
ATOM 2443 O O . SER A 1 327 ? 12.078 -6.424 -35.435 1.00 74.88 327 SER A O 1
ATOM 2445 N N . GLU A 1 328 ? 10.129 -7.535 -35.278 1.00 75.81 328 GLU A N 1
ATOM 2446 C CA . GLU A 1 328 ? 10.483 -8.625 -36.191 1.00 75.81 328 GLU A CA 1
ATOM 2447 C C . GLU A 1 328 ? 10.494 -8.142 -37.650 1.00 75.81 328 GLU A C 1
ATOM 2449 O O . GLU A 1 328 ? 11.445 -8.415 -38.378 1.00 75.81 328 GLU A O 1
ATOM 2454 N N . SER A 1 329 ? 9.493 -7.349 -38.045 1.00 82.69 329 SER A N 1
ATOM 2455 C CA . SER A 1 329 ? 9.325 -6.837 -39.409 1.00 82.69 329 SER A CA 1
ATOM 2456 C C . SER A 1 329 ? 10.359 -5.770 -39.802 1.00 82.69 329 SER A C 1
ATOM 2458 O O . SER A 1 329 ? 10.810 -5.746 -40.945 1.00 82.69 329 SER A O 1
ATOM 2460 N N . LEU A 1 330 ? 10.755 -4.880 -38.880 1.00 87.88 330 LEU A N 1
ATOM 2461 C CA . LEU A 1 330 ? 11.665 -3.752 -39.172 1.00 87.88 330 LEU A CA 1
ATOM 2462 C C . LEU A 1 330 ? 13.087 -3.934 -38.628 1.00 87.88 330 LEU A C 1
ATOM 2464 O O . LEU A 1 330 ? 13.947 -3.081 -38.848 1.00 87.88 330 LEU A O 1
ATOM 2468 N N . GLY A 1 331 ? 13.344 -5.004 -37.878 1.00 90.75 331 GLY A N 1
ATOM 2469 C CA . GLY A 1 331 ? 14.629 -5.217 -37.224 1.00 90.75 331 GLY A CA 1
ATOM 2470 C C . GLY A 1 331 ? 14.937 -4.186 -36.118 1.00 90.75 331 GLY A C 1
ATOM 2471 O O . GLY A 1 331 ? 14.030 -3.564 -35.541 1.00 90.75 331 GLY A O 1
ATOM 2472 N N . PRO A 1 332 ? 16.222 -4.010 -35.748 1.00 91.69 332 PRO A N 1
ATOM 2473 C CA . PRO A 1 332 ? 16.614 -3.182 -34.610 1.00 91.69 332 PRO A CA 1
ATOM 2474 C C . PRO A 1 332 ? 16.282 -1.699 -34.820 1.00 91.69 332 PRO A C 1
ATOM 2476 O O . PRO A 1 332 ? 16.273 -1.189 -35.937 1.00 91.69 332 PRO A O 1
ATOM 2479 N N . ILE A 1 333 ? 16.004 -0.991 -33.720 1.00 93.25 333 ILE A N 1
ATOM 2480 C CA . ILE A 1 333 ? 15.713 0.453 -33.746 1.00 93.25 333 ILE A CA 1
ATOM 2481 C C . ILE A 1 333 ? 16.944 1.228 -34.177 1.00 93.25 333 ILE A C 1
ATOM 2483 O O . ILE A 1 333 ? 17.999 1.066 -33.573 1.00 93.25 333 ILE A O 1
ATOM 2487 N N . THR A 1 334 ? 16.782 2.094 -35.171 1.00 95.94 334 THR A N 1
ATOM 2488 C CA . THR A 1 334 ? 17.834 2.929 -35.746 1.00 95.94 334 THR A CA 1
ATOM 2489 C C . THR A 1 334 ? 17.892 4.305 -35.077 1.00 95.94 334 THR A C 1
ATOM 2491 O O . THR A 1 334 ? 16.915 4.801 -34.505 1.00 95.94 334 THR A O 1
ATOM 2494 N N . LEU A 1 335 ? 19.054 4.957 -35.147 1.00 95.31 335 LEU A N 1
ATOM 2495 C CA . LEU A 1 335 ? 19.242 6.291 -34.577 1.00 95.31 335 LEU A CA 1
ATOM 2496 C C . LEU A 1 335 ? 18.322 7.365 -35.206 1.00 95.31 335 LEU A C 1
ATOM 2498 O O . LEU A 1 335 ? 17.790 8.184 -34.449 1.00 95.31 335 LEU A O 1
ATOM 2502 N N . PRO A 1 336 ? 18.069 7.380 -36.533 1.00 96.56 336 PRO A N 1
ATOM 2503 C CA . PRO A 1 336 ? 17.115 8.307 -37.141 1.00 96.56 336 PRO A CA 1
ATOM 2504 C C . PRO A 1 336 ? 15.697 8.183 -36.576 1.00 96.56 336 PRO A C 1
ATOM 2506 O O . PRO A 1 336 ? 15.079 9.203 -36.283 1.00 96.56 336 PRO A O 1
ATOM 2509 N N . GLU A 1 337 ? 15.202 6.964 -36.338 1.00 95.50 337 GLU A N 1
ATOM 2510 C CA . GLU A 1 337 ? 13.872 6.745 -35.746 1.00 95.50 337 GLU A CA 1
ATOM 2511 C C . GLU A 1 337 ? 13.788 7.298 -34.320 1.00 95.50 337 GLU A C 1
ATOM 2513 O O . GLU A 1 337 ? 12.808 7.940 -33.940 1.00 95.50 337 GLU A O 1
ATOM 2518 N N . VAL A 1 338 ? 14.848 7.105 -33.528 1.00 94.56 338 VAL A N 1
ATOM 2519 C CA . VAL A 1 338 ? 14.936 7.661 -32.172 1.00 94.56 338 VAL A CA 1
ATOM 2520 C C . VAL A 1 338 ? 14.966 9.191 -32.203 1.00 94.56 338 VAL A C 1
ATOM 2522 O O . VAL A 1 338 ? 14.291 9.834 -31.398 1.00 94.56 338 VAL A O 1
ATOM 2525 N N . ARG A 1 339 ? 15.696 9.798 -33.146 1.00 94.56 339 ARG A N 1
ATOM 2526 C CA . ARG A 1 339 ? 15.717 11.260 -33.328 1.00 94.56 339 ARG A CA 1
ATOM 2527 C C . ARG A 1 339 ? 14.346 11.790 -33.766 1.00 94.56 339 ARG A C 1
ATOM 2529 O O . ARG A 1 339 ? 13.871 12.766 -33.187 1.00 94.56 339 ARG A O 1
ATOM 2536 N N . ALA A 1 340 ? 13.678 11.110 -34.699 1.00 94.06 340 ALA A N 1
ATOM 2537 C CA . ALA A 1 340 ? 12.337 11.461 -35.174 1.00 94.06 340 ALA A CA 1
ATOM 2538 C C . ALA A 1 340 ? 11.276 11.410 -34.058 1.00 94.06 340 ALA A C 1
ATOM 2540 O O . ALA A 1 340 ? 10.349 12.217 -34.045 1.00 94.06 340 ALA A O 1
ATOM 2541 N N . ALA A 1 341 ? 11.448 10.538 -33.058 1.00 92.56 341 ALA A N 1
ATOM 2542 C CA . ALA A 1 341 ? 10.579 10.486 -31.880 1.00 92.56 341 ALA A CA 1
ATOM 2543 C C . ALA A 1 341 ? 10.704 11.706 -30.936 1.00 92.56 341 ALA A C 1
ATOM 2545 O O . ALA A 1 341 ? 9.964 11.807 -29.948 1.00 92.56 341 ALA A O 1
ATOM 2546 N N . GLY A 1 342 ? 11.608 12.649 -31.226 1.00 92.38 342 GLY A N 1
ATOM 2547 C CA . GLY A 1 342 ? 11.762 13.894 -30.478 1.00 92.38 342 GLY A CA 1
ATOM 2548 C C . GLY A 1 342 ? 12.474 13.701 -29.142 1.00 92.38 342 GLY A C 1
ATOM 2549 O O . GLY A 1 342 ? 12.043 14.248 -28.122 1.00 92.38 342 GLY A O 1
ATOM 2550 N N . VAL A 1 343 ? 13.543 12.897 -29.127 1.00 92.56 343 VAL A N 1
ATOM 2551 C CA . VAL A 1 343 ? 14.422 12.776 -27.956 1.00 92.56 343 VAL A CA 1
ATOM 2552 C C . VAL A 1 343 ? 14.981 14.149 -27.597 1.00 92.56 343 VAL A C 1
ATOM 2554 O O . VAL A 1 343 ? 15.564 14.844 -28.426 1.00 92.56 343 VAL A O 1
ATOM 2557 N N . LYS A 1 344 ? 14.789 14.551 -26.339 1.00 92.00 344 LYS A N 1
ATOM 2558 C CA . LYS A 1 344 ? 15.315 15.817 -25.826 1.00 92.00 344 LYS A CA 1
ATOM 2559 C C . LYS A 1 344 ? 16.831 15.710 -25.688 1.00 92.00 344 LYS A C 1
ATOM 2561 O O . LYS A 1 344 ? 17.321 14.681 -25.236 1.00 92.00 344 LYS A O 1
ATOM 2566 N N . ALA A 1 345 ? 17.551 16.803 -25.937 1.00 91.50 345 ALA A N 1
ATOM 2567 C CA . ALA A 1 345 ? 19.012 16.846 -25.806 1.00 91.50 345 ALA A CA 1
ATOM 2568 C C . ALA A 1 345 ? 19.518 16.336 -24.441 1.00 91.50 345 ALA A C 1
ATOM 2570 O O . ALA A 1 345 ? 20.535 15.663 -24.372 1.00 91.50 345 ALA A O 1
ATOM 2571 N N . ARG A 1 346 ? 18.772 16.578 -23.352 1.00 92.00 346 ARG A N 1
ATOM 2572 C CA . ARG A 1 346 ? 19.108 16.089 -22.000 1.00 92.00 346 ARG A CA 1
ATOM 2573 C C . ARG A 1 346 ? 19.033 14.567 -21.823 1.00 92.00 346 ARG A C 1
ATOM 2575 O O . ARG A 1 346 ? 19.558 14.059 -20.839 1.00 92.00 346 ARG A O 1
ATOM 2582 N N . ASP A 1 347 ? 18.334 13.869 -22.715 1.00 92.56 347 ASP A N 1
ATOM 2583 C CA . ASP A 1 347 ? 18.118 12.418 -22.695 1.00 92.56 347 ASP A CA 1
ATOM 2584 C C . ASP A 1 347 ? 18.999 11.703 -23.741 1.00 92.56 347 ASP A C 1
ATOM 2586 O O . ASP A 1 347 ? 18.897 10.492 -23.919 1.00 92.56 347 ASP A O 1
ATOM 2590 N N . SER A 1 348 ? 19.896 12.436 -24.409 1.00 96.00 348 SER A N 1
ATOM 2591 C CA . SER A 1 348 ? 20.873 11.912 -25.364 1.00 96.00 348 SER A CA 1
ATOM 2592 C C . SER A 1 348 ? 22.277 12.417 -25.050 1.00 96.00 348 SER A C 1
ATOM 2594 O O . SER A 1 348 ? 22.457 13.564 -24.658 1.00 96.00 348 SER A O 1
ATOM 2596 N N . MET A 1 349 ? 23.280 11.586 -25.284 1.00 96.75 349 MET A N 1
ATOM 2597 C CA . MET A 1 349 ? 24.686 11.965 -25.264 1.00 96.75 349 MET A CA 1
ATOM 2598 C C . MET A 1 349 ? 25.329 11.527 -26.566 1.00 96.75 349 MET A C 1
ATOM 2600 O O . MET A 1 349 ? 25.141 10.388 -26.987 1.00 96.75 349 MET A O 1
ATOM 2604 N N . ILE A 1 350 ? 26.088 12.430 -27.173 1.00 97.00 350 ILE A N 1
ATOM 2605 C CA . ILE A 1 350 ? 26.897 12.170 -28.359 1.00 97.00 350 ILE A CA 1
ATOM 2606 C C . ILE A 1 350 ? 28.347 12.337 -27.922 1.00 97.00 350 ILE A C 1
ATOM 2608 O O . ILE A 1 350 ? 28.704 13.377 -27.367 1.00 97.00 350 ILE A O 1
ATOM 2612 N N . LEU A 1 351 ? 29.145 11.291 -28.092 1.00 96.62 351 LEU A N 1
ATOM 2613 C CA . LEU A 1 351 ? 30.519 11.227 -27.613 1.00 96.62 351 LEU A CA 1
ATOM 2614 C C . LEU A 1 351 ? 31.442 10.891 -28.791 1.00 96.62 351 LEU A C 1
ATOM 2616 O O . LEU A 1 351 ? 31.287 9.809 -29.363 1.00 96.62 351 LEU A O 1
ATOM 2620 N N . PRO A 1 352 ? 32.393 11.770 -29.153 1.00 96.31 352 PRO A N 1
ATOM 2621 C CA . PRO A 1 352 ? 33.434 11.419 -30.116 1.00 96.31 352 PRO A CA 1
ATOM 2622 C C . PRO A 1 352 ? 34.399 10.395 -29.502 1.00 96.31 352 PRO A C 1
ATOM 2624 O O . PRO A 1 352 ? 34.522 10.324 -28.275 1.00 96.31 352 PRO A O 1
ATOM 2627 N N . THR A 1 353 ? 35.124 9.637 -30.332 1.00 89.00 353 THR A N 1
ATOM 2628 C CA . THR A 1 353 ? 36.092 8.611 -29.881 1.00 89.00 353 THR A CA 1
ATOM 2629 C C . THR A 1 353 ? 37.065 9.126 -28.823 1.00 89.00 353 THR A C 1
ATOM 2631 O O . THR A 1 353 ? 37.363 8.428 -27.859 1.00 89.00 353 THR A O 1
ATOM 2634 N N . GLU A 1 354 ? 37.527 10.366 -28.972 1.00 91.44 354 GLU A N 1
ATOM 2635 C CA . GLU A 1 354 ? 38.497 11.014 -28.081 1.00 91.44 354 GLU A CA 1
ATOM 2636 C C . GLU A 1 354 ? 37.968 11.212 -26.652 1.00 91.44 354 GLU A C 1
ATOM 2638 O O . GLU A 1 354 ? 38.742 11.258 -25.698 1.00 91.44 354 GLU A O 1
ATOM 2643 N N . ALA A 1 355 ? 36.644 11.296 -26.484 1.00 89.31 355 ALA A N 1
ATOM 2644 C CA . ALA A 1 355 ? 35.997 11.426 -25.181 1.00 89.31 355 ALA A CA 1
ATOM 2645 C C . ALA A 1 355 ? 35.784 10.071 -24.479 1.00 89.31 355 ALA A C 1
ATOM 2647 O O . ALA A 1 355 ? 35.322 10.033 -23.334 1.00 89.31 355 ALA A O 1
ATOM 2648 N N . LEU A 1 356 ? 36.077 8.952 -25.152 1.00 90.38 356 LEU A N 1
ATOM 2649 C CA . LEU A 1 356 ? 35.866 7.608 -24.624 1.00 90.38 356 LEU A CA 1
ATOM 2650 C C . LEU A 1 356 ? 37.111 7.126 -23.880 1.00 90.38 356 LEU A C 1
ATOM 2652 O O . LEU A 1 356 ? 38.210 7.056 -24.422 1.00 90.38 356 LEU A O 1
ATOM 2656 N N . SER A 1 357 ? 36.929 6.729 -22.621 1.00 90.25 357 SER A N 1
ATOM 2657 C CA . SER A 1 357 ? 38.009 6.122 -21.839 1.00 90.25 357 SER A CA 1
ATOM 2658 C C . SER A 1 357 ? 38.108 4.619 -22.116 1.00 90.25 357 SER A C 1
ATOM 2660 O O . SER A 1 357 ? 37.098 3.914 -22.109 1.00 90.25 357 SER A O 1
ATOM 2662 N N . SER A 1 358 ? 39.317 4.105 -22.350 1.00 89.62 358 SER A N 1
ATOM 2663 C CA . SER A 1 358 ? 39.554 2.673 -22.561 1.00 89.62 358 SER A CA 1
ATOM 2664 C C . SER A 1 358 ? 39.745 1.945 -21.229 1.00 89.62 358 SER A C 1
ATOM 2666 O O . SER A 1 358 ? 40.670 2.237 -20.471 1.00 89.62 358 SER A O 1
ATOM 2668 N N . GLY A 1 359 ? 38.881 0.976 -20.944 1.00 88.38 359 GLY A N 1
ATOM 2669 C CA . GLY A 1 359 ? 38.993 0.066 -19.811 1.00 88.38 359 GLY A CA 1
ATOM 2670 C C . GLY A 1 359 ? 39.742 -1.235 -20.141 1.00 88.38 359 GLY A C 1
ATOM 2671 O O . GLY A 1 359 ? 40.116 -1.487 -21.290 1.00 88.38 359 GLY A O 1
ATOM 2672 N N . PRO A 1 360 ? 39.930 -2.118 -19.140 1.00 85.81 360 PRO A N 1
ATOM 2673 C CA . PRO A 1 360 ? 40.573 -3.416 -19.330 1.00 85.81 360 PRO A CA 1
ATOM 2674 C C . PRO A 1 360 ? 39.859 -4.258 -20.393 1.00 85.81 360 PRO A C 1
ATOM 2676 O O . PRO A 1 360 ? 38.630 -4.388 -20.354 1.00 85.81 360 PRO A O 1
ATOM 2679 N N . GLY A 1 361 ? 40.637 -4.848 -21.305 1.00 87.06 361 GLY A N 1
ATOM 2680 C CA . GLY A 1 361 ? 40.127 -5.687 -22.394 1.00 87.06 361 GLY A CA 1
ATOM 2681 C C . GLY A 1 361 ? 39.524 -4.909 -23.567 1.00 87.06 361 GLY A C 1
ATOM 2682 O O . GLY A 1 361 ? 38.655 -5.449 -24.244 1.00 87.06 361 GLY A O 1
ATOM 2683 N N . GLY A 1 362 ? 39.926 -3.647 -23.772 1.00 88.69 362 GLY A N 1
ATOM 2684 C CA . GLY A 1 362 ? 39.456 -2.821 -24.894 1.00 88.69 362 GLY A CA 1
ATOM 2685 C C . GLY A 1 362 ? 38.003 -2.353 -24.765 1.00 88.69 362 GLY A C 1
ATOM 2686 O O . GLY A 1 362 ? 37.406 -1.905 -25.734 1.00 88.69 362 GLY A O 1
ATOM 2687 N N . VAL A 1 363 ? 37.412 -2.473 -23.573 1.00 92.69 363 VAL A N 1
ATOM 2688 C CA . VAL A 1 363 ? 36.033 -2.046 -23.310 1.00 92.69 363 VAL A CA 1
ATOM 2689 C C . VAL A 1 363 ? 36.004 -0.534 -23.128 1.00 92.69 363 VAL A C 1
ATOM 2691 O O . VAL A 1 363 ? 36.664 -0.014 -22.233 1.00 92.69 363 VAL A O 1
ATOM 2694 N N . LEU A 1 364 ? 35.205 0.166 -23.922 1.00 94.38 364 LEU A N 1
ATOM 2695 C CA . LEU A 1 364 ? 35.011 1.607 -23.800 1.00 94.38 364 LEU A CA 1
ATOM 2696 C C . LEU A 1 364 ? 34.131 1.899 -22.583 1.00 94.38 364 LEU A C 1
ATOM 2698 O O . LEU A 1 364 ? 33.127 1.223 -22.344 1.00 94.38 364 LEU A O 1
ATOM 2702 N N . LEU A 1 365 ? 34.512 2.891 -21.789 1.00 94.12 365 LEU A N 1
ATOM 2703 C CA . LEU A 1 365 ? 33.809 3.285 -20.577 1.00 94.12 365 LEU A CA 1
ATOM 2704 C C . LEU A 1 365 ? 33.222 4.686 -20.746 1.00 94.12 365 LEU A C 1
ATOM 2706 O O . LEU A 1 365 ? 33.938 5.651 -21.019 1.00 94.12 365 LEU A O 1
ATOM 2710 N N . VAL A 1 366 ? 31.910 4.784 -20.531 1.00 94.88 366 VAL A N 1
ATOM 2711 C CA . VAL A 1 366 ? 31.118 6.008 -20.687 1.00 94.88 366 VAL A CA 1
ATOM 2712 C C . VAL A 1 366 ? 30.506 6.400 -19.349 1.00 94.88 366 VAL A C 1
ATOM 2714 O O . VAL A 1 366 ? 29.704 5.656 -18.783 1.00 94.88 366 VAL A O 1
ATOM 2717 N N . GLY A 1 367 ? 30.862 7.578 -18.836 1.00 93.88 367 GLY A N 1
ATOM 2718 C CA . GLY A 1 367 ? 30.242 8.138 -17.635 1.00 93.88 367 GLY A CA 1
ATOM 2719 C C . GLY A 1 367 ? 28.817 8.616 -17.916 1.00 93.88 367 GLY A C 1
ATOM 2720 O O . GLY A 1 367 ? 28.611 9.461 -18.782 1.00 93.88 367 GLY A O 1
ATOM 2721 N N . LEU A 1 368 ? 27.831 8.098 -17.178 1.00 94.44 368 LEU A N 1
ATOM 2722 C CA . LEU A 1 368 ? 26.435 8.511 -17.332 1.00 94.44 368 LEU A CA 1
ATOM 2723 C C . LEU A 1 368 ? 26.100 9.726 -16.445 1.00 94.44 368 LEU A C 1
ATOM 2725 O O . LEU A 1 368 ? 26.551 9.787 -15.292 1.00 94.44 368 LEU A O 1
ATOM 2729 N N . PRO A 1 369 ? 25.248 10.663 -16.907 1.00 94.19 369 PRO A N 1
ATOM 2730 C CA . PRO A 1 369 ? 24.843 11.822 -16.124 1.00 94.19 369 PRO A CA 1
ATOM 2731 C C . PRO A 1 369 ? 24.108 11.388 -14.856 1.00 94.19 369 PRO A C 1
ATOM 2733 O O . PRO A 1 369 ? 23.266 10.487 -14.883 1.00 94.19 369 PRO A O 1
ATOM 2736 N N . ARG A 1 370 ? 24.344 12.072 -13.728 1.00 90.31 370 ARG A N 1
ATOM 2737 C CA . ARG A 1 370 ? 23.610 11.790 -12.477 1.00 90.31 370 ARG A CA 1
ATOM 2738 C C . ARG A 1 370 ? 22.091 11.916 -12.650 1.00 90.31 370 ARG A C 1
ATOM 2740 O O . ARG A 1 370 ? 21.359 11.134 -12.053 1.00 90.31 370 ARG A O 1
ATOM 2747 N N . ALA A 1 371 ? 21.631 12.830 -13.507 1.00 89.88 371 ALA A N 1
ATOM 2748 C CA . ALA A 1 371 ? 20.214 13.030 -13.824 1.00 89.88 371 ALA A CA 1
ATOM 2749 C C . ALA A 1 371 ? 19.546 11.819 -14.508 1.00 89.88 371 ALA A C 1
ATOM 2751 O O . ALA A 1 371 ? 18.317 11.728 -14.544 1.00 89.88 371 ALA A O 1
ATOM 2752 N N . TRP A 1 372 ? 20.333 10.886 -15.056 1.00 91.19 372 TRP A N 1
ATOM 2753 C CA . TRP A 1 372 ? 19.821 9.668 -15.685 1.00 91.19 372 TRP A CA 1
ATOM 2754 C C . TRP A 1 372 ? 19.604 8.523 -14.698 1.00 91.19 372 TRP A C 1
ATOM 2756 O O . TRP A 1 372 ? 18.971 7.535 -15.057 1.00 91.19 372 TRP A O 1
ATOM 2766 N N . ARG A 1 373 ? 20.099 8.642 -13.461 1.00 88.50 373 ARG A N 1
ATOM 2767 C CA . ARG A 1 373 ? 19.952 7.596 -12.445 1.00 88.50 373 ARG A CA 1
ATOM 2768 C C . ARG A 1 373 ? 18.497 7.448 -12.000 1.00 88.50 373 ARG A C 1
ATOM 2770 O O . ARG A 1 373 ? 17.798 8.434 -11.764 1.00 88.50 373 ARG A O 1
ATOM 2777 N N . GLU A 1 374 ? 18.073 6.204 -11.840 1.00 81.56 374 GLU A N 1
ATOM 2778 C CA . GLU A 1 374 ? 16.753 5.797 -11.341 1.00 81.56 374 GLU A CA 1
ATOM 2779 C C . GLU A 1 374 ? 16.843 5.445 -9.836 1.00 81.56 374 GLU A C 1
ATOM 2781 O O . GLU A 1 374 ? 17.946 5.424 -9.298 1.00 81.56 374 GLU A O 1
ATOM 2786 N N . GLY A 1 375 ? 15.722 5.277 -9.115 1.00 72.56 375 GLY A N 1
ATOM 2787 C CA . GLY A 1 375 ? 15.700 4.968 -7.660 1.00 72.56 375 GLY A CA 1
ATOM 2788 C C . GLY A 1 375 ? 15.289 6.135 -6.739 1.00 72.56 375 GLY A C 1
ATOM 2789 O O . GLY A 1 375 ? 14.654 7.078 -7.208 1.00 72.56 375 GLY A O 1
ATOM 2790 N N . TRP A 1 376 ? 15.631 6.122 -5.448 1.00 59.19 376 TRP A N 1
ATOM 2791 C CA . TRP A 1 376 ? 15.468 7.268 -4.525 1.00 59.19 376 TRP A CA 1
ATOM 2792 C C . TRP A 1 376 ? 16.532 7.224 -3.421 1.00 59.19 376 TRP A C 1
ATOM 2794 O O . TRP A 1 376 ? 16.920 6.135 -3.006 1.00 59.19 376 TRP A O 1
ATOM 2804 N N . GLY A 1 377 ? 17.005 8.388 -2.961 1.00 74.19 377 GLY A N 1
ATOM 2805 C CA . GLY A 1 377 ? 18.008 8.485 -1.891 1.00 74.19 377 GLY A CA 1
ATOM 2806 C C . GLY A 1 377 ? 19.250 7.627 -2.157 1.00 74.19 377 GLY A C 1
ATOM 2807 O O . GLY A 1 377 ? 19.906 7.768 -3.191 1.00 74.19 377 GLY A O 1
ATOM 2808 N N . ASP A 1 378 ? 19.533 6.700 -1.246 1.00 67.75 378 ASP A N 1
ATOM 2809 C CA . ASP A 1 378 ? 20.683 5.792 -1.328 1.00 67.75 378 ASP A CA 1
ATOM 2810 C C . ASP A 1 378 ? 20.499 4.631 -2.322 1.00 67.75 378 ASP A C 1
ATOM 2812 O O . ASP A 1 378 ? 21.452 3.907 -2.624 1.00 67.75 378 ASP A O 1
ATOM 2816 N N . ASP A 1 379 ? 19.301 4.467 -2.891 1.00 69.44 379 ASP A N 1
ATOM 2817 C CA . ASP A 1 379 ? 19.000 3.454 -3.908 1.00 69.44 379 ASP A CA 1
ATOM 2818 C C . ASP A 1 379 ? 19.128 3.987 -5.345 1.00 69.44 379 ASP A C 1
ATOM 2820 O O . ASP A 1 379 ? 18.537 3.463 -6.288 1.00 69.44 379 ASP A O 1
ATOM 2824 N N . LEU A 1 380 ? 19.903 5.060 -5.545 1.00 77.00 380 LEU A N 1
ATOM 2825 C CA . LEU A 1 380 ? 20.207 5.549 -6.887 1.00 77.00 380 LEU A CA 1
ATOM 2826 C C . LEU A 1 380 ? 20.993 4.503 -7.685 1.00 77.00 380 LEU A C 1
ATOM 2828 O O . LEU A 1 380 ? 22.151 4.201 -7.387 1.00 77.00 380 LEU A O 1
ATOM 2832 N N . HIS A 1 381 ? 20.391 4.011 -8.762 1.00 83.38 381 HIS A N 1
ATOM 2833 C CA . HIS A 1 381 ? 20.979 3.009 -9.640 1.00 83.38 381 HIS A CA 1
ATOM 2834 C C . HIS A 1 381 ? 21.033 3.477 -11.096 1.00 83.38 381 HIS A C 1
ATOM 2836 O O . HIS A 1 381 ? 20.472 4.509 -11.481 1.00 83.38 381 HIS A O 1
ATOM 2842 N N . ALA A 1 382 ? 21.764 2.725 -11.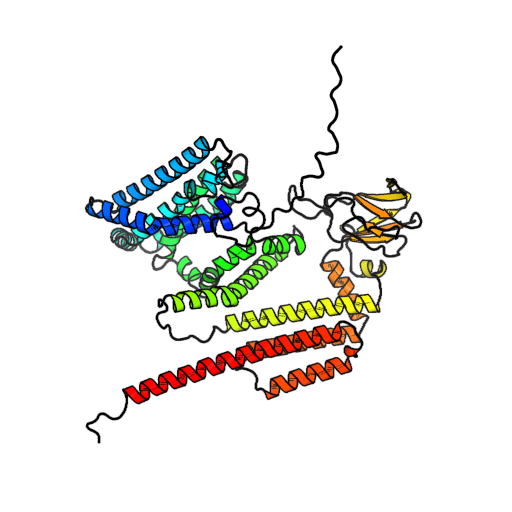917 1.00 86.56 382 ALA A N 1
ATOM 2843 C CA . ALA A 1 382 ? 21.900 3.019 -13.336 1.00 86.56 382 ALA A CA 1
ATOM 2844 C C . ALA A 1 382 ? 20.525 2.985 -14.042 1.00 86.56 382 ALA A C 1
ATOM 2846 O O . ALA A 1 382 ? 19.641 2.241 -13.596 1.00 86.56 382 ALA A O 1
ATOM 2847 N N . PRO A 1 383 ? 20.323 3.772 -15.118 1.00 88.56 383 PRO A N 1
ATOM 2848 C CA . PRO A 1 383 ? 19.087 3.736 -15.891 1.00 88.56 383 PRO A CA 1
ATOM 2849 C C . PRO A 1 383 ? 18.817 2.326 -16.398 1.00 88.56 383 PRO A C 1
ATOM 2851 O O . PRO A 1 383 ? 19.719 1.602 -16.815 1.00 88.56 383 PRO A O 1
ATOM 2854 N N . SER A 1 384 ? 17.562 1.918 -16.358 1.00 85.19 384 SER A N 1
ATOM 2855 C CA . SER A 1 384 ? 17.209 0.518 -16.533 1.00 85.19 384 SER A CA 1
ATOM 2856 C C . SER A 1 384 ? 17.019 0.117 -18.002 1.00 85.19 384 SER A C 1
ATOM 2858 O O . SER A 1 384 ? 16.933 -1.085 -18.297 1.00 85.19 384 SER A O 1
ATOM 2860 N N . ARG A 1 385 ? 16.986 1.110 -18.904 1.00 89.50 385 ARG A N 1
ATOM 2861 C CA . ARG A 1 385 ? 16.926 0.988 -20.367 1.00 89.50 385 ARG A CA 1
ATOM 2862 C C . ARG A 1 385 ? 17.780 2.074 -21.025 1.00 89.50 385 ARG A C 1
ATOM 2864 O O . ARG A 1 385 ? 17.591 3.263 -20.769 1.00 89.50 385 ARG A O 1
ATOM 2871 N N . LEU A 1 386 ? 18.703 1.656 -21.882 1.00 94.88 386 LEU A N 1
ATOM 2872 C CA . LEU A 1 386 ? 19.515 2.529 -22.723 1.00 94.88 386 LEU A CA 1
ATOM 2873 C C . LEU A 1 386 ? 19.464 2.017 -24.158 1.00 94.88 386 LEU A C 1
ATOM 2875 O O . LEU A 1 386 ? 19.420 0.808 -24.383 1.00 94.88 386 LEU A O 1
ATOM 2879 N N . ARG A 1 387 ? 19.515 2.942 -25.114 1.00 96.12 387 ARG A N 1
ATOM 2880 C CA . ARG A 1 387 ? 19.808 2.637 -26.515 1.00 96.12 387 ARG A CA 1
ATOM 2881 C C . ARG A 1 387 ? 21.187 3.180 -26.829 1.00 96.12 387 ARG A C 1
ATOM 2883 O O . ARG A 1 387 ? 21.474 4.332 -26.515 1.00 96.12 387 ARG A O 1
ATOM 2890 N N . VAL A 1 388 ? 22.038 2.337 -27.390 1.00 97.06 388 VAL A N 1
ATOM 2891 C CA . VAL A 1 388 ? 23.431 2.673 -27.675 1.00 97.06 388 VAL A CA 1
ATOM 2892 C C . VAL A 1 388 ? 23.648 2.472 -29.159 1.00 97.06 388 VAL A C 1
ATOM 2894 O O . VAL A 1 388 ? 23.216 1.463 -29.705 1.00 97.06 388 VAL A O 1
ATOM 2897 N N . PHE A 1 389 ? 24.285 3.439 -29.800 1.00 97.38 389 PHE A N 1
ATOM 2898 C CA . PHE A 1 389 ? 24.598 3.406 -31.217 1.00 97.38 389 PHE A CA 1
ATOM 2899 C C . PHE A 1 389 ? 26.084 3.691 -31.392 1.00 97.38 389 PHE A C 1
ATOM 2901 O O . PHE A 1 389 ? 26.576 4.677 -30.844 1.00 97.38 389 PHE A O 1
ATOM 2908 N N . ALA A 1 390 ? 26.778 2.835 -32.133 1.00 96.62 390 ALA A N 1
ATOM 2909 C CA . ALA A 1 390 ? 28.163 3.020 -32.546 1.00 96.62 390 ALA A CA 1
ATOM 2910 C C . ALA A 1 390 ? 28.168 3.312 -34.046 1.00 96.62 390 ALA A C 1
ATOM 2912 O O . ALA A 1 390 ? 27.692 2.489 -34.828 1.00 96.62 390 ALA A O 1
ATOM 2913 N N . ASP A 1 391 ? 28.605 4.510 -34.432 1.00 96.19 391 ASP A N 1
ATOM 2914 C CA . ASP A 1 391 ? 28.602 4.986 -35.822 1.00 96.19 391 ASP A CA 1
ATOM 2915 C C . ASP A 1 391 ? 27.227 4.829 -36.502 1.00 96.19 391 ASP A C 1
ATOM 2917 O O . ASP A 1 391 ? 27.094 4.403 -37.646 1.00 96.19 391 ASP A O 1
ATOM 2921 N N . GLY A 1 392 ? 26.161 5.112 -35.744 1.00 94.81 392 GLY A N 1
ATOM 2922 C CA . GLY A 1 392 ? 24.767 4.959 -36.178 1.00 94.81 392 GLY A CA 1
ATOM 2923 C C . GLY A 1 392 ? 24.212 3.529 -36.118 1.00 94.81 392 GLY A C 1
ATOM 2924 O O . GLY A 1 392 ? 22.990 3.361 -36.160 1.00 94.81 392 GLY A O 1
ATOM 2925 N N . THR A 1 393 ? 25.061 2.515 -35.938 1.00 95.38 393 THR A N 1
ATOM 2926 C CA . THR A 1 393 ? 24.658 1.106 -35.830 1.00 95.38 393 THR A CA 1
ATOM 2927 C C . THR A 1 393 ? 24.183 0.790 -34.409 1.00 95.38 393 THR A C 1
ATOM 2929 O O . THR A 1 393 ? 24.896 1.089 -33.447 1.00 95.38 393 THR A O 1
ATOM 2932 N N . PRO A 1 394 ? 22.985 0.207 -34.220 1.00 96.44 394 PRO A N 1
ATOM 2933 C CA . PRO A 1 394 ? 22.468 -0.096 -32.892 1.00 96.44 394 PRO A CA 1
ATOM 2934 C C . PRO A 1 394 ? 23.257 -1.220 -32.216 1.00 96.44 394 PRO A C 1
ATOM 2936 O O . PRO A 1 394 ? 23.390 -2.316 -32.755 1.00 96.44 394 PRO A O 1
ATOM 2939 N N . LEU A 1 395 ? 23.705 -0.967 -30.987 1.00 95.94 395 LEU A N 1
ATOM 2940 C CA . LEU A 1 395 ? 24.331 -1.953 -30.115 1.00 95.94 395 LEU A CA 1
ATOM 2941 C C . LEU A 1 395 ? 23.316 -2.487 -29.092 1.00 95.94 395 LEU A C 1
ATOM 2943 O O . LEU A 1 395 ? 22.654 -1.697 -28.404 1.00 95.94 395 LEU A O 1
ATOM 2947 N N . PRO A 1 396 ? 23.195 -3.816 -28.927 1.00 94.31 396 PRO A N 1
ATOM 2948 C CA . PRO A 1 396 ? 22.316 -4.399 -27.923 1.00 94.31 396 PRO A CA 1
ATOM 2949 C C . PRO A 1 396 ? 22.799 -4.051 -26.510 1.00 94.31 396 PRO A C 1
ATOM 2951 O O . PRO A 1 396 ? 23.985 -4.156 -26.189 1.00 94.31 396 PRO A O 1
ATOM 2954 N N . PHE A 1 397 ? 21.863 -3.644 -25.651 1.00 94.69 397 PHE A N 1
ATOM 2955 C CA . PHE A 1 397 ? 22.141 -3.235 -24.278 1.00 94.69 397 PHE A CA 1
ATOM 2956 C C . PHE A 1 397 ? 21.678 -4.285 -23.255 1.00 94.69 397 PHE A C 1
ATOM 2958 O O . PHE A 1 397 ? 20.523 -4.711 -23.264 1.00 94.69 397 PHE A O 1
ATOM 2965 N N . PHE A 1 398 ? 22.555 -4.639 -22.312 1.00 92.19 398 PHE A N 1
ATOM 2966 C CA . PHE A 1 398 ? 22.292 -5.598 -21.238 1.00 92.19 398 PHE A CA 1
ATOM 2967 C C . PHE A 1 398 ? 22.545 -4.984 -19.855 1.00 92.19 398 PHE A C 1
ATOM 2969 O O . PHE A 1 398 ? 23.534 -4.303 -19.609 1.00 92.19 398 PHE A O 1
ATOM 2976 N N . ARG A 1 399 ? 21.692 -5.278 -18.866 1.00 89.25 399 ARG A N 1
ATOM 2977 C CA . ARG A 1 399 ? 21.891 -4.770 -17.488 1.00 89.25 399 ARG A CA 1
ATOM 2978 C C . ARG A 1 399 ? 23.076 -5.393 -16.751 1.00 89.25 399 ARG A C 1
ATOM 2980 O O . ARG A 1 399 ? 23.443 -4.922 -15.677 1.00 89.25 399 ARG A O 1
ATOM 2987 N N . ARG A 1 400 ? 23.611 -6.488 -17.278 1.00 88.88 400 ARG A N 1
ATOM 2988 C CA . ARG A 1 400 ? 24.759 -7.221 -16.750 1.00 88.88 400 ARG A CA 1
ATOM 2989 C C . ARG A 1 400 ? 25.646 -7.602 -17.918 1.00 88.88 400 ARG A C 1
ATOM 2991 O O . ARG A 1 400 ? 25.156 -7.700 -19.040 1.00 88.88 400 ARG A O 1
ATOM 2998 N N . GLU A 1 401 ? 26.922 -7.820 -17.639 1.00 92.56 401 GLU A N 1
ATOM 2999 C CA . GLU A 1 401 ? 27.864 -8.300 -18.642 1.00 92.56 401 GLU A CA 1
ATOM 3000 C C . GLU A 1 401 ? 27.391 -9.644 -19.222 1.00 92.56 401 GLU A C 1
ATOM 3002 O O . GLU A 1 401 ? 27.245 -10.607 -18.464 1.00 92.56 401 GLU A O 1
ATOM 3007 N N . PRO A 1 402 ? 27.101 -9.718 -20.533 1.00 92.19 402 PRO A N 1
ATOM 3008 C CA . PRO A 1 402 ? 26.739 -10.976 -21.163 1.00 92.19 402 PRO A CA 1
ATOM 3009 C C . PRO A 1 402 ? 27.982 -11.862 -21.328 1.00 92.19 402 PRO A C 1
ATOM 3011 O O . PRO A 1 402 ? 29.088 -11.378 -21.581 1.00 92.19 402 PRO A O 1
ATOM 3014 N N . ALA A 1 403 ? 27.795 -13.178 -21.218 1.00 86.81 403 ALA A N 1
ATOM 3015 C CA . ALA A 1 403 ? 28.840 -14.153 -21.507 1.00 86.81 403 ALA A CA 1
ATOM 3016 C C . ALA A 1 403 ? 29.043 -14.239 -23.031 1.00 86.81 403 ALA A C 1
ATOM 3018 O O . ALA A 1 403 ? 28.243 -14.847 -23.734 1.00 86.81 403 ALA A O 1
ATOM 3019 N N . GLY A 1 404 ? 30.078 -13.585 -23.561 1.00 87.25 404 GLY A N 1
ATOM 3020 C CA . GLY A 1 404 ? 30.401 -13.622 -24.991 1.00 87.25 404 GLY A CA 1
ATOM 3021 C C . GLY A 1 404 ? 31.268 -12.449 -25.443 1.00 87.25 404 GLY A C 1
ATOM 3022 O O . GLY A 1 404 ? 31.421 -11.472 -24.717 1.00 87.25 404 GLY A O 1
ATOM 3023 N N . ARG A 1 405 ? 31.846 -12.531 -26.647 1.00 74.88 405 ARG A N 1
ATOM 3024 C CA . ARG A 1 405 ? 32.675 -11.462 -27.248 1.00 74.88 405 ARG A CA 1
ATOM 3025 C C . ARG A 1 405 ? 31.909 -10.544 -28.208 1.00 74.88 405 ARG A C 1
ATOM 3027 O O . ARG A 1 405 ? 32.532 -9.729 -28.875 1.00 74.88 405 ARG A O 1
ATOM 3034 N N . ASN A 1 406 ? 30.586 -10.667 -28.265 1.00 88.25 406 ASN A N 1
ATOM 3035 C CA . ASN A 1 406 ? 29.753 -9.908 -29.196 1.00 88.25 406 ASN A CA 1
ATOM 3036 C C . ASN A 1 406 ? 29.828 -8.401 -28.919 1.00 88.25 406 ASN A C 1
ATOM 3038 O O . ASN A 1 406 ? 30.131 -7.986 -27.796 1.00 88.25 406 ASN A O 1
ATOM 3042 N N . GLU A 1 407 ? 29.519 -7.597 -29.935 1.00 92.81 407 GLU A N 1
ATOM 3043 C CA . GLU A 1 407 ? 29.367 -6.154 -29.780 1.00 92.81 407 GLU A CA 1
ATOM 3044 C C . GLU A 1 407 ? 28.136 -5.853 -28.926 1.00 92.81 407 GLU A C 1
ATOM 3046 O O . GLU A 1 407 ? 27.009 -6.197 -29.284 1.00 92.81 407 GLU A O 1
ATOM 3051 N N . VAL A 1 408 ? 28.352 -5.282 -27.745 1.00 95.75 408 VAL A N 1
ATOM 3052 C CA . VAL A 1 408 ? 27.316 -5.113 -26.726 1.00 95.75 408 VAL A CA 1
ATOM 3053 C C . VAL A 1 408 ? 27.617 -3.905 -25.849 1.00 95.75 408 VAL A C 1
ATOM 3055 O O . VAL A 1 408 ? 28.771 -3.585 -25.558 1.00 95.75 408 VAL A O 1
ATOM 3058 N N . ALA A 1 409 ? 26.566 -3.281 -25.333 1.00 96.19 409 ALA A N 1
ATOM 3059 C CA . ALA A 1 409 ? 26.654 -2.318 -24.249 1.00 96.19 409 ALA A CA 1
ATOM 3060 C C . ALA A 1 409 ? 26.111 -2.939 -22.955 1.00 96.19 409 ALA A C 1
ATOM 3062 O O . ALA A 1 409 ? 25.100 -3.637 -22.974 1.00 96.19 409 ALA A O 1
ATOM 3063 N N . PHE A 1 410 ? 26.758 -2.718 -21.812 1.00 95.31 410 PHE A N 1
ATOM 3064 C CA . PHE A 1 410 ? 26.321 -3.309 -20.551 1.00 95.31 410 PHE A CA 1
ATOM 3065 C C . PHE A 1 410 ? 26.774 -2.558 -19.301 1.00 95.31 410 PHE A C 1
ATOM 3067 O O . PHE A 1 410 ? 27.668 -1.715 -19.337 1.00 95.31 410 PHE A O 1
ATOM 3074 N N . PHE A 1 411 ? 26.180 -2.905 -18.158 1.00 94.19 411 PHE A N 1
ATOM 3075 C CA . PHE A 1 411 ? 26.687 -2.503 -16.846 1.00 94.19 411 PHE A CA 1
ATOM 3076 C C . PHE A 1 411 ? 27.453 -3.637 -16.166 1.00 94.19 411 PHE A C 1
ATOM 3078 O O . PHE A 1 411 ? 26.959 -4.758 -16.058 1.00 94.19 411 PHE A O 1
ATOM 3085 N N . ARG A 1 412 ? 28.640 -3.333 -15.625 1.00 88.19 412 ARG A N 1
ATOM 3086 C CA . ARG A 1 412 ? 29.394 -4.276 -14.775 1.00 88.19 412 ARG A CA 1
ATOM 3087 C C . ARG A 1 412 ? 28.776 -4.450 -13.386 1.00 88.19 412 ARG A C 1
ATOM 3089 O O . ARG A 1 412 ? 28.955 -5.487 -12.757 1.00 88.19 412 ARG A O 1
ATOM 3096 N N . ARG A 1 413 ? 28.066 -3.434 -12.880 1.00 80.75 413 ARG A N 1
ATOM 3097 C CA . ARG A 1 413 ? 27.369 -3.467 -11.583 1.00 80.75 413 ARG A CA 1
ATOM 3098 C C . ARG A 1 413 ? 26.026 -2.729 -11.673 1.00 80.75 413 ARG A C 1
ATOM 3100 O O . ARG A 1 413 ? 25.958 -1.723 -12.370 1.00 80.75 413 ARG A O 1
ATOM 3107 N N . PRO A 1 414 ? 24.981 -3.135 -10.927 1.00 60.25 414 PRO A N 1
ATOM 3108 C CA . PRO A 1 414 ? 23.671 -2.465 -10.955 1.00 60.25 414 PRO A CA 1
ATOM 3109 C C . PRO A 1 414 ? 23.709 -0.980 -10.548 1.00 60.25 414 PRO A C 1
ATOM 3111 O O . PRO A 1 414 ? 22.960 -0.162 -11.075 1.00 60.25 414 PRO A O 1
ATOM 3114 N N . ARG A 1 415 ? 24.624 -0.616 -9.637 1.00 66.88 415 ARG A N 1
ATOM 3115 C CA . ARG A 1 415 ? 24.875 0.771 -9.199 1.00 66.88 415 ARG A CA 1
ATOM 3116 C C . ARG A 1 415 ? 25.956 1.484 -10.025 1.00 66.88 415 ARG A C 1
ATOM 3118 O O . ARG A 1 415 ? 26.493 2.501 -9.591 1.00 66.88 415 ARG A O 1
ATOM 3125 N N . ALA A 1 416 ? 26.344 0.935 -11.177 1.00 73.19 416 ALA A N 1
ATOM 3126 C CA . ALA A 1 416 ? 27.420 1.507 -11.973 1.00 73.19 416 ALA A CA 1
ATOM 3127 C C . ALA A 1 416 ? 27.026 2.890 -12.506 1.00 73.19 416 ALA A C 1
ATOM 3129 O O . ALA A 1 416 ? 25.997 3.071 -13.146 1.00 73.19 416 ALA A O 1
ATOM 3130 N N . ALA A 1 417 ? 27.898 3.868 -12.276 1.00 85.12 417 ALA A N 1
ATOM 3131 C CA . ALA A 1 417 ? 27.819 5.177 -12.918 1.00 85.12 417 ALA A CA 1
ATOM 3132 C C . ALA A 1 417 ? 28.353 5.157 -14.361 1.00 85.12 417 ALA A C 1
ATOM 3134 O O . ALA A 1 417 ? 28.335 6.184 -15.033 1.00 85.12 417 ALA A O 1
ATOM 3135 N N . MET A 1 418 ? 28.872 4.009 -14.800 1.00 92.44 418 MET A N 1
ATOM 3136 C CA . MET A 1 418 ? 29.580 3.854 -16.059 1.00 92.44 418 MET A CA 1
ATOM 3137 C C . MET A 1 418 ? 28.927 2.768 -16.900 1.00 92.44 418 MET A C 1
ATOM 3139 O O . MET A 1 418 ? 28.735 1.647 -16.427 1.00 92.44 418 MET A O 1
ATOM 3143 N N . LEU A 1 419 ? 28.625 3.110 -18.145 1.00 95.69 419 LEU A N 1
ATOM 3144 C CA . LEU A 1 419 ? 28.246 2.181 -19.196 1.00 95.69 419 LEU A CA 1
ATOM 3145 C C . LEU A 1 419 ? 29.521 1.611 -19.826 1.00 95.69 419 LEU A C 1
ATOM 3147 O O . LEU A 1 419 ? 30.440 2.353 -20.163 1.00 95.69 419 LEU A O 1
ATOM 3151 N N . SER A 1 420 ? 29.583 0.293 -19.960 1.00 95.44 420 SER A N 1
ATOM 3152 C CA . SER A 1 420 ? 30.645 -0.416 -20.669 1.00 95.44 420 SER A CA 1
ATOM 3153 C C . SER A 1 420 ? 30.179 -0.733 -22.084 1.00 95.44 420 SER A C 1
ATOM 3155 O O . SER A 1 420 ? 29.079 -1.250 -22.254 1.00 95.44 420 SER A O 1
ATOM 3157 N N . VAL A 1 421 ? 30.997 -0.445 -23.091 1.00 96.19 421 VAL A N 1
ATOM 3158 C CA . VAL A 1 421 ? 30.693 -0.722 -24.498 1.00 96.19 421 VAL A CA 1
ATOM 3159 C C . VAL A 1 421 ? 31.820 -1.555 -25.094 1.00 96.19 421 VAL A C 1
ATOM 3161 O O . VAL A 1 421 ? 32.989 -1.180 -25.035 1.00 96.19 421 VAL A O 1
ATOM 3164 N N . ARG A 1 422 ? 31.466 -2.716 -25.638 1.00 95.19 422 ARG A N 1
ATOM 3165 C CA . ARG A 1 422 ? 32.346 -3.597 -26.403 1.00 95.19 422 ARG A CA 1
ATOM 3166 C C . ARG A 1 422 ? 31.915 -3.484 -27.863 1.00 95.19 422 ARG A C 1
ATOM 3168 O O . ARG A 1 422 ? 30.777 -3.817 -28.165 1.00 95.19 422 ARG A O 1
ATOM 3175 N N . ALA A 1 423 ? 32.796 -3.000 -28.727 1.00 92.81 423 ALA A N 1
ATOM 3176 C CA . ALA A 1 423 ? 32.588 -2.886 -30.172 1.00 92.81 423 ALA A CA 1
ATOM 3177 C C . ALA A 1 423 ? 33.768 -3.560 -30.895 1.00 92.81 423 ALA A C 1
ATOM 3179 O O . ALA A 1 423 ? 34.837 -3.691 -30.293 1.00 92.81 423 ALA A O 1
ATOM 3180 N N . ALA A 1 424 ? 33.594 -4.025 -32.138 1.00 89.06 424 ALA A N 1
ATOM 3181 C CA . ALA A 1 424 ? 34.663 -4.692 -32.887 1.00 89.06 424 ALA A CA 1
ATOM 3182 C C . ALA A 1 424 ? 35.785 -3.723 -33.283 1.00 89.06 424 ALA A C 1
ATOM 3184 O O . ALA A 1 424 ? 36.945 -4.127 -33.348 1.00 89.06 424 ALA A O 1
ATOM 3185 N N . ALA A 1 425 ? 35.448 -2.450 -33.495 1.00 91.50 425 ALA A N 1
ATOM 3186 C CA . ALA A 1 425 ? 36.384 -1.354 -33.712 1.00 91.50 425 ALA A CA 1
ATOM 3187 C C . ALA A 1 425 ? 36.041 -0.171 -32.796 1.00 91.50 425 ALA A C 1
ATOM 3189 O O . ALA A 1 425 ? 34.921 -0.069 -32.293 1.00 91.50 425 ALA A O 1
ATOM 3190 N N . SER A 1 426 ? 37.007 0.724 -32.572 1.00 91.69 426 SER A N 1
ATOM 3191 C CA . SER A 1 426 ? 36.760 1.992 -31.879 1.00 91.69 426 SER A CA 1
ATOM 3192 C C . SER A 1 426 ? 35.827 2.856 -32.735 1.00 91.69 426 SER A C 1
ATOM 3194 O O . SER A 1 426 ? 36.259 3.278 -33.808 1.00 91.69 426 SER A O 1
ATOM 3196 N N . PRO A 1 427 ? 34.579 3.118 -32.304 1.00 95.31 427 PRO A N 1
ATOM 3197 C CA . PRO A 1 427 ? 33.639 3.886 -33.107 1.00 95.31 427 PRO A CA 1
ATOM 3198 C C . PRO A 1 427 ? 34.068 5.350 -33.177 1.00 95.31 427 PRO A C 1
ATOM 3200 O O . PRO A 1 427 ? 34.576 5.886 -32.185 1.00 95.31 427 PRO A O 1
ATOM 3203 N N . ALA A 1 428 ? 33.843 5.996 -34.321 1.00 95.69 428 ALA A N 1
ATOM 3204 C CA . ALA A 1 428 ? 34.078 7.429 -34.515 1.00 95.69 428 ALA A CA 1
ATOM 3205 C C . ALA A 1 428 ? 33.134 8.270 -33.633 1.00 95.69 428 ALA A C 1
ATOM 3207 O O . ALA A 1 428 ? 33.533 9.258 -33.011 1.00 95.69 428 ALA A O 1
ATOM 3208 N N . GLU A 1 429 ? 31.880 7.833 -33.539 1.00 96.19 429 GLU A N 1
ATOM 3209 C CA . GLU A 1 429 ? 30.828 8.457 -32.749 1.00 96.19 429 GLU A CA 1
ATOM 3210 C C . GLU A 1 429 ? 30.059 7.400 -31.949 1.00 96.19 429 GLU A C 1
ATOM 3212 O O . GLU A 1 429 ? 29.551 6.410 -32.482 1.00 96.19 429 GLU A O 1
ATOM 3217 N N . LEU A 1 430 ? 29.917 7.637 -30.646 1.00 97.19 430 LEU A N 1
ATOM 3218 C CA . LEU A 1 430 ? 29.054 6.851 -29.780 1.00 97.19 430 LEU A CA 1
ATOM 3219 C C . LEU A 1 430 ? 27.872 7.702 -29.316 1.00 97.19 430 LEU A C 1
ATOM 3221 O O . LEU A 1 430 ? 28.040 8.700 -28.611 1.00 97.19 430 LEU A O 1
ATOM 3225 N N . VAL A 1 431 ? 26.660 7.271 -29.656 1.00 97.56 431 VAL A N 1
ATOM 3226 C CA . VAL A 1 431 ? 25.425 7.920 -29.212 1.00 97.56 431 VAL A CA 1
ATOM 3227 C C . VAL A 1 431 ? 24.735 7.049 -28.175 1.00 97.56 431 VAL A C 1
ATOM 3229 O O . VAL A 1 431 ? 24.333 5.919 -28.450 1.00 97.56 431 VAL A O 1
ATOM 3232 N N . VAL A 1 432 ? 24.564 7.583 -26.970 1.00 97.19 432 VAL A N 1
ATOM 3233 C CA . VAL A 1 432 ? 23.831 6.927 -25.884 1.00 97.19 432 VAL A CA 1
ATOM 3234 C C . VAL A 1 432 ? 22.543 7.696 -25.647 1.00 97.19 432 VAL A C 1
ATOM 3236 O O . VAL A 1 432 ? 22.564 8.899 -25.405 1.00 97.19 432 VAL A O 1
ATOM 3239 N N . VAL A 1 433 ? 21.409 7.010 -25.692 1.00 96.44 433 VAL A N 1
ATOM 3240 C CA . VAL A 1 433 ? 20.091 7.596 -25.451 1.00 96.44 433 VAL A CA 1
ATOM 3241 C C . VAL A 1 433 ? 19.461 6.936 -24.234 1.00 96.44 433 VAL A C 1
ATOM 3243 O O . VAL A 1 433 ? 19.314 5.710 -24.175 1.00 96.44 433 VAL A O 1
ATOM 3246 N N . ARG A 1 434 ? 19.047 7.757 -23.267 1.00 94.69 434 ARG A N 1
ATOM 3247 C CA . ARG A 1 434 ? 18.195 7.324 -22.165 1.00 94.69 434 ARG A CA 1
ATOM 3248 C C . ARG A 1 434 ? 16.794 7.079 -22.700 1.00 94.69 434 ARG A C 1
ATOM 3250 O O . ARG A 1 434 ? 16.082 8.006 -23.084 1.00 94.69 434 ARG A O 1
ATOM 3257 N N . GLU A 1 435 ? 16.372 5.823 -22.691 1.00 88.06 435 GLU A N 1
ATOM 3258 C CA . GLU A 1 435 ? 15.041 5.479 -23.166 1.00 88.06 435 GLU A CA 1
ATOM 3259 C C . GLU A 1 435 ? 13.994 5.806 -22.095 1.00 88.06 435 GLU A C 1
ATOM 3261 O O . GLU A 1 435 ? 13.886 5.125 -21.076 1.00 88.06 435 GLU A O 1
ATOM 3266 N N . SER A 1 436 ? 13.203 6.855 -22.329 1.00 84.00 436 SER A N 1
ATOM 3267 C CA . SER A 1 436 ? 12.000 7.117 -21.535 1.00 84.00 436 SER A CA 1
ATOM 3268 C C . SER A 1 436 ? 10.800 6.331 -22.085 1.00 84.00 436 SER A C 1
ATOM 3270 O O . SER A 1 436 ? 10.757 6.056 -23.290 1.00 84.00 436 SER A O 1
ATOM 3272 N N . PRO A 1 437 ? 9.784 6.011 -21.257 1.00 78.06 437 PRO A N 1
ATOM 3273 C CA . PRO A 1 437 ? 8.562 5.354 -21.728 1.00 78.06 437 PRO A CA 1
ATOM 3274 C C . PRO A 1 437 ? 7.886 6.100 -22.885 1.00 78.06 437 PRO A C 1
ATOM 3276 O O . PRO A 1 437 ? 7.412 5.473 -23.825 1.00 78.06 437 PRO A O 1
ATOM 3279 N N . LEU A 1 438 ? 7.911 7.438 -22.858 1.00 78.44 438 LEU A N 1
ATOM 3280 C CA . LEU A 1 438 ? 7.339 8.281 -23.910 1.00 78.44 438 LEU A CA 1
ATOM 3281 C C . LEU A 1 438 ? 8.118 8.193 -25.225 1.00 78.44 438 LEU A C 1
ATOM 3283 O O . LEU A 1 438 ? 7.505 8.093 -26.282 1.00 78.44 438 LEU A O 1
ATOM 3287 N N . VAL A 1 439 ? 9.453 8.219 -25.173 1.00 84.56 439 VAL A N 1
ATOM 3288 C CA . VAL A 1 439 ? 10.290 8.045 -26.374 1.00 84.56 439 VAL A CA 1
ATOM 3289 C C . VAL A 1 439 ? 10.059 6.657 -26.963 1.00 84.56 439 VAL A C 1
ATOM 3291 O O . VAL A 1 439 ? 9.811 6.542 -28.157 1.00 84.56 439 VAL A O 1
ATOM 3294 N N . SER A 1 440 ? 10.064 5.620 -26.122 1.00 85.00 440 SER A N 1
ATOM 3295 C CA . SER A 1 440 ? 9.803 4.242 -26.547 1.00 85.00 440 SER A CA 1
ATOM 3296 C C . SER A 1 440 ? 8.432 4.116 -27.219 1.00 85.00 440 SER A C 1
ATOM 3298 O O . SER A 1 440 ? 8.339 3.615 -28.335 1.00 85.00 440 SER A O 1
ATOM 3300 N N . ALA A 1 441 ? 7.381 4.665 -26.600 1.00 81.38 441 ALA A N 1
ATOM 3301 C CA . ALA A 1 441 ? 6.031 4.659 -27.155 1.00 81.38 441 ALA A CA 1
ATOM 3302 C C . ALA A 1 441 ? 5.941 5.404 -28.494 1.00 81.38 441 ALA A C 1
ATOM 3304 O O . ALA A 1 441 ? 5.312 4.905 -29.419 1.00 81.38 441 ALA A O 1
ATOM 3305 N N . LYS A 1 442 ? 6.597 6.565 -28.632 1.00 87.50 442 LYS A N 1
ATOM 3306 C CA . LYS A 1 442 ? 6.617 7.328 -29.890 1.00 87.50 442 LYS A CA 1
ATOM 3307 C C . LYS A 1 442 ? 7.346 6.597 -31.013 1.00 87.50 442 LYS A C 1
ATOM 3309 O O . LYS A 1 442 ? 6.833 6.563 -32.126 1.00 87.50 442 LYS A O 1
ATOM 3314 N N . VAL A 1 443 ? 8.509 6.003 -30.728 1.00 90.81 443 VAL A N 1
ATOM 3315 C CA . VAL A 1 443 ? 9.250 5.200 -31.714 1.00 90.81 443 VAL A CA 1
ATOM 3316 C C . VAL A 1 443 ? 8.399 4.014 -32.164 1.00 90.81 443 VAL A C 1
ATOM 3318 O O . VAL A 1 443 ? 8.226 3.806 -33.360 1.00 90.81 443 VAL A O 1
ATOM 3321 N N . GLN A 1 444 ? 7.824 3.268 -31.218 1.00 87.44 444 GLN A N 1
ATOM 3322 C CA . GLN A 1 444 ? 6.996 2.101 -31.530 1.00 87.44 444 GLN A CA 1
ATOM 3323 C C . GLN A 1 444 ? 5.720 2.482 -32.281 1.00 87.44 444 GLN A C 1
ATOM 3325 O O . GLN A 1 444 ? 5.356 1.803 -33.231 1.00 87.44 444 GLN A O 1
ATOM 3330 N N . LEU A 1 445 ? 5.074 3.594 -31.922 1.00 85.94 445 LEU A N 1
ATOM 3331 C CA . LEU A 1 445 ? 3.914 4.103 -32.650 1.00 85.94 445 LEU A CA 1
ATOM 3332 C C . LEU A 1 445 ? 4.284 4.512 -34.080 1.00 85.94 445 LEU A C 1
ATOM 3334 O O . LEU A 1 445 ? 3.575 4.148 -35.008 1.00 85.94 445 LEU A O 1
ATOM 3338 N N . SER A 1 446 ? 5.398 5.225 -34.274 1.00 90.50 446 SER A N 1
ATOM 3339 C CA . SER A 1 446 ? 5.868 5.600 -35.614 1.00 90.50 446 SER A CA 1
ATOM 3340 C C . SER A 1 446 ? 6.154 4.372 -36.474 1.00 90.50 446 SER A C 1
ATOM 3342 O O . SER A 1 446 ? 5.793 4.348 -37.647 1.00 90.50 446 SER A O 1
ATOM 3344 N N . ARG A 1 447 ? 6.785 3.349 -35.890 1.00 91.50 447 ARG A N 1
ATOM 3345 C CA . ARG A 1 447 ? 7.064 2.090 -36.577 1.00 91.50 447 ARG A CA 1
ATOM 3346 C C . ARG A 1 447 ? 5.788 1.314 -36.897 1.00 91.50 447 ARG A C 1
ATOM 3348 O O . ARG A 1 447 ? 5.615 0.886 -38.032 1.00 91.50 447 ARG A O 1
ATOM 3355 N N . LEU A 1 448 ? 4.859 1.213 -35.948 1.00 85.62 448 LEU A N 1
ATOM 3356 C CA . LEU A 1 448 ? 3.554 0.593 -36.172 1.00 85.62 448 LEU A CA 1
ATOM 3357 C C . LEU A 1 448 ? 2.803 1.287 -37.315 1.00 85.62 448 LEU A C 1
ATOM 3359 O O . LEU A 1 448 ? 2.312 0.622 -38.215 1.00 85.62 448 LEU A O 1
ATOM 3363 N N . LEU A 1 449 ? 2.770 2.622 -37.328 1.00 86.75 449 LEU A N 1
ATOM 3364 C CA . LEU A 1 449 ? 2.124 3.400 -38.391 1.00 86.75 449 LEU A CA 1
ATOM 3365 C C . LEU A 1 449 ? 2.812 3.252 -39.757 1.00 86.75 449 LEU A C 1
ATOM 3367 O O . LEU A 1 449 ? 2.158 3.445 -40.779 1.00 86.75 449 LEU A O 1
ATOM 3371 N N . SER A 1 450 ? 4.098 2.888 -39.791 1.00 90.44 450 SER A N 1
ATOM 3372 C CA . SER A 1 450 ? 4.810 2.573 -41.038 1.00 90.44 450 SER A CA 1
ATOM 3373 C C . SER A 1 450 ? 4.471 1.187 -41.606 1.00 90.44 450 SER A C 1
ATOM 3375 O O . SER A 1 450 ? 4.769 0.915 -42.766 1.00 90.44 450 SER A O 1
ATOM 3377 N N . LEU A 1 451 ? 3.808 0.332 -40.817 1.00 89.44 451 LEU A N 1
ATOM 3378 C CA . LEU A 1 451 ? 3.365 -1.011 -41.189 1.00 89.44 451 LEU A CA 1
ATOM 3379 C C . LEU A 1 451 ? 1.827 -1.060 -41.218 1.00 89.44 451 LEU A C 1
ATOM 3381 O O . LEU A 1 451 ? 1.196 -1.458 -40.236 1.00 89.44 451 LEU A O 1
ATOM 3385 N N . PRO A 1 452 ? 1.184 -0.664 -42.333 1.00 85.75 452 PRO A N 1
ATOM 3386 C CA . PRO A 1 452 ? -0.265 -0.450 -42.378 1.00 85.75 452 PRO A CA 1
ATOM 3387 C C . PRO A 1 452 ? -1.074 -1.708 -42.030 1.00 85.75 452 PRO A C 1
ATOM 3389 O O . PRO A 1 452 ? -2.116 -1.605 -41.379 1.00 85.75 452 PRO A O 1
ATOM 3392 N N . HIS A 1 453 ? -0.590 -2.897 -42.401 1.00 81.31 453 HIS A N 1
ATOM 3393 C CA . HIS A 1 453 ? -1.241 -4.166 -42.065 1.00 81.31 453 HIS A CA 1
ATOM 3394 C C . HIS A 1 453 ? -1.213 -4.451 -40.556 1.00 81.31 453 HIS A C 1
ATOM 3396 O O . HIS A 1 453 ? -2.254 -4.756 -39.972 1.00 81.31 453 HIS A O 1
ATOM 3402 N N . GLU A 1 454 ? -0.062 -4.272 -39.901 1.00 78.81 454 GLU A N 1
ATOM 3403 C CA . GLU A 1 454 ? 0.065 -4.469 -38.453 1.00 78.81 454 GLU A CA 1
ATOM 3404 C C . GLU A 1 454 ? -0.742 -3.422 -37.677 1.00 78.81 454 GLU A C 1
ATOM 3406 O O . GLU A 1 454 ? -1.486 -3.773 -36.761 1.00 78.81 454 GLU A O 1
ATOM 3411 N N . ALA A 1 455 ? -0.687 -2.149 -38.085 1.00 75.44 455 ALA A N 1
ATOM 3412 C CA . ALA A 1 455 ? -1.495 -1.085 -37.490 1.00 75.44 455 ALA A CA 1
ATOM 3413 C C . ALA A 1 455 ? -2.999 -1.391 -37.562 1.00 75.44 455 ALA A C 1
ATOM 3415 O O . ALA A 1 455 ? -3.719 -1.217 -36.576 1.00 75.44 455 ALA A O 1
ATOM 3416 N N . THR A 1 456 ? -3.465 -1.890 -38.711 1.00 77.00 456 THR A N 1
ATOM 3417 C CA . THR A 1 456 ? -4.868 -2.277 -38.909 1.00 77.00 456 THR A CA 1
ATOM 3418 C C . THR A 1 456 ? -5.253 -3.451 -38.008 1.00 77.00 456 THR A C 1
ATOM 3420 O O . THR A 1 456 ? -6.317 -3.421 -37.388 1.00 77.00 456 THR A O 1
ATOM 3423 N N . ALA A 1 457 ? -4.382 -4.453 -37.863 1.00 74.19 457 ALA A N 1
ATOM 3424 C CA . ALA A 1 457 ? -4.607 -5.588 -36.970 1.00 74.19 457 ALA A CA 1
ATOM 3425 C C . ALA A 1 457 ? -4.693 -5.164 -35.491 1.00 74.19 457 ALA A C 1
ATOM 3427 O O . ALA A 1 457 ? -5.618 -5.578 -34.789 1.00 74.19 457 ALA A O 1
ATOM 3428 N N . VAL A 1 458 ? -3.799 -4.280 -35.023 1.00 72.62 458 VAL A N 1
ATOM 3429 C CA . VAL A 1 458 ? -3.859 -3.720 -33.657 1.00 72.62 458 VAL A CA 1
ATOM 3430 C C . VAL A 1 458 ? -5.154 -2.943 -33.438 1.00 72.62 458 VAL A C 1
ATOM 3432 O O . VAL A 1 458 ? -5.811 -3.118 -32.410 1.00 72.62 458 VAL A O 1
ATOM 3435 N N . ALA A 1 459 ? -5.543 -2.098 -34.397 1.00 74.50 459 ALA A N 1
ATOM 3436 C CA . ALA A 1 459 ? -6.776 -1.322 -34.313 1.00 74.50 459 ALA A CA 1
ATOM 3437 C C . ALA A 1 459 ? -8.017 -2.230 -34.254 1.00 74.50 459 ALA A C 1
ATOM 3439 O O . ALA A 1 459 ? -8.912 -1.991 -33.441 1.00 74.50 459 ALA A O 1
ATOM 3440 N N . ALA A 1 460 ? -8.047 -3.299 -35.056 1.00 73.44 460 ALA A N 1
ATOM 3441 C CA . ALA A 1 460 ? -9.122 -4.287 -35.054 1.00 73.44 460 ALA A CA 1
ATOM 3442 C C . ALA A 1 460 ? -9.213 -5.045 -33.719 1.00 73.44 460 ALA A C 1
ATOM 3444 O O . ALA A 1 460 ? -10.306 -5.181 -33.169 1.00 73.44 460 ALA A O 1
ATOM 3445 N N . LEU A 1 461 ? -8.078 -5.472 -33.153 1.00 69.69 461 LEU A N 1
ATOM 3446 C CA . LEU A 1 461 ? -8.028 -6.094 -31.826 1.00 69.69 461 LEU A CA 1
ATOM 3447 C C . LEU A 1 461 ? -8.545 -5.137 -30.749 1.00 69.69 461 LEU A C 1
ATOM 3449 O O . LEU A 1 461 ? -9.408 -5.508 -29.958 1.00 69.69 461 LEU A O 1
ATOM 3453 N N . PHE A 1 462 ? -8.096 -3.880 -30.747 1.00 67.31 462 PHE A N 1
ATOM 3454 C CA . PHE A 1 462 ? -8.553 -2.885 -29.775 1.00 67.31 462 PHE A CA 1
ATOM 3455 C C . PHE A 1 462 ? -10.060 -2.607 -29.897 1.00 67.31 462 PHE A C 1
ATOM 3457 O O . PHE A 1 462 ? -10.763 -2.510 -28.889 1.00 67.31 462 PHE A O 1
ATOM 3464 N N . ALA A 1 463 ? -10.583 -2.546 -31.126 1.00 69.44 463 ALA A N 1
ATOM 3465 C CA . ALA A 1 463 ? -12.014 -2.434 -31.385 1.00 69.44 463 ALA A CA 1
ATOM 3466 C C . ALA A 1 463 ? -12.787 -3.662 -30.870 1.00 69.44 463 ALA A C 1
ATOM 3468 O O . ALA A 1 463 ? -13.809 -3.500 -30.204 1.00 69.44 463 ALA A O 1
ATOM 3469 N N . ALA A 1 464 ? -12.284 -4.880 -31.094 1.00 67.69 464 ALA A N 1
ATOM 3470 C CA . ALA A 1 464 ? -12.887 -6.107 -30.574 1.00 67.69 464 ALA A CA 1
ATOM 3471 C C . ALA A 1 464 ? -12.907 -6.129 -29.036 1.00 67.69 464 ALA A C 1
ATOM 3473 O O . ALA A 1 464 ? -13.924 -6.475 -28.435 1.00 67.69 464 ALA A O 1
ATOM 3474 N N . VAL A 1 465 ? -11.829 -5.679 -28.388 1.00 65.38 465 VAL A N 1
ATOM 3475 C CA . VAL A 1 465 ? -11.751 -5.526 -26.928 1.00 65.38 465 VAL A CA 1
ATOM 3476 C C . VAL A 1 465 ? -12.777 -4.519 -26.417 1.00 65.38 465 VAL A C 1
ATOM 3478 O O . VAL A 1 465 ? -13.471 -4.803 -25.442 1.00 65.38 465 VAL A O 1
ATOM 3481 N N . LEU A 1 466 ? -12.923 -3.368 -27.078 1.00 61.59 466 LEU A N 1
ATOM 3482 C CA . LEU A 1 466 ? -13.938 -2.366 -26.742 1.00 61.59 466 LEU A CA 1
ATOM 3483 C C . LEU A 1 466 ? -15.360 -2.915 -26.912 1.00 61.59 466 LEU A C 1
ATOM 3485 O O . LEU A 1 466 ? -16.221 -2.662 -26.068 1.00 61.59 466 LEU A O 1
ATOM 3489 N N . VAL A 1 467 ? -15.616 -3.709 -27.952 1.00 65.56 467 VAL A N 1
ATOM 3490 C CA . VAL A 1 467 ? -16.906 -4.385 -28.159 1.00 65.56 467 VAL A CA 1
ATOM 3491 C C . VAL A 1 467 ? -17.164 -5.424 -27.061 1.00 65.56 467 VAL A C 1
ATOM 3493 O O . VAL A 1 467 ? -18.233 -5.435 -26.457 1.00 65.56 467 VAL A O 1
ATOM 3496 N N . LEU A 1 468 ? -16.184 -6.261 -26.719 1.00 64.25 468 LEU A N 1
ATOM 3497 C CA . LEU A 1 468 ? -16.317 -7.247 -25.641 1.00 64.25 468 LEU A CA 1
ATOM 3498 C C . LEU A 1 468 ? -16.500 -6.583 -24.272 1.00 64.25 468 LEU A C 1
ATOM 3500 O O . LEU A 1 468 ? -17.333 -7.025 -23.477 1.00 64.25 468 LEU A O 1
ATOM 3504 N N . ALA A 1 469 ? -15.775 -5.495 -24.014 1.00 59.03 469 ALA A N 1
ATOM 3505 C CA . ALA A 1 469 ? -15.940 -4.683 -22.821 1.00 59.03 469 ALA A CA 1
ATOM 3506 C C . ALA A 1 469 ? -17.349 -4.082 -22.783 1.00 59.03 469 ALA A C 1
ATOM 3508 O O . ALA A 1 469 ? -18.063 -4.293 -21.813 1.00 59.03 469 ALA A O 1
ATOM 3509 N N . THR A 1 470 ? -17.814 -3.421 -23.844 1.00 59.59 470 THR A N 1
ATOM 3510 C CA . THR A 1 470 ? -19.172 -2.847 -23.894 1.00 59.59 470 THR A CA 1
ATOM 3511 C C . THR A 1 470 ? -20.273 -3.902 -23.757 1.00 59.59 470 THR A C 1
ATOM 3513 O O . THR A 1 470 ? -21.256 -3.644 -23.066 1.00 59.59 470 THR A O 1
ATOM 3516 N N . ILE A 1 471 ? -20.099 -5.117 -24.290 1.00 60.22 471 ILE A N 1
ATOM 3517 C CA . ILE A 1 471 ? -21.008 -6.254 -24.055 1.00 60.22 471 ILE A CA 1
ATOM 3518 C C . ILE A 1 471 ? -20.996 -6.674 -22.577 1.00 60.22 471 ILE A C 1
ATOM 3520 O O . ILE A 1 471 ? -22.058 -6.880 -21.985 1.00 60.22 471 ILE A O 1
ATOM 3524 N N . ALA A 1 472 ? -19.817 -6.766 -21.956 1.00 56.59 472 ALA A N 1
ATOM 3525 C CA . ALA A 1 472 ? -19.673 -7.100 -20.538 1.00 56.59 472 ALA A CA 1
ATOM 3526 C C . ALA A 1 472 ? -20.244 -6.009 -19.606 1.00 56.59 472 ALA A C 1
ATOM 3528 O O . ALA A 1 472 ? -20.766 -6.317 -18.530 1.00 56.59 472 ALA A O 1
ATOM 3529 N N . LEU A 1 473 ? -20.174 -4.746 -20.034 1.00 54.28 473 LEU A N 1
ATOM 3530 C CA . LEU A 1 473 ? -20.690 -3.570 -19.334 1.00 54.28 473 LEU A CA 1
ATOM 3531 C C . LEU A 1 473 ? -22.201 -3.369 -19.523 1.00 54.28 473 LEU A C 1
ATOM 3533 O O . LEU A 1 473 ? -22.875 -2.894 -18.609 1.00 54.28 473 LEU A O 1
ATOM 3537 N N . GLY A 1 474 ? -22.725 -3.716 -20.699 1.00 56.78 474 GLY A N 1
ATOM 3538 C CA . GLY A 1 474 ? -24.022 -3.256 -21.186 1.00 56.78 474 GLY A CA 1
ATOM 3539 C C . GLY A 1 474 ? -25.237 -4.059 -20.734 1.00 56.78 474 GLY A C 1
ATOM 3540 O O . GLY A 1 474 ? -26.262 -3.461 -20.421 1.00 56.78 474 GLY A O 1
ATOM 3541 N N . ALA A 1 475 ? -25.210 -5.393 -20.686 1.00 47.41 475 ALA A N 1
ATOM 3542 C CA . ALA A 1 475 ? -26.458 -6.116 -20.435 1.00 47.41 475 ALA A CA 1
ATOM 3543 C C . ALA A 1 475 ? -26.272 -7.577 -20.041 1.00 47.41 475 ALA A C 1
ATOM 3545 O O . ALA A 1 475 ? -25.218 -8.178 -20.207 1.00 47.41 475 ALA A O 1
ATOM 3546 N N . ARG A 1 476 ? -27.371 -8.133 -19.520 1.00 53.81 476 ARG A N 1
ATOM 3547 C CA . ARG A 1 476 ? -27.761 -9.550 -19.564 1.00 53.81 476 ARG A CA 1
ATOM 3548 C C . ARG A 1 476 ? -26.852 -10.366 -20.489 1.00 53.81 476 ARG A C 1
ATOM 3550 O O . ARG A 1 476 ? -26.843 -10.138 -21.690 1.00 53.81 476 ARG A O 1
ATOM 3557 N N . SER A 1 477 ? -26.127 -11.306 -19.886 1.00 48.75 477 SER A N 1
ATOM 3558 C CA . SER A 1 477 ? -25.262 -12.314 -20.517 1.00 48.75 477 SER A CA 1
ATOM 3559 C C . SER A 1 477 ? -25.559 -12.547 -22.010 1.00 48.75 477 SER A C 1
ATOM 3561 O O . SER A 1 477 ? -26.704 -12.915 -22.311 1.00 48.75 477 SER A O 1
ATOM 3563 N N . PRO A 1 478 ? -24.567 -12.381 -22.907 1.00 51.28 478 PRO A N 1
ATOM 3564 C CA . PRO A 1 478 ? -24.759 -12.518 -24.347 1.00 51.28 478 PRO A CA 1
ATOM 3565 C C . PRO A 1 478 ? -25.394 -13.868 -24.686 1.00 51.28 478 PRO A C 1
ATOM 3567 O O . PRO A 1 478 ? -25.161 -14.876 -24.011 1.00 51.28 478 PRO A O 1
ATOM 3570 N N . SER A 1 479 ? -26.248 -13.888 -25.712 1.00 50.06 479 SER A N 1
ATOM 3571 C CA . SER A 1 479 ? -26.844 -15.144 -26.162 1.00 50.06 479 SER A CA 1
ATOM 3572 C C . SER A 1 479 ? -25.739 -16.077 -26.687 1.00 50.06 479 SER A C 1
ATOM 3574 O O . SER A 1 479 ? -24.756 -15.588 -27.253 1.00 50.06 479 SER A O 1
ATOM 3576 N N . PRO A 1 480 ? -25.883 -17.409 -26.558 1.00 50.66 480 PRO A N 1
ATOM 3577 C CA . PRO A 1 480 ? -24.901 -18.365 -27.077 1.00 50.66 480 PRO A CA 1
ATOM 3578 C C . PRO A 1 480 ? -24.549 -18.131 -28.554 1.00 50.66 480 PRO A C 1
ATOM 3580 O O . PRO A 1 480 ? -23.413 -18.342 -28.957 1.00 50.66 480 PRO A O 1
ATOM 3583 N N . ARG A 1 481 ? -25.498 -17.614 -29.348 1.00 51.06 481 ARG A N 1
ATOM 3584 C CA . ARG A 1 481 ? -25.297 -17.270 -30.763 1.00 51.06 481 ARG A CA 1
ATOM 3585 C C . ARG A 1 481 ? -24.313 -16.117 -30.961 1.00 51.06 481 ARG A C 1
ATOM 3587 O O . ARG A 1 481 ? -23.488 -16.196 -31.858 1.00 51.06 481 ARG A O 1
ATOM 3594 N N . VAL A 1 482 ? -24.368 -15.085 -30.115 1.00 54.47 482 VAL A N 1
ATOM 3595 C CA . VAL A 1 482 ? -23.418 -13.959 -30.163 1.00 54.47 482 VAL A CA 1
ATOM 3596 C C . VAL A 1 482 ? -22.023 -14.433 -29.766 1.00 54.47 482 VAL A C 1
ATOM 3598 O O . VAL A 1 482 ? -21.058 -14.075 -30.421 1.00 54.47 482 VAL A O 1
ATOM 3601 N N . MET A 1 483 ? -21.918 -15.305 -28.760 1.00 51.91 483 MET A N 1
ATOM 3602 C CA . MET A 1 483 ? -20.627 -15.870 -28.350 1.00 51.91 483 MET A CA 1
ATOM 3603 C C . MET A 1 483 ? -20.000 -16.743 -29.445 1.00 51.91 483 MET A C 1
ATOM 3605 O O . MET A 1 483 ? -18.811 -16.615 -29.716 1.00 51.91 483 MET A O 1
ATOM 3609 N N . ILE A 1 484 ? -20.801 -17.592 -30.099 1.00 55.44 484 ILE A N 1
ATOM 3610 C CA . ILE A 1 484 ? -20.353 -18.421 -31.227 1.00 55.44 484 ILE A CA 1
ATOM 3611 C C . ILE A 1 484 ? -19.966 -17.540 -32.421 1.00 55.44 484 ILE A C 1
ATOM 3613 O O . ILE A 1 484 ? -18.920 -17.765 -33.018 1.00 55.44 484 ILE A O 1
ATOM 3617 N N . ALA A 1 485 ? -20.753 -16.509 -32.740 1.00 56.94 485 ALA A N 1
ATOM 3618 C CA . ALA A 1 485 ? -20.438 -15.578 -33.821 1.00 56.94 485 ALA A CA 1
ATOM 3619 C C . ALA A 1 485 ? -19.143 -14.795 -33.554 1.00 56.94 485 ALA A C 1
ATOM 3621 O O . ALA A 1 485 ? -18.329 -14.661 -34.460 1.00 56.94 485 ALA A O 1
ATOM 3622 N N . SER A 1 486 ? -18.911 -14.336 -32.319 1.00 52.38 486 SER A N 1
ATOM 3623 C CA . SER A 1 486 ? -17.657 -13.679 -31.935 1.00 52.38 486 SER A CA 1
ATOM 3624 C C . SER A 1 486 ? -16.463 -14.631 -32.012 1.00 52.38 486 SER A C 1
ATOM 3626 O O . SER A 1 486 ? -15.437 -14.250 -32.557 1.00 52.38 486 SER A O 1
ATOM 3628 N N . ALA A 1 487 ? -16.598 -15.875 -31.541 1.00 53.03 487 ALA A N 1
ATOM 3629 C CA . ALA A 1 487 ? -15.531 -16.872 -31.638 1.00 53.03 487 ALA A CA 1
ATOM 3630 C C . ALA A 1 487 ? -15.198 -17.223 -33.100 1.00 53.03 487 ALA A C 1
ATOM 3632 O O . ALA A 1 487 ? -14.029 -17.284 -33.469 1.00 53.03 487 ALA A O 1
ATOM 3633 N N . LEU A 1 488 ? -16.214 -17.398 -33.950 1.00 56.03 488 LEU A N 1
ATOM 3634 C CA . LEU A 1 488 ? -16.025 -17.650 -35.379 1.00 56.03 488 LEU A CA 1
ATOM 3635 C C . LEU A 1 488 ? -15.425 -16.437 -36.097 1.00 56.03 488 LEU A C 1
ATOM 3637 O O . LEU A 1 488 ? -14.537 -16.613 -36.922 1.00 56.03 488 LEU A O 1
ATOM 3641 N N . ALA A 1 489 ? -15.851 -15.217 -35.758 1.00 57.41 489 ALA A N 1
ATOM 3642 C CA . ALA A 1 489 ? -15.265 -13.995 -36.299 1.00 57.41 489 ALA A CA 1
ATOM 3643 C C . ALA A 1 489 ? -13.786 -13.859 -35.908 1.00 57.41 489 ALA A C 1
ATOM 3645 O O . ALA A 1 489 ? -12.970 -13.546 -36.769 1.00 57.41 489 ALA A O 1
ATOM 3646 N N . SER A 1 490 ? -13.422 -14.172 -34.658 1.00 54.25 490 SER A N 1
ATOM 3647 C CA . SER A 1 490 ? -12.023 -14.222 -34.217 1.00 54.25 490 SER A CA 1
ATOM 3648 C C . SER A 1 490 ? -11.212 -15.262 -34.993 1.00 54.25 490 SER A C 1
ATOM 3650 O O . SER A 1 490 ? -10.112 -14.949 -35.425 1.00 54.25 490 SER A O 1
ATOM 3652 N N . ILE A 1 491 ? -11.754 -16.461 -35.242 1.00 51.16 491 ILE A N 1
ATOM 3653 C CA . ILE A 1 491 ? -11.076 -17.511 -36.028 1.00 51.16 491 ILE A CA 1
ATOM 3654 C C . ILE A 1 491 ? -10.901 -17.093 -37.497 1.00 51.16 491 ILE A C 1
ATOM 3656 O O . ILE A 1 491 ? -9.831 -17.287 -38.068 1.00 51.16 491 ILE A O 1
ATOM 3660 N N . VAL A 1 492 ? -11.925 -16.496 -38.115 1.00 56.16 492 VAL A N 1
ATOM 3661 C CA . VAL A 1 492 ? -11.858 -16.003 -39.502 1.00 56.16 492 VAL A CA 1
ATOM 3662 C C . VAL A 1 492 ? -10.846 -14.864 -39.622 1.00 56.16 492 VAL A C 1
ATOM 3664 O O . VAL A 1 492 ? -10.052 -14.854 -40.558 1.00 56.16 492 VAL A O 1
ATOM 3667 N N . TRP A 1 493 ? -10.827 -13.940 -38.660 1.00 51.56 493 TRP A N 1
ATOM 3668 C CA . TRP A 1 493 ? -9.860 -12.842 -38.626 1.00 51.56 493 TRP A CA 1
ATOM 3669 C C . TRP A 1 493 ? -8.434 -13.344 -38.371 1.00 51.56 493 TRP A C 1
ATOM 3671 O O . TRP A 1 493 ? -7.493 -12.869 -38.995 1.00 51.56 493 TRP A O 1
ATOM 3681 N N . TRP A 1 494 ? -8.279 -14.357 -37.516 1.00 55.31 494 TRP A N 1
ATOM 3682 C CA . TRP A 1 494 ? -7.005 -15.024 -37.249 1.00 55.31 494 TRP A CA 1
ATOM 3683 C C . TRP A 1 494 ? -6.417 -15.653 -38.515 1.00 55.31 494 TRP A C 1
ATOM 3685 O O . TRP A 1 494 ? -5.245 -15.439 -38.819 1.00 55.31 494 TRP A O 1
ATOM 3695 N N . ARG A 1 495 ? -7.254 -16.340 -39.302 1.00 50.16 495 ARG A N 1
ATOM 3696 C CA . ARG A 1 495 ? -6.854 -16.927 -40.586 1.00 50.16 495 ARG A CA 1
ATOM 3697 C C . ARG A 1 495 ? -6.610 -15.882 -41.679 1.00 50.16 495 ARG A C 1
ATOM 3699 O O . ARG A 1 495 ? -5.761 -16.089 -42.534 1.00 50.16 495 ARG A O 1
ATOM 3706 N N . ALA A 1 496 ? -7.344 -14.770 -41.665 1.00 50.44 496 ALA A N 1
ATOM 3707 C CA . ALA A 1 496 ? -7.169 -13.682 -42.629 1.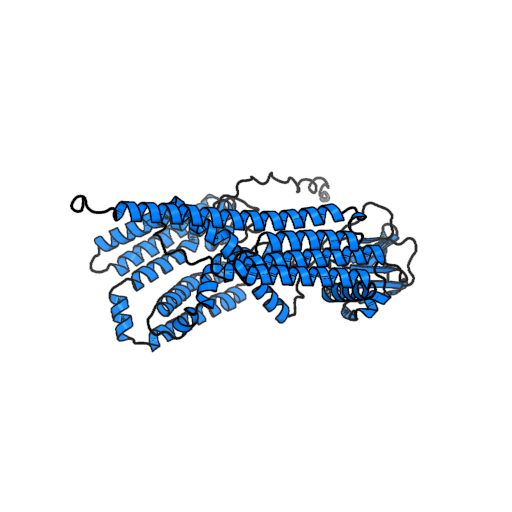00 50.44 496 ALA A CA 1
ATOM 3708 C C . ALA A 1 496 ? -5.886 -12.862 -42.398 1.00 50.44 496 ALA A C 1
ATOM 3710 O O . ALA A 1 496 ? -5.436 -12.177 -43.310 1.00 50.44 496 ALA A O 1
ATOM 3711 N N . LEU A 1 497 ? -5.313 -12.920 -41.191 1.00 51.78 497 LEU A N 1
ATOM 3712 C CA . LEU A 1 497 ? -4.077 -12.228 -40.820 1.00 51.78 497 LEU A CA 1
ATOM 3713 C C . LEU A 1 497 ? -2.824 -13.124 -40.878 1.00 51.78 497 LEU A C 1
ATOM 3715 O O . LEU A 1 497 ? -1.774 -12.687 -40.412 1.00 51.78 497 LEU A O 1
ATOM 3719 N N . GLU A 1 498 ? -2.929 -14.360 -41.391 1.00 63.22 498 GLU A N 1
ATOM 3720 C CA . GLU A 1 498 ? -1.817 -15.337 -41.480 1.00 63.22 498 GLU A CA 1
ATOM 3721 C C . GLU A 1 498 ? -1.105 -15.568 -40.130 1.00 63.22 498 GLU A C 1
ATOM 3723 O O . GLU A 1 498 ? 0.091 -15.849 -40.032 1.00 63.22 498 GLU A O 1
ATOM 3728 N N . LEU A 1 499 ? -1.849 -15.413 -39.030 1.00 49.97 499 LEU A N 1
ATOM 3729 C CA . LEU A 1 499 ? -1.319 -15.557 -37.675 1.00 49.97 499 LEU A CA 1
ATOM 3730 C C . LEU A 1 499 ? -1.095 -17.027 -37.284 1.00 49.97 499 LEU A C 1
ATOM 3732 O O . LEU A 1 499 ? -0.515 -17.286 -36.228 1.00 49.97 499 LEU A O 1
ATOM 3736 N N . ASP A 1 500 ? -1.545 -17.977 -38.106 1.00 52.97 500 ASP A N 1
ATOM 3737 C CA . ASP A 1 500 ? -1.289 -19.412 -37.977 1.00 52.97 500 ASP A CA 1
ATOM 3738 C C . ASP A 1 500 ? 0.165 -19.795 -38.294 1.00 52.97 500 ASP A C 1
ATOM 3740 O O . ASP A 1 500 ? 0.673 -20.745 -37.697 1.00 52.97 500 ASP A O 1
ATOM 3744 N N . ASP A 1 501 ? 0.868 -19.012 -39.116 1.00 51.28 501 ASP A N 1
ATOM 3745 C CA . ASP A 1 501 ? 2.270 -19.268 -39.477 1.00 51.28 501 ASP A CA 1
ATOM 3746 C C . ASP A 1 501 ? 3.277 -18.777 -38.420 1.00 51.28 501 ASP A C 1
ATOM 3748 O O . ASP A 1 501 ? 4.473 -19.082 -38.476 1.00 51.28 501 ASP A O 1
ATOM 3752 N N . ARG A 1 502 ? 2.816 -18.029 -37.407 1.00 57.75 502 ARG A N 1
ATOM 3753 C CA . ARG A 1 502 ? 3.672 -17.533 -36.319 1.00 57.75 502 ARG A CA 1
ATOM 3754 C C . ARG A 1 502 ? 3.735 -18.558 -35.175 1.00 57.75 502 ARG A C 1
ATOM 3756 O O . ARG A 1 502 ? 2.692 -18.956 -34.657 1.00 57.75 502 ARG A O 1
ATOM 3763 N N . PRO A 1 503 ? 4.930 -18.914 -34.659 1.00 59.84 503 PRO A N 1
ATOM 3764 C CA . PRO A 1 503 ? 5.095 -19.992 -33.672 1.00 59.84 503 PRO A CA 1
ATOM 3765 C C . PRO A 1 503 ? 4.376 -19.752 -32.329 1.00 59.84 503 PRO A C 1
ATOM 3767 O O . PRO A 1 503 ? 4.133 -20.695 -31.580 1.00 59.84 503 PRO A O 1
ATOM 3770 N N . TRP A 1 504 ? 4.014 -18.506 -32.011 1.00 55.59 504 TRP A N 1
ATOM 3771 C CA . TRP A 1 504 ? 3.255 -18.133 -30.809 1.00 55.59 504 TRP A CA 1
ATOM 3772 C C . TRP A 1 504 ? 1.760 -17.866 -31.078 1.00 55.59 504 TRP A C 1
ATOM 3774 O O . TRP A 1 504 ? 0.987 -17.744 -30.125 1.00 55.59 504 TRP A O 1
ATOM 3784 N N . GLY A 1 505 ? 1.329 -17.807 -32.342 1.00 51.50 505 GLY A N 1
ATOM 3785 C CA . GLY A 1 505 ? -0.057 -17.531 -32.739 1.00 51.50 505 GLY A CA 1
ATOM 3786 C C . GLY A 1 505 ? -1.076 -18.527 -32.165 1.00 51.50 505 GLY A C 1
ATOM 3787 O O . GLY A 1 505 ? -2.066 -18.096 -31.566 1.00 51.50 505 GLY A O 1
ATOM 3788 N N . PRO A 1 506 ? -0.822 -19.849 -32.230 1.00 53.25 506 PRO A N 1
ATOM 3789 C CA . PRO A 1 506 ? -1.701 -20.859 -31.636 1.00 53.25 506 PRO A CA 1
ATOM 3790 C C . PRO A 1 506 ? -1.854 -20.738 -30.113 1.00 53.25 506 PRO A C 1
ATOM 3792 O O . PRO A 1 506 ? -2.921 -21.023 -29.571 1.00 53.25 506 PRO A O 1
ATOM 3795 N N . VAL A 1 507 ? -0.808 -20.285 -29.410 1.00 59.66 507 VAL A N 1
ATOM 3796 C CA . VAL A 1 507 ? -0.832 -20.106 -27.948 1.00 59.66 507 VAL A CA 1
ATOM 3797 C C . VAL A 1 507 ? -1.717 -18.920 -27.559 1.00 59.66 507 VAL A C 1
ATOM 3799 O O . VAL A 1 507 ? -2.485 -19.018 -26.601 1.00 59.66 507 VAL A O 1
ATOM 3802 N N . LEU A 1 508 ? -1.646 -17.819 -28.314 1.00 54.81 508 LEU A N 1
ATOM 3803 C CA . LEU A 1 508 ? -2.474 -16.634 -28.084 1.00 54.81 508 LEU A CA 1
ATOM 3804 C C . LEU A 1 508 ? -3.959 -16.933 -28.335 1.00 54.81 508 LEU A C 1
ATOM 3806 O O . LEU A 1 508 ? -4.788 -16.621 -27.480 1.00 54.81 508 LEU A O 1
ATOM 3810 N N . LEU A 1 509 ? -4.291 -17.627 -29.432 1.00 55.22 509 LEU A N 1
ATOM 3811 C CA . LEU A 1 509 ? -5.672 -18.047 -29.683 1.00 55.22 509 LEU A CA 1
ATOM 3812 C C . LEU A 1 509 ? -6.179 -18.985 -28.579 1.00 55.22 509 LEU A C 1
ATOM 3814 O O . LEU A 1 509 ? -7.293 -18.816 -28.087 1.00 55.22 509 LEU A O 1
ATOM 3818 N N . ALA A 1 510 ? -5.367 -19.958 -28.154 1.00 57.25 510 ALA A N 1
ATOM 3819 C CA . ALA A 1 510 ? -5.748 -20.856 -27.069 1.00 57.25 510 ALA A CA 1
ATOM 3820 C C . ALA A 1 510 ? -6.046 -20.079 -25.775 1.00 57.25 510 ALA A C 1
ATOM 3822 O O . ALA A 1 510 ? -7.039 -20.369 -25.105 1.00 57.25 510 ALA A O 1
ATOM 3823 N N . ALA A 1 511 ? -5.247 -19.058 -25.447 1.00 56.97 511 ALA A N 1
ATOM 3824 C CA . ALA A 1 511 ? -5.481 -18.198 -24.290 1.00 56.97 511 ALA A CA 1
ATOM 3825 C C . ALA A 1 511 ? -6.789 -17.394 -24.410 1.00 56.97 511 ALA A C 1
ATOM 3827 O O . ALA A 1 511 ? -7.560 -17.339 -23.448 1.00 56.97 511 ALA A O 1
ATOM 3828 N N . GLU A 1 512 ? -7.088 -16.832 -25.584 1.00 57.91 512 GLU A N 1
ATOM 3829 C CA . GLU A 1 512 ? -8.346 -16.121 -25.847 1.00 57.91 512 GLU A CA 1
ATOM 3830 C C . GLU A 1 512 ? -9.564 -17.052 -25.768 1.00 57.91 512 GLU A C 1
ATOM 3832 O O . GLU A 1 512 ? -10.553 -16.734 -25.101 1.00 57.91 512 GLU A O 1
ATOM 3837 N N . CYS A 1 513 ? -9.483 -18.245 -26.365 1.00 52.97 513 CYS A N 1
ATOM 3838 C CA . CYS A 1 513 ? -10.529 -19.261 -26.275 1.00 52.97 513 CYS A CA 1
ATOM 3839 C C . CYS A 1 513 ? -10.756 -19.719 -24.828 1.00 52.97 513 CYS A C 1
ATOM 3841 O O . CYS A 1 513 ? -11.904 -19.849 -24.397 1.00 52.97 513 CYS A O 1
ATOM 3843 N N . VAL A 1 514 ? -9.689 -19.922 -24.049 1.00 57.31 514 VAL A N 1
ATOM 3844 C CA . VAL A 1 514 ? -9.781 -20.274 -22.624 1.00 57.31 514 VAL A CA 1
ATOM 3845 C C . VAL A 1 514 ? -10.409 -19.137 -21.819 1.00 57.31 514 VAL A C 1
ATOM 3847 O O . VAL A 1 514 ? -11.300 -19.394 -21.011 1.00 57.31 514 VAL A O 1
ATOM 3850 N N . ALA A 1 515 ? -10.023 -17.881 -22.055 1.00 56.38 515 ALA A N 1
ATOM 3851 C CA . ALA A 1 515 ? -10.614 -16.728 -21.379 1.00 56.38 515 ALA A CA 1
ATOM 3852 C C . ALA A 1 515 ? -12.118 -16.603 -21.677 1.00 56.38 515 ALA A C 1
ATOM 3854 O O . ALA A 1 515 ? -12.927 -16.460 -20.753 1.00 56.38 515 ALA A O 1
ATOM 3855 N N . LEU A 1 516 ? -12.513 -16.745 -22.946 1.00 56.75 516 LEU A N 1
ATOM 3856 C CA . LEU A 1 516 ? -13.917 -16.757 -23.361 1.00 56.75 516 LEU A CA 1
ATOM 3857 C C . LEU A 1 516 ? -14.685 -17.935 -22.739 1.00 56.75 516 LEU A C 1
ATOM 3859 O O . LEU A 1 516 ? -15.801 -17.739 -22.249 1.00 56.75 516 LEU A O 1
ATOM 3863 N N . MET A 1 517 ? -14.089 -19.132 -22.679 1.00 50.62 517 MET A N 1
ATOM 3864 C CA . MET A 1 517 ? -14.684 -20.295 -22.008 1.00 50.62 517 MET A CA 1
ATOM 3865 C C . MET A 1 517 ? -14.851 -20.079 -20.503 1.00 50.62 517 MET A C 1
ATOM 3867 O O . MET A 1 517 ? -15.903 -20.408 -19.962 1.00 50.62 517 MET A O 1
ATOM 3871 N N . LEU A 1 518 ? -13.872 -19.497 -19.809 1.00 53.53 518 LEU A N 1
ATOM 3872 C CA . LEU A 1 518 ? -13.967 -19.224 -18.372 1.00 53.53 518 LEU A CA 1
ATOM 3873 C C . LEU A 1 518 ? -15.072 -18.208 -18.062 1.00 53.53 518 LEU A C 1
ATOM 3875 O O . LEU A 1 518 ? -15.840 -18.394 -17.112 1.00 53.53 518 LEU A O 1
ATOM 3879 N N . VAL A 1 519 ? -15.214 -17.173 -18.896 1.00 55.38 519 VAL A N 1
ATOM 3880 C CA . VAL A 1 519 ? -16.329 -16.218 -18.812 1.00 55.38 519 VAL A CA 1
ATOM 3881 C C . VAL A 1 519 ? -17.666 -16.925 -19.071 1.00 55.38 519 VAL A C 1
ATOM 3883 O O . VAL A 1 519 ? -18.619 -16.723 -18.312 1.00 55.38 519 VAL A O 1
ATOM 3886 N N . ALA A 1 520 ? -17.733 -17.808 -20.073 1.00 50.75 520 ALA A N 1
ATOM 3887 C CA . ALA A 1 520 ? -18.926 -18.595 -20.393 1.00 50.75 520 ALA A CA 1
ATOM 3888 C C . ALA A 1 520 ? -19.339 -19.524 -19.240 1.00 50.75 520 ALA A C 1
ATOM 3890 O O . ALA A 1 520 ? -20.500 -19.532 -18.826 1.00 50.75 520 ALA A O 1
ATOM 3891 N N . VAL A 1 521 ? -18.384 -20.272 -18.679 1.00 55.66 521 VAL A N 1
ATOM 3892 C CA . VAL A 1 521 ? -18.594 -21.201 -17.562 1.00 55.66 521 VAL A CA 1
ATOM 3893 C C . VAL A 1 521 ? -19.052 -20.446 -16.320 1.00 55.66 521 VAL A C 1
ATOM 3895 O O . VAL A 1 521 ? -20.002 -20.879 -15.667 1.00 55.66 521 VAL A O 1
ATOM 3898 N N . ARG A 1 522 ? -18.453 -19.288 -16.014 1.00 58.41 522 ARG A N 1
ATOM 3899 C CA . ARG A 1 522 ? -18.858 -18.446 -14.878 1.00 58.41 522 ARG A CA 1
ATOM 3900 C C . ARG A 1 522 ? -20.259 -17.859 -15.062 1.00 58.41 522 ARG A C 1
ATOM 3902 O O . ARG A 1 522 ? -21.035 -17.810 -14.109 1.00 58.41 522 ARG A O 1
ATOM 3909 N N . ALA A 1 523 ? -20.615 -17.448 -16.278 1.00 55.41 523 ALA A N 1
ATOM 3910 C CA . ALA A 1 523 ? -21.964 -16.981 -16.586 1.00 55.41 523 ALA A CA 1
ATOM 3911 C C . ALA A 1 523 ? -23.001 -18.116 -16.481 1.00 55.41 523 ALA A C 1
ATOM 3913 O O . ALA A 1 523 ? -24.086 -17.915 -15.932 1.00 55.41 523 ALA A O 1
ATOM 3914 N N . ALA A 1 524 ? -22.666 -19.320 -16.955 1.00 50.44 524 ALA A N 1
ATOM 3915 C CA . ALA A 1 524 ? -23.538 -20.491 -16.899 1.00 50.44 524 ALA A CA 1
ATOM 3916 C C . ALA A 1 524 ? -23.720 -21.029 -15.469 1.00 50.44 524 ALA A C 1
ATOM 3918 O O . ALA A 1 524 ? -24.837 -21.382 -15.083 1.00 50.44 524 ALA A O 1
ATOM 3919 N N . SER A 1 525 ? -22.656 -21.061 -14.660 1.00 57.56 525 SER A N 1
ATOM 3920 C CA . SER A 1 525 ? -22.720 -21.491 -13.259 1.00 57.56 525 SER A CA 1
ATOM 3921 C C . SER A 1 525 ? -23.522 -20.511 -12.403 1.00 57.56 525 SER A C 1
ATOM 3923 O O . SER A 1 525 ? -24.356 -20.944 -11.607 1.00 57.56 525 SER A O 1
ATOM 3925 N N . ALA A 1 526 ? -23.373 -19.203 -12.643 1.00 56.50 526 ALA A N 1
ATOM 3926 C CA . ALA A 1 526 ? -24.187 -18.178 -11.997 1.00 56.50 526 ALA A CA 1
ATOM 3927 C C . ALA A 1 526 ? -25.686 -18.352 -12.302 1.00 56.50 526 ALA A C 1
ATOM 3929 O O . ALA A 1 526 ? -26.499 -18.262 -11.385 1.00 56.50 526 ALA A O 1
ATOM 3930 N N . ARG A 1 527 ? -26.062 -18.671 -13.553 1.00 57.03 527 ARG A N 1
ATOM 3931 C CA . ARG A 1 527 ? -27.466 -18.952 -13.910 1.00 57.03 527 ARG A CA 1
ATOM 3932 C C . ARG A 1 527 ? -28.003 -20.212 -13.227 1.00 57.03 527 ARG A C 1
ATOM 3934 O O . ARG A 1 527 ? -29.038 -20.140 -12.576 1.00 57.03 527 ARG A O 1
ATOM 3941 N N . ARG A 1 528 ? -27.277 -21.339 -13.284 1.00 58.91 528 ARG A N 1
ATOM 3942 C CA . ARG A 1 528 ? -27.719 -22.598 -12.643 1.00 58.91 528 ARG A CA 1
ATOM 3943 C C . ARG A 1 528 ? -27.906 -22.454 -11.131 1.00 58.91 528 ARG A C 1
ATOM 3945 O O . ARG A 1 528 ? -28.802 -23.075 -10.567 1.00 58.91 528 ARG A O 1
ATOM 3952 N N . PHE A 1 529 ? -27.070 -21.651 -10.474 1.00 54.88 529 PHE A N 1
ATOM 3953 C CA . PHE A 1 529 ? -27.186 -21.403 -9.036 1.00 54.88 529 PHE A CA 1
ATOM 3954 C C . PHE A 1 529 ? -28.401 -20.527 -8.693 1.00 54.88 529 PHE A C 1
ATOM 3956 O O . PHE A 1 529 ? -29.045 -20.739 -7.666 1.00 54.88 529 PHE A O 1
ATOM 3963 N N . VAL A 1 530 ? -28.734 -19.563 -9.557 1.00 55.94 530 VAL A N 1
ATOM 3964 C CA . VAL A 1 530 ? -29.935 -18.725 -9.420 1.00 55.94 530 VAL A CA 1
ATOM 3965 C C . VAL A 1 530 ? -31.204 -19.550 -9.635 1.00 55.94 530 VAL A C 1
ATOM 3967 O O . VAL A 1 530 ? -32.101 -19.487 -8.797 1.00 55.94 530 VAL A O 1
ATOM 3970 N N . ASP A 1 531 ? -31.254 -20.379 -10.680 1.00 58.56 531 ASP A N 1
ATOM 3971 C CA . ASP A 1 531 ? -32.447 -21.169 -11.007 1.00 58.56 531 ASP A CA 1
ATOM 3972 C C . ASP A 1 531 ? -32.744 -22.239 -9.946 1.00 58.56 531 ASP A C 1
ATOM 3974 O O . ASP A 1 531 ? -33.892 -22.379 -9.522 1.00 58.56 531 ASP A O 1
ATOM 3978 N N . ARG A 1 532 ? -31.719 -22.936 -9.428 1.00 62.88 532 ARG A N 1
ATOM 3979 C CA . ARG A 1 532 ? -31.903 -23.929 -8.350 1.00 62.88 532 ARG A CA 1
ATOM 3980 C C . ARG A 1 532 ? -32.464 -23.314 -7.069 1.00 62.88 532 ARG A C 1
ATOM 3982 O O . ARG A 1 532 ? -33.335 -23.911 -6.443 1.00 62.88 532 ARG A O 1
ATOM 3989 N N . HIS A 1 533 ? -31.998 -22.125 -6.686 1.00 54.78 533 HIS A N 1
ATOM 3990 C CA . HIS A 1 533 ? -32.498 -21.456 -5.483 1.00 54.78 533 HIS A CA 1
ATOM 3991 C C . HIS A 1 533 ? -33.874 -20.818 -5.676 1.00 54.78 533 HIS A C 1
ATOM 3993 O O . HIS A 1 533 ? -34.680 -20.825 -4.746 1.00 54.78 533 HIS A O 1
ATOM 3999 N N . ALA A 1 534 ? -34.169 -20.294 -6.869 1.00 59.78 534 ALA A N 1
ATOM 4000 C CA . ALA A 1 534 ? -35.508 -19.815 -7.193 1.00 59.78 534 ALA A CA 1
ATOM 4001 C C . ALA A 1 534 ? -36.524 -20.966 -7.134 1.00 59.78 534 ALA A C 1
ATOM 4003 O O . ALA A 1 534 ? -37.582 -20.810 -6.529 1.00 59.78 534 ALA A O 1
ATOM 4004 N N . GLN A 1 535 ? -36.170 -22.139 -7.670 1.00 64.44 535 GLN A N 1
ATOM 4005 C CA . GLN A 1 535 ? -36.999 -23.344 -7.602 1.00 64.44 535 GLN A CA 1
ATOM 4006 C C . GLN A 1 535 ? -37.164 -23.868 -6.171 1.00 64.44 535 GLN A C 1
ATOM 4008 O O . GLN A 1 535 ? -38.287 -24.170 -5.778 1.00 64.44 535 GLN A O 1
ATOM 4013 N N . SER A 1 536 ? -36.098 -23.922 -5.362 1.00 63.94 536 SER A N 1
ATOM 4014 C CA . SER A 1 536 ? -36.206 -24.374 -3.965 1.00 63.94 536 SER A CA 1
ATOM 4015 C C . SER A 1 536 ? -37.067 -23.435 -3.115 1.00 63.94 536 SER A C 1
ATOM 4017 O O . SER A 1 536 ? -37.827 -23.883 -2.261 1.00 63.94 536 SER A O 1
ATOM 4019 N N . TRP A 1 537 ? -36.972 -22.126 -3.362 1.00 63.09 537 TRP A N 1
ATOM 4020 C CA . TRP A 1 537 ? -37.750 -21.120 -2.643 1.00 63.09 537 TRP A CA 1
ATOM 4021 C C . TRP A 1 537 ? -39.229 -21.118 -3.056 1.00 63.09 537 TRP A C 1
ATOM 4023 O O . TRP A 1 537 ? -40.108 -21.054 -2.196 1.00 63.09 537 TRP A O 1
ATOM 4033 N N . LEU A 1 538 ? -39.520 -21.256 -4.356 1.00 61.81 538 LEU A N 1
ATOM 4034 C CA . LEU A 1 538 ? -40.886 -21.449 -4.855 1.00 61.81 538 LEU A CA 1
ATOM 4035 C C . LEU A 1 538 ? -41.496 -22.752 -4.327 1.00 61.81 538 LEU A C 1
ATOM 4037 O O . LEU A 1 538 ? -42.638 -22.731 -3.880 1.00 61.81 538 LEU A O 1
ATOM 4041 N N . ALA A 1 539 ? -40.737 -23.850 -4.291 1.00 66.69 539 ALA A N 1
ATOM 4042 C CA . ALA A 1 539 ? -41.198 -25.118 -3.728 1.00 66.69 539 ALA A CA 1
ATOM 4043 C C . ALA A 1 539 ? -41.558 -24.994 -2.236 1.00 66.69 539 ALA A C 1
ATOM 4045 O O . ALA A 1 539 ? -42.622 -25.455 -1.827 1.00 66.69 539 ALA A O 1
ATOM 4046 N N . GLN A 1 540 ? -40.737 -24.300 -1.436 1.00 66.81 540 GLN A N 1
ATOM 4047 C CA . GLN A 1 540 ? -41.038 -24.047 -0.021 1.00 66.81 540 GLN A CA 1
ATOM 4048 C C . GLN A 1 540 ? -42.273 -23.160 0.179 1.00 66.81 540 GLN A C 1
ATOM 4050 O O . GLN A 1 540 ? -43.071 -23.430 1.072 1.00 66.81 540 GLN A O 1
ATOM 4055 N N . ARG A 1 541 ? -42.479 -22.125 -0.647 1.00 61.22 541 ARG A N 1
ATOM 4056 C CA . ARG A 1 541 ? -43.690 -21.288 -0.558 1.00 61.22 541 ARG A CA 1
ATOM 4057 C C . ARG A 1 541 ? -44.952 -22.015 -1.006 1.00 61.22 541 ARG A C 1
ATOM 4059 O O . ARG A 1 541 ? -45.989 -21.839 -0.380 1.00 61.22 541 ARG A O 1
ATOM 4066 N N . VAL A 1 542 ? -44.869 -22.833 -2.051 1.00 66.00 542 VAL A N 1
ATOM 4067 C CA . VAL A 1 542 ? -46.007 -23.638 -2.516 1.00 66.00 542 VAL A CA 1
ATOM 4068 C C . VAL A 1 542 ? -46.362 -24.721 -1.491 1.00 66.00 542 VAL A C 1
ATOM 4070 O O . VAL A 1 542 ? -47.541 -24.975 -1.282 1.00 66.00 542 VAL A O 1
ATOM 4073 N N . GLN A 1 543 ? -45.388 -25.291 -0.771 1.00 66.19 543 GLN A N 1
ATOM 4074 C CA . GLN A 1 543 ? -45.665 -26.179 0.368 1.00 66.19 543 GLN A CA 1
ATOM 4075 C C . GLN A 1 543 ? -46.235 -25.437 1.585 1.00 66.19 543 GLN A C 1
ATOM 4077 O O . GLN A 1 543 ? -47.149 -25.943 2.228 1.00 66.19 543 GLN A O 1
ATOM 4082 N N . ALA A 1 544 ? -45.748 -24.231 1.888 1.00 63.75 544 ALA A N 1
ATOM 4083 C CA . ALA A 1 544 ? -46.248 -23.426 3.006 1.00 63.75 544 ALA A CA 1
ATOM 4084 C C . ALA A 1 544 ? -47.633 -22.801 2.751 1.00 63.75 544 ALA A C 1
ATOM 4086 O O . ALA A 1 544 ? -48.282 -22.342 3.690 1.00 63.75 544 ALA A O 1
ATOM 4087 N N . HIS A 1 545 ? -48.077 -22.736 1.493 1.00 57.22 545 HIS A N 1
ATOM 4088 C CA . HIS A 1 545 ? -49.387 -22.217 1.081 1.00 57.22 545 HIS A CA 1
ATOM 4089 C C . HIS A 1 545 ? -50.223 -23.268 0.339 1.00 57.22 545 HIS A C 1
ATOM 4091 O O . HIS A 1 545 ? -51.134 -22.917 -0.411 1.00 57.22 545 HIS A O 1
ATOM 4097 N N . GLY A 1 546 ? -49.929 -24.556 0.545 1.00 54.75 546 GLY A N 1
ATOM 4098 C CA . GLY A 1 546 ? -50.839 -25.618 0.131 1.00 54.75 546 GLY A CA 1
ATOM 4099 C C . GLY A 1 546 ? -52.221 -25.384 0.758 1.00 54.75 546 GLY A C 1
ATOM 4100 O O . GLY A 1 546 ? -52.284 -24.876 1.883 1.00 54.75 546 GLY A O 1
ATOM 4101 N N . PRO A 1 547 ? -53.321 -25.699 0.047 1.00 54.34 547 PRO A N 1
ATOM 4102 C CA . PRO A 1 547 ? -54.667 -25.468 0.555 1.00 54.34 547 PRO A CA 1
ATOM 4103 C C . PRO A 1 547 ? -54.796 -26.111 1.933 1.00 54.34 547 PRO A C 1
ATOM 4105 O O . PRO A 1 547 ? -54.429 -27.275 2.124 1.00 54.34 547 PRO A O 1
ATOM 4108 N N . ALA A 1 548 ? -55.261 -25.324 2.903 1.00 50.94 548 ALA A N 1
ATOM 4109 C CA . ALA A 1 548 ? -55.506 -25.807 4.250 1.00 50.94 548 ALA A CA 1
ATOM 4110 C C . ALA A 1 548 ? -56.398 -27.055 4.178 1.00 50.94 548 ALA A C 1
ATOM 4112 O O . ALA A 1 548 ? -57.302 -27.121 3.346 1.00 50.94 548 ALA A O 1
ATOM 4113 N N . ALA A 1 549 ? -56.178 -28.026 5.067 1.00 56.00 549 ALA A N 1
ATOM 4114 C CA . ALA A 1 549 ? -56.934 -29.283 5.102 1.00 56.00 549 ALA A CA 1
ATOM 4115 C C . ALA A 1 549 ? -58.464 -29.103 5.241 1.00 56.00 549 ALA A C 1
ATOM 4117 O O . ALA A 1 549 ? -59.195 -30.065 5.082 1.00 56.00 549 ALA A O 1
ATOM 4118 N N . ALA A 1 550 ? -58.945 -27.881 5.494 1.00 54.75 550 ALA A N 1
ATOM 4119 C CA . ALA A 1 550 ? -60.358 -27.510 5.499 1.00 54.75 550 ALA A CA 1
ATOM 4120 C C . ALA A 1 550 ? -60.948 -27.179 4.103 1.00 54.75 550 ALA A C 1
ATOM 4122 O O . ALA A 1 550 ? -62.117 -26.819 4.017 1.00 54.75 550 ALA A O 1
ATOM 4123 N N . GLN A 1 551 ? -60.158 -27.245 3.023 1.00 50.31 551 GLN A N 1
ATOM 4124 C CA . GLN A 1 551 ? -60.599 -27.034 1.629 1.00 50.31 551 GLN A CA 1
ATOM 4125 C C . GLN A 1 551 ? -60.564 -28.310 0.761 1.00 50.31 551 GLN A C 1
ATOM 4127 O O . GLN A 1 551 ? -60.708 -28.231 -0.459 1.00 50.31 551 GLN A O 1
ATOM 4132 N N . LYS A 1 552 ? -60.381 -29.481 1.376 1.00 44.22 552 LYS A N 1
ATOM 4133 C CA . LYS A 1 552 ? -60.704 -30.795 0.801 1.00 44.22 552 LYS A CA 1
ATOM 4134 C C . LYS A 1 552 ? -61.828 -31.402 1.620 1.00 44.22 552 LYS A C 1
ATOM 4136 O O . LYS A 1 552 ? -62.640 -32.121 1.005 1.00 44.22 552 LYS A O 1
#